Protein AF-0000000070921476 (afdb_homodimer)

Radius of gyration: 27.26 Å; Cα contacts (8 Å, |Δi|>4): 799; chains: 2; bounding box: 63×82×68 Å

Solvent-accessible surface area (backbone atoms only — not comparable to full-atom values): 29566 Å² total; per-residue (Å²): 146,65,79,81,62,72,68,55,71,78,59,48,39,60,50,37,23,52,48,15,24,54,50,15,48,52,35,49,46,47,36,59,41,48,61,52,44,49,49,51,49,49,50,55,49,24,28,55,74,69,69,43,78,75,71,78,86,70,74,78,64,54,92,74,33,63,68,57,48,42,90,83,74,59,48,72,58,51,72,78,60,63,38,61,54,52,22,44,58,76,44,69,36,28,39,88,82,75,55,46,74,52,66,67,62,52,44,47,42,14,50,49,34,11,50,52,35,24,51,46,36,71,74,58,33,80,45,72,57,18,53,52,47,45,52,51,50,54,50,35,51,31,43,18,49,26,9,69,72,71,63,43,50,57,61,85,54,30,52,55,46,22,51,50,17,43,57,45,15,70,71,48,60,66,30,53,47,68,39,10,55,48,2,24,53,47,28,25,48,50,46,48,48,50,44,52,52,45,24,72,73,70,71,45,89,84,70,64,74,36,52,21,43,42,40,10,15,46,9,9,40,51,9,44,81,43,42,63,59,25,52,49,47,15,50,51,51,45,46,51,52,50,51,48,42,36,70,72,64,62,44,63,92,75,63,85,72,58,58,44,41,33,43,35,51,22,42,50,48,41,72,76,40,35,70,62,52,46,43,67,74,56,55,129,147,64,75,83,64,70,67,53,72,77,60,48,38,59,50,36,23,52,48,15,22,54,51,15,49,52,36,48,45,48,35,60,39,49,60,52,43,49,51,52,50,49,49,54,50,23,28,55,73,67,69,43,78,78,72,78,87,69,73,78,64,53,92,75,32,63,67,56,47,41,90,82,73,59,47,71,58,52,72,79,60,62,38,59,52,53,22,44,59,74,44,67,35,28,40,89,83,74,56,45,75,52,66,68,62,52,45,48,43,13,51,48,34,11,52,52,35,25,51,45,35,71,75,60,33,82,46,70,54,19,53,51,47,44,52,51,51,52,52,37,52,31,41,19,48,27,9,69,73,70,61,43,50,57,61,86,53,30,50,56,46,23,51,51,18,44,58,45,13,71,72,47,60,67,29,54,47,66,39,11,55,48,3,24,55,48,28,26,48,51,47,47,48,51,43,52,51,46,25,73,72,70,71,44,89,82,70,64,76,35,53,22,43,42,39,11,15,46,8,10,39,50,9,43,82,43,43,64,58,25,50,49,47,16,49,51,51,47,46,51,53,51,51,48,43,34,72,70,65,62,45,62,91,77,66,85,72,59,58,44,41,34,42,35,51,22,42,52,46,41,71,76,39,34,69,61,53,46,44,66,74,57,55,130

Foldseek 3Di:
DPDVPPPPLVVVLVVLLQVLLVLLLLLVLLLPQVVVVVVLVVVQVVCVVVVHDGDPDDPDGDSPPDADADPPPRHHQDPVCSRAPVNCVVVVQADPPPRDGHDPSSNVSSNVSSVLLSLLCVQLNPDPLSVLLNVLLSLLSSQLSNCQVPVDRDCVRLVVLQVSLLVCQVVPSAHHNVQLQVQLVCLLVVVVVVQVVVCVVPVDGQHDSNSSSNSSSLSNNHGNVLSVQLVVQLVVVCVVVLVVCCVPVVDDNPDHGRSSNSSSVSSSCCRRQVVVVCCVVDPD/DPPVPPPPLVVVLVVLLQVLLVLLLLLVLLLPQVVVVVVLVVVQVVCVVVVHDGDPDDPDGDSPPDADADPPPRHHQDPVCSRAPVNCVVVVQADPPPRDGHDPSSNVSSNVSSVLLSLLCVQQNPDPLSVLLSVLLSLLSSQLSNCQVPVDRDCVRLVVLQVSLLVCQVVPSAHHNVQLQVQLVCLLVVVVVVQVVVCVVPVDGAHDSNSSSNSSSLSNNHGNVLSVQLVVQLVVVCVVVLVVCCVPVVPDNPDHGRSSNSSSVSSSCCRRQVVVVCCVVDPD

Sequence (568 aa):
MMLWTEVPAAWAIPAVAVLGLIVGSFLNVVIHRLPRMMQREWEHEARAILEQPEAPESPRYDLWWPRSQCPHCGRAIRARENIPVLSFLLLRARCPGCGGRISWQYPLVELLTAALFAVTVWQLGVGIAGLAALALTGVLIAAAGVDARTTLLPDQLTLPLLWLGLVANLFGLFTDLESAVIGAVAGYLALWAVYHGFRLLTGKEGMGFGDFKLLAALGAWLGWQALPLILLLASLAGAIVGIALILLRGRDRNVPIPFGPYLAAAGWLALIWGDTLIAAYLPPMMLWTEVPAAWAIPAVAVLGLIVGSFLNVVIHRLPRMMQREWEHEARAILEQPEAPESPRYDLWWPRSQCPHCGRAIRARENIPVLSFLLLRARCPGCGGRISWQYPLVELLTAALFAVTVWQLGVGIAGLAALALTGVLIAAAGVDARTTLLPDQLTLPLLWLGLVANLFGLFTDLESAVIGAVAGYLALWAVYHGFRLLTGKEGMGFGDFKLLAALGAWLGWQALPLILLLASLAGAIVGIALILLRGRDRNVPIPFGPYLAAAGWLALIWGDTLIAAYLPP

Secondary structure (DSSP, 8-state):
--TTS-S-HHHHHHHHHHHHHHHHHHHHHHHHHHHHHHHHHHHHHHHHHTTPPPP--PPP-SSSSS--B-TTT-PBPPGGGGSTTHHHHHTTTB-TTT-PBPPTHHHHHHHHHHHHHHHHHHHH-SSHHHHHHHHHHHHHHHHHHHHHHHS---HHHHHHHHHHHHHHTTTTSSS-HHHHHHHHHHHHHHHHHHHHHHHHHHS---S-HHHHHHHHHHHHHH-GGGHHHHHHHHHHHHHHHHHHHHHHH---TTSPPP-HHHHHHHHHHHHHHHHHHHHHHS--/--TTS-S-HHHHHHHHHHHHHHHHHHHHHHHHHHHHHHHHHHHHHHHHHTTPPPP--PPP-SSSSS--B-TTT-PBPPGGGGSTTHHHHHTTTB-TTT-PBPPTHHHHHHHHHHHHHHHHHHHH-SSHHHHHHHHHHHHHHHHHHHHHHHS---HHHHHHHHHHHHHHTTTTSSS-HHHHHHHHHHHHHHHHHHHHHHHHHHS---S-HHHHHHHHHHHHHH-GGGHHHHHHHHHHHHHHHHHHHHHHH---TTSPPP-HHHHHHHHHHHHHHHHHHHHHHS--

pLDDT: mean 87.97, std 12.71, range [26.84, 98.81]

Organism: NCBI:txid713585

Structure (mmCIF, N/CA/C/O backbone):
data_AF-0000000070921476-model_v1
#
loop_
_entity.id
_entity.type
_entity.pdbx_description
1 polymer 'Prepilin leader peptidase/N-methyltransferase'
#
loop_
_atom_site.group_PDB
_atom_site.id
_atom_site.type_symbol
_atom_site.label_atom_id
_atom_site.label_alt_id
_atom_site.label_comp_id
_atom_site.label_asym_id
_atom_site.label_entity_id
_atom_site.label_seq_id
_atom_site.pdbx_PDB_ins_code
_atom_site.Cartn_x
_atom_site.Cartn_y
_atom_site.Cartn_z
_atom_site.occupancy
_atom_site.B_iso_or_equiv
_atom_site.auth_seq_id
_atom_site.auth_comp_id
_atom_site.auth_asym_id
_atom_site.au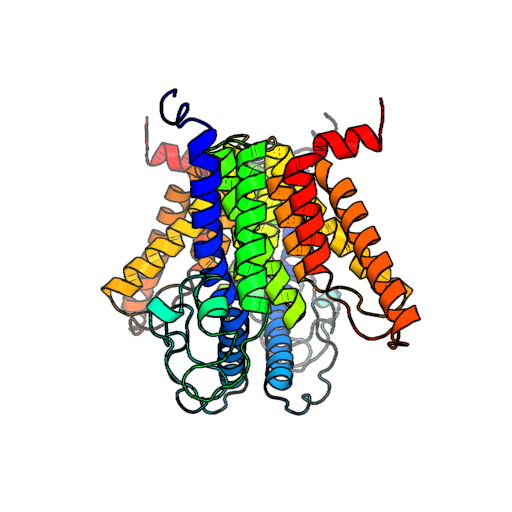th_atom_id
_atom_site.pdbx_PDB_model_num
ATOM 1 N N . MET A 1 1 ? 32.719 -15.219 3.818 1 27.14 1 MET A N 1
ATOM 2 C CA . MET A 1 1 ? 31.547 -14.945 2.982 1 27.14 1 MET A CA 1
ATOM 3 C C . MET A 1 1 ? 31.203 -16.156 2.113 1 27.14 1 MET A C 1
ATOM 5 O O . MET A 1 1 ? 30.359 -16.062 1.227 1 27.14 1 MET A O 1
ATOM 9 N N . MET A 1 2 ? 32.094 -17.266 2.166 1 30.34 2 MET A N 1
ATOM 10 C CA . MET A 1 2 ? 32.688 -18.406 1.478 1 30.34 2 MET A CA 1
ATOM 11 C C . MET A 1 2 ? 31.719 -19.594 1.436 1 30.34 2 MET A C 1
ATOM 13 O O . MET A 1 2 ? 31.719 -20.359 0.469 1 30.34 2 MET A O 1
ATOM 17 N N . LEU A 1 3 ? 31.219 -19.969 2.666 1 33.28 3 LEU A N 1
ATOM 18 C CA . LEU A 1 3 ? 31.016 -21.391 2.932 1 33.28 3 LEU A CA 1
ATOM 19 C C . LEU A 1 3 ? 29.734 -21.906 2.264 1 33.28 3 LEU A C 1
ATOM 21 O O . LEU A 1 3 ? 29.469 -23.109 2.248 1 33.28 3 LEU A O 1
ATOM 25 N N . TRP A 1 4 ? 28.703 -21.141 2.279 1 39.5 4 TRP A N 1
ATOM 26 C CA . TRP A 1 4 ? 27.5 -21.734 1.715 1 39.5 4 TRP A CA 1
ATOM 27 C C . TRP A 1 4 ? 27.656 -21.969 0.216 1 39.5 4 TRP A C 1
ATOM 29 O O . TRP A 1 4 ? 26.672 -21.984 -0.525 1 39.5 4 TRP A O 1
ATOM 39 N N . THR A 1 5 ? 28.844 -21.797 -0.398 1 42.81 5 THR A N 1
ATOM 40 C CA . THR A 1 5 ? 29.375 -21.922 -1.751 1 42.81 5 THR A CA 1
ATOM 41 C C . THR A 1 5 ? 29.078 -23.312 -2.314 1 42.81 5 THR A C 1
ATOM 43 O O . THR A 1 5 ? 28.594 -23.438 -3.445 1 42.81 5 THR A O 1
ATOM 46 N N . GLU A 1 6 ? 29.859 -24.531 -1.896 1 45.59 6 GLU A N 1
ATOM 47 C CA . GLU A 1 6 ? 30.141 -25.688 -2.734 1 45.59 6 GLU A CA 1
ATOM 48 C C . GLU A 1 6 ? 29.062 -26.75 -2.609 1 45.59 6 GLU A C 1
ATOM 50 O O . GLU A 1 6 ? 29.344 -27.922 -2.395 1 45.59 6 GLU A O 1
ATOM 55 N N . VAL A 1 7 ? 27.969 -26.547 -2.016 1 52.28 7 VAL A N 1
ATOM 56 C CA . VAL A 1 7 ? 27.141 -27.719 -2.277 1 52.28 7 VAL A CA 1
ATOM 57 C C . VAL A 1 7 ? 27.203 -28.078 -3.76 1 52.28 7 VAL A C 1
ATOM 59 O O . VAL A 1 7 ? 26.891 -27.25 -4.617 1 52.28 7 VAL A O 1
ATOM 62 N N . PRO A 1 8 ? 27.859 -29.094 -4.066 1 57.97 8 PRO A N 1
ATOM 63 C CA . PRO A 1 8 ? 27.969 -29.438 -5.488 1 57.97 8 PRO A CA 1
ATOM 64 C C . PRO A 1 8 ? 26.641 -29.281 -6.234 1 57.97 8 PRO A C 1
ATOM 66 O O . PRO A 1 8 ? 25.578 -29.5 -5.66 1 57.97 8 PRO A O 1
ATOM 69 N N . ALA A 1 9 ? 26.594 -28.359 -7.254 1 62.56 9 ALA A N 1
ATOM 70 C CA . ALA A 1 9 ? 25.5 -28.078 -8.172 1 62.56 9 ALA A CA 1
ATOM 71 C C . ALA A 1 9 ? 24.641 -29.312 -8.391 1 62.56 9 ALA A C 1
ATOM 73 O O . ALA A 1 9 ? 23.406 -29.219 -8.5 1 62.56 9 ALA A O 1
ATOM 74 N N . ALA A 1 10 ? 25.328 -30.578 -8.148 1 71.44 10 ALA A N 1
ATOM 75 C CA . ALA A 1 10 ? 24.625 -31.797 -8.547 1 71.44 10 ALA A CA 1
ATOM 76 C C . ALA A 1 10 ? 23.516 -32.125 -7.57 1 71.44 10 ALA A C 1
ATOM 78 O O . ALA A 1 10 ? 22.438 -32.594 -7.977 1 71.44 10 ALA A O 1
ATOM 79 N N . TRP A 1 11 ? 23.703 -31.781 -6.277 1 85.56 11 TRP A N 1
ATOM 80 C CA . TRP A 1 11 ? 22.656 -32.156 -5.316 1 85.56 11 TRP A CA 1
ATOM 81 C C . TRP A 1 11 ? 21.719 -30.984 -5.07 1 85.56 11 TRP A C 1
ATOM 83 O O . TRP A 1 11 ? 20.609 -31.172 -4.57 1 85.56 11 TRP A O 1
ATOM 93 N N . ALA A 1 12 ? 22.141 -29.844 -5.504 1 89.06 12 ALA A N 1
ATOM 94 C CA . ALA A 1 12 ? 21.344 -28.656 -5.223 1 89.06 12 ALA A CA 1
ATOM 95 C C . ALA A 1 12 ? 20.094 -28.609 -6.09 1 89.06 12 ALA A C 1
ATOM 97 O O . ALA A 1 12 ? 19 -28.281 -5.609 1 89.06 12 ALA A O 1
ATOM 98 N N . ILE A 1 13 ? 20.172 -29.031 -7.266 1 91.25 13 ILE A N 1
ATOM 99 C CA . ILE A 1 13 ? 19.078 -28.891 -8.211 1 91.25 13 ILE A CA 1
ATOM 100 C C . ILE A 1 13 ? 17.953 -29.859 -7.836 1 91.25 13 ILE A C 1
ATOM 102 O O . ILE A 1 13 ? 16.797 -29.453 -7.684 1 91.25 13 ILE A O 1
ATOM 106 N N . PRO A 1 14 ? 18.328 -31.172 -7.586 1 92.69 14 PRO A N 1
ATOM 107 C CA . PRO A 1 14 ? 17.234 -32.062 -7.168 1 92.69 14 PRO A CA 1
ATOM 108 C C . PRO A 1 14 ? 16.609 -31.641 -5.836 1 92.69 14 PRO A C 1
ATOM 110 O O . PRO A 1 14 ? 15.398 -31.781 -5.656 1 92.69 14 PRO A O 1
ATOM 113 N N . ALA A 1 15 ? 17.406 -31.219 -4.977 1 94.5 15 ALA A N 1
ATOM 114 C CA . ALA A 1 15 ? 16.906 -30.781 -3.68 1 94.5 15 ALA A CA 1
ATOM 115 C C . ALA A 1 15 ? 15.938 -29.609 -3.832 1 94.5 15 ALA A C 1
ATOM 117 O O . ALA A 1 15 ? 14.875 -29.578 -3.203 1 94.5 15 ALA A O 1
ATOM 118 N N . VAL A 1 16 ? 16.344 -28.703 -4.609 1 95.19 16 VAL A N 1
ATOM 119 C CA . VAL A 1 16 ? 15.508 -27.531 -4.801 1 95.19 16 VAL A CA 1
ATOM 120 C C . VAL A 1 16 ? 14.25 -27.891 -5.578 1 95.19 16 VAL A C 1
ATOM 122 O O . VAL A 1 16 ? 13.18 -27.328 -5.348 1 95.19 16 VAL A O 1
ATOM 125 N N . ALA A 1 17 ? 14.367 -28.828 -6.461 1 95.31 17 ALA A N 1
ATOM 126 C CA . ALA A 1 17 ? 13.188 -29.328 -7.16 1 95.31 17 ALA A CA 1
ATOM 127 C C . ALA A 1 17 ? 12.195 -29.953 -6.184 1 95.31 17 ALA A C 1
ATOM 129 O O . ALA A 1 17 ? 10.984 -29.719 -6.289 1 95.31 17 ALA A O 1
ATOM 130 N N . VAL A 1 18 ? 12.719 -30.703 -5.258 1 95.25 18 VAL A N 1
ATOM 131 C CA . VAL A 1 18 ? 11.867 -31.297 -4.234 1 95.25 18 VAL A CA 1
ATOM 132 C C . VAL A 1 18 ? 11.234 -30.203 -3.373 1 95.25 18 VAL A C 1
ATOM 134 O O . VAL A 1 18 ? 10.047 -30.266 -3.066 1 95.25 18 VAL A O 1
ATOM 137 N N . LEU A 1 19 ? 12.047 -29.25 -3.023 1 95.62 19 LEU A N 1
ATOM 138 C CA . LEU A 1 19 ? 11.508 -28.094 -2.303 1 95.62 19 LEU A CA 1
ATOM 139 C C . LEU A 1 19 ? 10.398 -27.422 -3.1 1 95.62 19 LEU A C 1
ATOM 141 O O . LEU A 1 19 ? 9.383 -27.016 -2.533 1 95.62 19 LEU A O 1
ATOM 145 N N . GLY A 1 20 ? 10.633 -27.266 -4.375 1 97.12 20 GLY A N 1
ATOM 146 C CA . GLY A 1 20 ? 9.625 -26.703 -5.25 1 97.12 20 GLY A CA 1
ATOM 147 C C . GLY A 1 20 ? 8.32 -27.469 -5.234 1 97.12 20 GLY A C 1
ATOM 148 O O . GLY A 1 20 ? 7.238 -26.891 -5.277 1 97.12 20 GLY A O 1
ATOM 149 N N . LEU A 1 21 ? 8.414 -28.781 -5.156 1 95.5 21 LEU A N 1
ATOM 150 C CA . LEU A 1 21 ? 7.211 -29.609 -5.055 1 95.5 21 LEU A CA 1
ATOM 151 C C . LEU A 1 21 ? 6.457 -29.312 -3.762 1 95.5 21 LEU A C 1
ATOM 153 O O . LEU A 1 21 ? 5.234 -29.172 -3.771 1 95.5 21 LEU A O 1
ATOM 157 N N . ILE A 1 22 ? 7.16 -29.219 -2.709 1 94.94 22 ILE A N 1
ATOM 158 C CA . ILE A 1 22 ? 6.566 -28.953 -1.402 1 94.94 22 ILE A CA 1
ATOM 159 C C . ILE A 1 22 ? 5.938 -27.562 -1.382 1 94.94 22 ILE A C 1
ATOM 161 O O . ILE A 1 22 ? 4.777 -27.406 -0.996 1 94.94 22 ILE A O 1
ATOM 165 N N . VAL A 1 23 ? 6.699 -26.609 -1.844 1 96.56 23 VAL A N 1
ATOM 166 C CA . VAL A 1 23 ? 6.207 -25.234 -1.879 1 96.56 23 VAL A CA 1
ATOM 167 C C . VAL A 1 23 ? 5.02 -25.141 -2.836 1 96.56 23 VAL A C 1
ATOM 169 O O . VAL A 1 23 ? 4.051 -24.422 -2.561 1 96.56 23 VAL A O 1
ATOM 172 N N . GLY A 1 24 ? 5.16 -25.828 -3.914 1 96.12 24 GLY A N 1
ATOM 173 C CA . GLY A 1 24 ? 4.059 -25.844 -4.863 1 96.12 24 GLY A CA 1
ATOM 174 C C . GLY A 1 24 ? 2.762 -26.359 -4.266 1 96.12 24 GLY A C 1
ATOM 175 O O . GLY A 1 24 ? 1.686 -25.828 -4.562 1 96.12 24 GLY A O 1
ATOM 176 N N . SER A 1 25 ? 2.844 -27.391 -3.488 1 93.19 25 SER A N 1
ATOM 177 C CA . SER A 1 25 ? 1.67 -27.891 -2.785 1 93.19 25 SER A CA 1
ATOM 178 C C . SER A 1 25 ? 1.066 -26.828 -1.876 1 93.19 25 SER A C 1
ATOM 180 O O . SER A 1 25 ? -0.154 -26.656 -1.834 1 93.19 25 SER A O 1
ATOM 182 N N . PHE A 1 26 ? 1.915 -26.203 -1.208 1 93.94 26 PHE A N 1
ATOM 183 C CA . PHE A 1 26 ? 1.458 -25.125 -0.345 1 93.94 26 PHE A CA 1
ATOM 184 C C . PHE A 1 26 ? 0.849 -23.984 -1.169 1 93.94 26 PHE A C 1
ATOM 186 O O . PHE A 1 26 ? -0.138 -23.375 -0.757 1 93.94 26 PHE A O 1
ATOM 193 N N . LEU A 1 27 ? 1.428 -23.641 -2.316 1 96.25 27 LEU A N 1
ATOM 194 C CA . LEU A 1 27 ? 0.907 -22.578 -3.17 1 96.25 27 LEU A CA 1
ATOM 195 C C . LEU A 1 27 ? -0.498 -22.922 -3.658 1 96.25 27 LEU A C 1
ATOM 197 O O . LEU A 1 27 ? -1.323 -22.016 -3.85 1 96.25 27 LEU A O 1
ATOM 201 N N . ASN A 1 28 ? -0.775 -24.172 -3.822 1 93.31 28 ASN A N 1
ATOM 202 C CA . ASN A 1 28 ? -2.137 -24.562 -4.164 1 93.31 28 ASN A CA 1
ATOM 203 C C . ASN A 1 28 ? -3.133 -24.125 -3.092 1 93.31 28 ASN A C 1
ATOM 205 O O . ASN A 1 28 ? -4.238 -23.688 -3.408 1 93.31 28 ASN A O 1
ATOM 209 N N . VAL A 1 29 ? -2.697 -24.25 -1.892 1 92.19 29 VAL A N 1
ATOM 210 C CA . VAL A 1 29 ? -3.537 -23.828 -0.779 1 92.19 29 VAL A CA 1
ATOM 211 C C . VAL A 1 29 ? -3.727 -22.312 -0.833 1 92.19 29 VAL A C 1
ATOM 213 O O . VAL A 1 29 ? -4.848 -21.812 -0.688 1 92.19 29 VAL A O 1
ATOM 216 N N . VAL A 1 30 ? -2.709 -21.594 -1.069 1 94.94 30 VAL A N 1
ATOM 217 C CA . VAL A 1 30 ? -2.764 -20.141 -1.133 1 94.94 30 VAL A CA 1
ATOM 218 C C . VAL A 1 30 ? -3.701 -19.703 -2.258 1 94.94 30 VAL A C 1
ATOM 220 O O . VAL A 1 30 ? -4.578 -18.859 -2.053 1 94.94 30 VAL A O 1
ATOM 223 N N . ILE A 1 31 ? -3.52 -20.297 -3.375 1 95.31 31 ILE A N 1
ATOM 224 C CA . ILE A 1 31 ? -4.285 -19.953 -4.562 1 95.31 31 ILE A CA 1
ATOM 225 C C . ILE A 1 31 ? -5.773 -20.188 -4.309 1 95.31 31 ILE A C 1
ATOM 227 O O . ILE A 1 31 ? -6.617 -19.406 -4.75 1 95.31 31 ILE A O 1
ATOM 231 N N . HIS A 1 32 ? -6.023 -21.172 -3.609 1 91.44 32 HIS A N 1
ATOM 232 C CA . HIS A 1 32 ? -7.414 -21.547 -3.389 1 91.44 32 HIS A CA 1
ATOM 233 C C . HIS A 1 32 ? -8.008 -20.812 -2.197 1 91.44 32 HIS A C 1
ATOM 235 O O . HIS A 1 32 ? -9.141 -20.328 -2.264 1 91.44 32 HIS A O 1
ATOM 241 N N . ARG A 1 33 ? -7.277 -20.656 -1.112 1 92.56 33 ARG A N 1
ATOM 242 C CA . ARG A 1 33 ? -7.855 -20.219 0.155 1 92.56 33 ARG A CA 1
ATOM 243 C C . ARG A 1 33 ? -7.734 -18.703 0.323 1 92.56 33 ARG A C 1
ATOM 245 O O . ARG A 1 33 ? -8.586 -18.078 0.95 1 92.56 33 ARG A O 1
ATOM 252 N N . LEU A 1 34 ? -6.777 -18.125 -0.231 1 94.25 34 LEU A N 1
ATOM 253 C CA . LEU A 1 34 ? -6.547 -16.703 0.003 1 94.25 34 LEU A CA 1
ATOM 254 C C . LEU A 1 34 ? -7.719 -15.867 -0.508 1 94.25 34 LEU A C 1
ATOM 256 O O . LEU A 1 34 ? -8.266 -15.039 0.226 1 94.25 34 LEU A O 1
ATOM 260 N N . PRO A 1 35 ? -8.125 -16.078 -1.75 1 94.25 35 PRO A N 1
ATOM 261 C CA . PRO A 1 35 ? -9.273 -15.297 -2.221 1 94.25 35 PRO A CA 1
ATOM 262 C C . PRO A 1 35 ? -10.523 -15.516 -1.367 1 94.25 35 PRO A C 1
ATOM 264 O O . PRO A 1 35 ? -11.297 -14.578 -1.146 1 94.25 35 PRO A O 1
ATOM 267 N N . ARG A 1 36 ? -10.695 -16.719 -0.947 1 91.75 36 ARG A N 1
ATOM 268 C CA . ARG A 1 36 ? -11.844 -17.016 -0.103 1 91.75 36 ARG A CA 1
ATOM 269 C C . ARG A 1 36 ? -11.742 -16.312 1.24 1 91.75 36 ARG A C 1
ATOM 271 O O . ARG A 1 36 ? -12.742 -15.82 1.77 1 91.75 36 ARG A O 1
ATOM 278 N N . MET A 1 37 ? -10.602 -16.359 1.749 1 92.94 37 MET A N 1
ATOM 279 C CA . MET A 1 37 ? -10.367 -15.633 2.994 1 92.94 37 MET A CA 1
ATOM 280 C C . MET A 1 37 ? -10.672 -14.148 2.83 1 92.94 37 MET A C 1
ATOM 282 O O . MET A 1 37 ? -11.305 -13.547 3.695 1 92.94 37 MET A O 1
ATOM 286 N N . MET A 1 38 ? -10.281 -13.57 1.791 1 93.12 38 MET A N 1
ATOM 287 C CA . MET A 1 38 ? -10.516 -12.156 1.511 1 93.12 38 MET A CA 1
ATOM 288 C C . MET A 1 38 ? -12.008 -11.883 1.34 1 93.12 38 MET A C 1
ATOM 290 O O . MET A 1 38 ? -12.516 -10.875 1.84 1 93.12 38 MET A O 1
ATOM 294 N N . GLN A 1 39 ? -12.609 -12.711 0.627 1 91.94 39 GLN A N 1
ATOM 295 C CA . GLN A 1 39 ? -14.047 -12.555 0.421 1 91.94 39 GLN A CA 1
ATOM 296 C C . GLN A 1 39 ? -14.797 -12.562 1.749 1 91.94 39 GLN A C 1
ATOM 298 O O . GLN A 1 39 ? -15.695 -11.75 1.965 1 91.94 39 GLN A O 1
ATOM 303 N N . ARG A 1 40 ? -14.438 -13.523 2.555 1 90.38 40 ARG A N 1
ATOM 304 C CA . ARG A 1 40 ? -15.062 -13.586 3.873 1 90.38 40 ARG A CA 1
ATOM 305 C C . ARG A 1 40 ? -14.82 -12.297 4.652 1 90.38 40 ARG A C 1
ATOM 307 O O . ARG A 1 40 ? -15.727 -11.781 5.309 1 90.38 40 ARG A O 1
ATOM 314 N N . GLU A 1 41 ? -13.656 -11.875 4.602 1 91 41 GLU A N 1
ATOM 315 C CA . GLU A 1 41 ? -13.312 -10.633 5.285 1 91 41 GLU A CA 1
ATOM 316 C C . GLU A 1 41 ? -14.094 -9.453 4.719 1 91 41 GLU A C 1
ATOM 318 O O . GLU A 1 41 ? -14.578 -8.602 5.473 1 91 41 GLU A O 1
ATOM 323 N N . TRP A 1 42 ? -14.195 -9.367 3.426 1 91.06 42 TRP A N 1
ATOM 324 C CA . TRP A 1 42 ? -14.938 -8.297 2.768 1 91.06 42 TRP A CA 1
ATOM 325 C C . TRP A 1 42 ? -16.406 -8.328 3.162 1 91.06 42 TRP A C 1
ATOM 327 O O . TRP A 1 42 ? -17.016 -7.277 3.385 1 91.06 42 TRP A O 1
ATOM 337 N N . GLU A 1 43 ? -16.891 -9.461 3.197 1 91.88 43 GLU A N 1
ATOM 338 C CA . GLU A 1 43 ? -18.297 -9.602 3.592 1 91.88 43 GLU A CA 1
ATOM 339 C C . GLU A 1 43 ? -18.5 -9.164 5.035 1 91.88 43 GLU A C 1
ATOM 341 O O . GLU A 1 43 ? -19.484 -8.477 5.34 1 91.88 43 GLU A O 1
ATOM 346 N N . HIS A 1 44 ? -17.625 -9.641 5.848 1 90.94 44 HIS A N 1
ATOM 347 C CA . HIS A 1 44 ? -17.703 -9.234 7.242 1 90.94 44 HIS A CA 1
ATOM 348 C C . HIS A 1 44 ? -17.641 -7.711 7.375 1 90.94 44 HIS A C 1
ATOM 350 O O . HIS A 1 44 ? -18.438 -7.113 8.094 1 90.94 44 HIS A O 1
ATOM 356 N N . GLU A 1 45 ? -16.75 -7.141 6.684 1 90.88 45 GLU A N 1
ATOM 357 C CA . GLU A 1 45 ? -16.594 -5.688 6.723 1 90.88 45 GLU A CA 1
ATOM 358 C C . GLU A 1 45 ? -17.797 -4.984 6.117 1 90.88 45 GLU A C 1
ATOM 360 O O . GLU A 1 45 ? -18.234 -3.947 6.617 1 90.88 45 GLU A O 1
ATOM 365 N N . ALA A 1 46 ? -18.219 -5.512 5.059 1 92.81 46 ALA A N 1
ATOM 366 C CA . ALA A 1 46 ? -19.391 -4.938 4.395 1 92.81 46 ALA A CA 1
ATOM 367 C C . ALA A 1 46 ? -20.609 -4.934 5.32 1 92.81 46 ALA A C 1
ATOM 369 O O . ALA A 1 46 ? -21.328 -3.941 5.395 1 92.81 46 ALA A O 1
ATOM 370 N N . ARG A 1 47 ? -20.828 -5.973 6.012 1 92.38 47 ARG A N 1
ATOM 371 C CA . ARG A 1 47 ? -21.953 -6.055 6.949 1 92.38 47 ARG A CA 1
ATOM 372 C C . ARG A 1 47 ? -21.797 -5.047 8.078 1 92.38 47 ARG A C 1
ATOM 374 O O . ARG A 1 47 ? -22.766 -4.438 8.516 1 92.38 47 ARG A O 1
ATOM 381 N N . ALA A 1 48 ? -20.578 -4.93 8.5 1 90.75 48 ALA A N 1
ATOM 382 C CA . ALA A 1 48 ? -20.312 -3.953 9.555 1 90.75 48 ALA A CA 1
ATOM 383 C C . ALA A 1 48 ? -20.609 -2.533 9.07 1 90.75 48 ALA A C 1
ATOM 385 O O . ALA A 1 48 ? -21.219 -1.74 9.789 1 90.75 48 ALA A O 1
ATOM 386 N N . ILE A 1 49 ? -20.188 -2.252 7.883 1 90.81 49 ILE A N 1
ATOM 387 C CA . ILE A 1 49 ? -20.359 -0.923 7.305 1 90.81 49 ILE A CA 1
ATOM 388 C C . ILE A 1 49 ? -21.844 -0.613 7.137 1 90.81 49 ILE A C 1
ATOM 390 O O . ILE A 1 49 ? -22.281 0.507 7.402 1 90.81 49 ILE A O 1
ATOM 394 N N . LEU A 1 50 ? -22.578 -1.576 6.77 1 91.69 50 LEU A N 1
ATOM 395 C CA . LEU A 1 50 ? -24 -1.384 6.523 1 91.69 50 LEU A CA 1
ATOM 396 C C . LEU A 1 50 ? -24.812 -1.684 7.781 1 91.69 50 LEU A C 1
ATOM 398 O O . LEU A 1 50 ? -26.047 -1.775 7.723 1 91.69 50 LEU A O 1
ATOM 402 N N . GLU A 1 51 ? -24.078 -1.904 8.852 1 91.88 51 GLU A N 1
ATOM 403 C CA . GLU A 1 51 ? -24.703 -2.158 10.148 1 91.88 51 GLU A CA 1
ATOM 404 C C . GLU A 1 51 ? -25.688 -3.324 10.062 1 91.88 51 GLU A C 1
ATOM 406 O O . GLU A 1 51 ? -26.828 -3.223 10.539 1 91.88 51 GLU A O 1
ATOM 411 N N . GLN A 1 52 ? -25.359 -4.355 9.453 1 89.25 52 GLN A N 1
ATOM 412 C CA . GLN A 1 52 ? -26.109 -5.598 9.352 1 89.25 52 GLN A CA 1
ATOM 413 C C . GLN A 1 52 ? -25.594 -6.641 10.336 1 89.25 52 GLN A C 1
ATOM 415 O O . GLN A 1 52 ? -24.438 -6.574 10.766 1 89.25 52 GLN A O 1
ATOM 420 N N . PRO A 1 53 ? -26.5 -7.52 10.75 1 86.69 53 PRO A N 1
ATOM 421 C CA . PRO A 1 53 ? -26.047 -8.578 11.664 1 86.69 53 PRO A CA 1
ATOM 422 C C . PRO A 1 53 ? -24.938 -9.43 11.062 1 86.69 53 PRO A C 1
ATOM 424 O O . PRO A 1 53 ? -24.891 -9.633 9.852 1 86.69 53 PRO A O 1
ATOM 427 N N . GLU A 1 54 ? -24.078 -9.758 11.961 1 80.62 54 GLU A N 1
ATOM 428 C CA . GLU A 1 54 ? -22.969 -10.594 11.523 1 80.62 54 GLU A CA 1
ATOM 429 C C . GLU A 1 54 ? -23.469 -11.922 10.961 1 80.62 54 GLU A C 1
ATOM 431 O O . GLU A 1 54 ? -24.469 -12.469 11.43 1 80.62 54 GLU A O 1
ATOM 436 N N . ALA A 1 55 ? -22.844 -12.297 9.852 1 73.81 55 ALA A N 1
ATOM 437 C CA . ALA A 1 55 ? -23.172 -13.609 9.305 1 73.81 55 ALA A CA 1
ATOM 438 C C . ALA A 1 55 ? -22.906 -14.711 10.32 1 73.81 55 ALA A C 1
ATOM 440 O O . ALA A 1 55 ? -22.047 -14.562 11.195 1 73.81 55 ALA A O 1
ATOM 441 N N . PRO A 1 56 ? -23.781 -15.742 10.352 1 70.88 56 PRO A N 1
ATOM 442 C CA . PRO A 1 56 ? -23.5 -16.844 11.281 1 70.88 56 PRO A CA 1
ATOM 443 C C . PRO A 1 56 ? -22.031 -17.25 11.281 1 70.88 56 PRO A C 1
ATOM 445 O O . PRO A 1 56 ? -21.344 -17.094 10.273 1 70.88 56 PRO A O 1
ATOM 448 N N . GLU A 1 57 ? -21.453 -17.484 12.438 1 66 57 GLU A N 1
ATOM 449 C CA . GLU A 1 57 ? -20.031 -17.797 12.648 1 66 57 GLU A CA 1
ATOM 450 C C . GLU A 1 57 ? -19.547 -18.844 11.648 1 66 57 GLU A C 1
ATOM 452 O O . GLU A 1 57 ? -20.125 -19.938 11.555 1 66 57 GLU A O 1
ATOM 457 N N . SER A 1 58 ? -18.875 -18.375 10.633 1 72.5 58 SER A N 1
ATOM 458 C CA . SER A 1 58 ? -18.25 -19.359 9.75 1 72.5 58 SER A CA 1
ATOM 459 C C . SER A 1 58 ? -17.031 -20.016 10.406 1 72.5 58 SER A C 1
ATOM 461 O O . SER A 1 58 ? -16.359 -19.375 11.219 1 72.5 58 SER A O 1
ATOM 463 N N . PRO A 1 59 ? -16.922 -21.312 10.344 1 79.44 59 PRO A N 1
ATOM 464 C CA . PRO A 1 59 ? -15.75 -21.984 10.914 1 79.44 59 PRO A CA 1
ATOM 465 C C . PRO A 1 59 ? -14.43 -21.328 10.523 1 79.44 59 PRO A C 1
ATOM 467 O O . PRO A 1 59 ? -14.375 -20.578 9.539 1 79.44 59 PRO A O 1
ATOM 470 N N . ARG A 1 60 ? -13.492 -21.547 11.406 1 82 60 ARG A N 1
ATOM 471 C CA . ARG A 1 60 ? -12.156 -21.016 11.148 1 82 60 ARG A CA 1
ATOM 472 C C . ARG A 1 60 ? -11.68 -21.375 9.75 1 82 60 ARG A C 1
ATOM 474 O O . ARG A 1 60 ? -11.836 -22.516 9.305 1 82 60 ARG A O 1
ATOM 481 N N . TYR A 1 61 ? -11.227 -20.5 9.055 1 84.69 61 TYR A N 1
ATOM 482 C CA . TYR A 1 61 ? -10.781 -20.688 7.68 1 84.69 61 TYR A CA 1
ATOM 483 C C . TYR A 1 61 ? -9.57 -19.828 7.371 1 84.69 61 TYR A C 1
ATOM 485 O O . TYR A 1 61 ? -9.703 -18.609 7.168 1 84.69 61 TYR A O 1
ATOM 493 N N . ASP A 1 62 ? -8.438 -20.391 7.484 1 88.12 62 ASP A N 1
ATOM 494 C CA . ASP A 1 62 ? -7.191 -19.703 7.137 1 88.12 62 ASP A CA 1
ATOM 495 C C . ASP A 1 62 ? -6.293 -20.609 6.281 1 88.12 62 ASP A C 1
ATOM 497 O O . ASP A 1 62 ? -6.766 -21.562 5.676 1 88.12 62 ASP A O 1
ATOM 501 N N . LEU A 1 63 ? -5.043 -20.234 6.129 1 85.81 63 LEU A N 1
ATOM 502 C CA . LEU A 1 63 ? -4.168 -20.984 5.234 1 85.81 63 LEU A CA 1
ATOM 503 C C . LEU A 1 63 ? -3.787 -22.328 5.84 1 85.81 63 LEU A C 1
ATOM 505 O O . LEU A 1 63 ? -3.355 -23.234 5.129 1 85.81 63 LEU A O 1
ATOM 509 N N . TRP A 1 64 ? -4.023 -22.375 7.16 1 83.12 64 TRP A N 1
ATOM 510 C CA . TRP A 1 64 ? -3.584 -23.594 7.848 1 83.12 64 TRP A CA 1
ATOM 511 C C . TRP A 1 64 ? -4.777 -24.422 8.305 1 83.12 64 TRP A C 1
ATOM 513 O O . TRP A 1 64 ? -4.641 -25.609 8.586 1 83.12 64 TRP A O 1
ATOM 523 N N . TRP A 1 65 ? -5.992 -23.719 8.453 1 83 65 TRP A N 1
ATOM 524 C CA . TRP A 1 65 ? -7.195 -24.391 8.922 1 83 65 TRP A CA 1
ATOM 525 C C . TRP A 1 65 ? -8.391 -24.062 8.031 1 83 65 TRP A C 1
ATOM 527 O O . TRP A 1 65 ? -8.562 -22.922 7.617 1 83 65 TRP A O 1
ATOM 537 N N . PRO A 1 66 ? -9.141 -25.125 7.793 1 79.12 66 PRO A N 1
ATOM 538 C CA . PRO A 1 66 ? -9.039 -26.531 8.148 1 79.12 66 PRO A CA 1
ATOM 539 C C . PRO A 1 66 ? -8.031 -27.297 7.281 1 79.12 66 PRO A C 1
ATOM 541 O O . PRO A 1 66 ? -7.426 -26.703 6.379 1 79.12 66 PRO A O 1
ATOM 544 N N . ARG A 1 67 ? -7.863 -28.453 7.648 1 79.69 67 ARG A N 1
ATOM 545 C CA . ARG A 1 67 ? -6.957 -29.281 6.855 1 79.69 67 ARG A CA 1
ATOM 546 C C . ARG A 1 67 ? -7.492 -29.484 5.441 1 79.69 67 ARG A C 1
ATOM 548 O O . ARG A 1 67 ? -8.688 -29.328 5.199 1 79.69 67 ARG A O 1
ATOM 555 N N . SER A 1 68 ? -6.648 -29.797 4.566 1 78.19 68 SER A N 1
ATOM 556 C CA . SER A 1 68 ? -7.055 -30.016 3.182 1 78.19 68 SER A CA 1
ATOM 557 C C . SER A 1 68 ? -8.156 -31.062 3.088 1 78.19 68 SER A C 1
ATOM 559 O O . SER A 1 68 ? -8.141 -32.062 3.812 1 78.19 68 SER A O 1
ATOM 561 N N . GLN A 1 69 ? -9.164 -30.609 2.383 1 77.94 69 GLN A N 1
ATOM 562 C CA . GLN A 1 69 ? -10.305 -31.5 2.24 1 77.94 69 GLN A CA 1
ATOM 563 C C . GLN A 1 69 ? -10.711 -31.656 0.775 1 77.94 69 GLN A C 1
ATOM 565 O O . GLN A 1 69 ? -10.438 -30.766 -0.041 1 77.94 69 GLN A O 1
ATOM 570 N N . CYS A 1 70 ? -11.211 -32.781 0.492 1 74.44 70 CYS A N 1
ATOM 571 C CA . CYS A 1 70 ? -11.797 -32.969 -0.828 1 74.44 70 CYS A CA 1
ATOM 572 C C . CYS A 1 70 ? -12.953 -32 -1.062 1 74.44 70 CYS A C 1
ATOM 574 O O . CYS A 1 70 ? -13.852 -31.891 -0.227 1 74.44 70 CYS A O 1
ATOM 576 N N . PRO A 1 71 ? -12.898 -31.297 -2.119 1 74.56 71 PRO A N 1
ATOM 577 C CA . PRO A 1 71 ? -13.961 -30.328 -2.367 1 74.56 71 PRO A CA 1
ATOM 578 C C . PRO A 1 71 ? -15.32 -30.984 -2.619 1 74.56 71 PRO A C 1
ATOM 580 O O . PRO A 1 71 ? -16.359 -30.328 -2.504 1 74.56 71 PRO A O 1
ATOM 583 N N . HIS A 1 72 ? -15.344 -32.25 -2.893 1 74.06 72 HIS A N 1
ATOM 584 C CA . HIS A 1 72 ? -16.578 -32.938 -3.23 1 74.06 72 HIS A CA 1
ATOM 585 C C . HIS A 1 72 ? -17.234 -33.531 -1.987 1 74.06 72 HIS A C 1
ATOM 587 O O . HIS A 1 72 ? -18.438 -33.312 -1.751 1 74.06 72 HIS A O 1
ATOM 593 N N . CYS A 1 73 ? -16.547 -34.219 -1.29 1 78.19 73 CYS A N 1
ATOM 594 C CA . CYS A 1 73 ? -17.141 -34.938 -0.179 1 78.19 73 CYS A CA 1
ATOM 595 C C . CYS A 1 73 ? -16.734 -34.344 1.157 1 78.19 73 CYS A C 1
ATOM 597 O O . CYS A 1 73 ? -17.219 -34.75 2.209 1 78.19 73 CYS A O 1
ATOM 599 N N . GLY A 1 74 ? -15.727 -33.406 1.179 1 78.75 74 GLY A N 1
ATOM 600 C CA . GLY A 1 74 ? -15.32 -32.719 2.4 1 78.75 74 GLY A CA 1
ATOM 601 C C . GLY A 1 74 ? -14.367 -33.531 3.248 1 78.75 74 GLY A C 1
ATOM 602 O O . GLY A 1 74 ? -13.969 -33.125 4.336 1 78.75 74 GLY A O 1
ATOM 603 N N . ARG A 1 75 ? -14.039 -34.719 2.773 1 76.38 75 ARG A N 1
ATOM 604 C CA . ARG A 1 75 ? -13.125 -35.594 3.492 1 76.38 75 ARG A CA 1
ATOM 605 C C . ARG A 1 75 ? -11.742 -34.969 3.623 1 76.38 75 ARG A C 1
ATOM 607 O O . ARG A 1 75 ? -11.242 -34.344 2.684 1 76.38 75 ARG A O 1
ATOM 614 N N . ALA A 1 76 ? -11.25 -35.094 4.887 1 80.88 76 ALA A N 1
ATOM 615 C CA . ALA A 1 76 ? -9.914 -34.562 5.137 1 80.88 76 ALA A CA 1
ATOM 616 C C . ALA A 1 76 ? -8.852 -35.375 4.391 1 80.88 76 ALA A C 1
ATOM 618 O O . ALA A 1 76 ? -8.883 -36.594 4.391 1 80.88 76 ALA A O 1
ATOM 619 N N . ILE A 1 77 ? -7.98 -34.75 3.721 1 73.94 77 ILE A N 1
ATOM 620 C CA . ILE A 1 77 ? -6.891 -35.406 2.998 1 73.94 77 ILE A CA 1
ATOM 621 C C . ILE A 1 77 ? -5.75 -35.719 3.961 1 73.94 77 ILE A C 1
ATOM 623 O O . ILE A 1 77 ? -5.242 -34.812 4.645 1 73.94 77 ILE A O 1
ATOM 627 N N . ARG A 1 78 ? -5.406 -37.094 4.105 1 72.75 78 ARG A N 1
ATOM 628 C CA . ARG A 1 78 ? -4.34 -37.531 4.996 1 72.75 78 ARG A CA 1
ATOM 629 C C . ARG A 1 78 ? -2.975 -37.094 4.477 1 72.75 78 ARG A C 1
ATOM 631 O O . ARG A 1 78 ? -2.822 -36.781 3.291 1 72.75 78 ARG A O 1
ATOM 638 N N . ALA A 1 79 ? -2.041 -37 5.223 1 74.25 79 ALA A N 1
ATOM 639 C CA . ALA A 1 79 ? -0.697 -36.531 4.898 1 74.25 79 ALA A CA 1
ATOM 640 C C . ALA A 1 79 ? -0.104 -37.312 3.734 1 74.25 79 ALA A C 1
ATOM 642 O O . ALA A 1 79 ? 0.541 -36.75 2.854 1 74.25 79 ALA A O 1
ATOM 643 N N . ARG A 1 80 ? -0.301 -38.625 3.764 1 72.94 80 ARG A N 1
ATOM 644 C CA . ARG A 1 80 ? 0.234 -39.469 2.719 1 72.94 80 ARG A CA 1
ATOM 645 C C . ARG A 1 80 ? -0.46 -39.219 1.386 1 72.94 80 ARG A C 1
ATOM 647 O O . ARG A 1 80 ? 0.097 -39.5 0.323 1 72.94 80 ARG A O 1
ATOM 654 N N . GLU A 1 81 ? -1.584 -38.719 1.531 1 74.62 81 GLU A N 1
ATOM 655 C CA . GLU A 1 81 ? -2.367 -38.406 0.335 1 74.62 81 GLU A CA 1
ATOM 656 C C . GLU A 1 81 ? -2.096 -37 -0.161 1 74.62 81 GLU A C 1
ATOM 658 O O . GLU A 1 81 ? -2.639 -36.562 -1.185 1 74.62 81 GLU A O 1
ATOM 663 N N . ASN A 1 82 ? -1.153 -36.344 0.549 1 72.5 82 ASN A N 1
ATOM 664 C CA . ASN A 1 82 ? -0.869 -34.969 0.209 1 72.5 82 ASN A CA 1
ATOM 665 C C . ASN A 1 82 ? 0.564 -34.781 -0.285 1 72.5 82 ASN A C 1
ATOM 667 O O . ASN A 1 82 ? 1.11 -33.688 -0.244 1 72.5 82 ASN A O 1
ATOM 671 N N . ILE A 1 83 ? 1.155 -35.969 -0.603 1 75.56 83 ILE A N 1
ATOM 672 C CA . ILE A 1 83 ? 2.492 -35.938 -1.183 1 75.56 83 ILE A CA 1
ATOM 673 C C . ILE A 1 83 ? 2.42 -35.344 -2.598 1 75.56 83 ILE A C 1
ATOM 675 O O . ILE A 1 83 ? 1.742 -35.906 -3.465 1 75.56 83 ILE A O 1
ATOM 679 N N . PRO A 1 84 ? 3.104 -34.375 -2.809 1 79.81 84 PRO A N 1
ATOM 680 C CA . PRO A 1 84 ? 2.965 -33.688 -4.082 1 79.81 84 PRO A CA 1
ATOM 681 C C . PRO A 1 84 ? 3.141 -34.594 -5.289 1 79.81 84 PRO A C 1
ATOM 683 O O . PRO A 1 84 ? 4.031 -35.438 -5.297 1 79.81 84 PRO A O 1
ATOM 686 N N . VAL A 1 85 ? 2.391 -34.438 -6.254 1 81.75 85 VAL A N 1
ATOM 687 C CA . VAL A 1 85 ? 2.365 -35.125 -7.527 1 81.75 85 VAL A CA 1
ATOM 688 C C . VAL A 1 85 ? 2.143 -36.625 -7.289 1 81.75 85 VAL A C 1
ATOM 690 O O . VAL A 1 85 ? 1.287 -37.25 -7.93 1 81.75 85 VAL A O 1
ATOM 693 N N . LEU A 1 86 ? 2.791 -37.188 -6.277 1 80.25 86 LEU A N 1
ATOM 694 C CA . LEU A 1 86 ? 2.762 -38.625 -6.047 1 80.25 86 LEU A CA 1
ATOM 695 C C . LEU A 1 86 ? 1.371 -39.062 -5.609 1 80.25 86 LEU A C 1
ATOM 697 O O . LEU A 1 86 ? 0.878 -40.094 -6.062 1 80.25 86 LEU A O 1
ATOM 701 N N . SER A 1 87 ? 0.805 -38.312 -4.773 1 78.88 87 SER A N 1
ATOM 702 C CA . SER A 1 87 ? -0.526 -38.688 -4.309 1 78.88 87 SER A CA 1
ATOM 703 C C . SER A 1 87 ? -1.543 -38.625 -5.441 1 78.88 87 SER A C 1
ATOM 705 O O . SER A 1 87 ? -2.428 -39.469 -5.523 1 78.88 87 SER A O 1
ATOM 707 N N . PHE A 1 88 ? -1.378 -37.656 -6.281 1 79.88 88 PHE A N 1
ATOM 708 C CA . PHE A 1 88 ? -2.275 -37.5 -7.422 1 79.88 88 PHE A CA 1
ATOM 709 C C . PHE A 1 88 ? -2.174 -38.688 -8.352 1 79.88 88 PHE A C 1
ATOM 711 O O . PHE A 1 88 ? -3.193 -39.25 -8.797 1 79.88 88 PHE A O 1
ATOM 718 N N . LEU A 1 89 ? -0.95 -39.125 -8.523 1 80.44 89 LEU A N 1
ATOM 719 C CA . LEU A 1 89 ? -0.714 -40.25 -9.414 1 80.44 89 LEU A CA 1
ATOM 720 C C . LEU A 1 89 ? -1.159 -41.562 -8.766 1 80.44 89 LEU A C 1
ATOM 722 O O . LEU A 1 89 ? -1.805 -42.375 -9.414 1 80.44 89 LEU A O 1
ATOM 726 N N . LEU A 1 90 ? -0.834 -41.688 -7.492 1 80.69 90 LEU A N 1
ATOM 727 C CA . LEU A 1 90 ? -1.148 -42.906 -6.793 1 80.69 90 LEU A CA 1
ATOM 728 C C . LEU A 1 90 ? -2.654 -43.062 -6.621 1 80.69 90 LEU A C 1
ATOM 730 O O . LEU A 1 90 ? -3.174 -44.188 -6.664 1 80.69 90 LEU A O 1
ATOM 734 N N . LEU A 1 91 ? -3.299 -41.969 -6.52 1 78.19 91 LEU A N 1
ATOM 735 C CA . LEU A 1 91 ? -4.746 -42 -6.324 1 78.19 91 LEU A CA 1
ATOM 736 C C . LEU A 1 91 ? -5.477 -42 -7.66 1 78.19 91 LEU A C 1
ATOM 738 O O . LEU A 1 91 ? -6.707 -42 -7.699 1 78.19 91 LEU A O 1
ATOM 742 N N . ARG A 1 92 ? -4.68 -41.938 -8.711 1 83.25 92 ARG A N 1
ATOM 743 C CA . ARG A 1 92 ? -5.227 -41.906 -10.062 1 83.25 92 ARG A CA 1
ATOM 744 C C . ARG A 1 92 ? -6.152 -40.719 -10.258 1 83.25 92 ARG A C 1
ATOM 746 O O . ARG A 1 92 ? -7.234 -40.844 -10.836 1 83.25 92 ARG A O 1
ATOM 753 N N . ALA A 1 93 ? -5.812 -39.656 -9.523 1 83.25 93 ALA A N 1
ATOM 754 C CA . ALA A 1 93 ? -6.484 -38.375 -9.672 1 83.25 93 ALA A CA 1
ATOM 755 C C . ALA A 1 93 ? -7.918 -38.438 -9.156 1 83.25 93 ALA A C 1
ATOM 757 O O . ALA A 1 93 ? -8.812 -37.812 -9.711 1 83.25 93 ALA A O 1
ATOM 758 N N . ARG A 1 94 ? -8.18 -39.344 -8.273 1 86.44 94 ARG A N 1
ATOM 759 C CA . ARG A 1 94 ? -9.516 -39.469 -7.699 1 86.44 94 ARG A CA 1
ATOM 760 C C . ARG A 1 94 ? -9.453 -39.5 -6.176 1 86.44 94 ARG A C 1
ATOM 762 O O . ARG A 1 94 ? -8.523 -40.062 -5.602 1 86.44 94 ARG A O 1
ATOM 769 N N . CYS A 1 95 ? -10.438 -38.875 -5.652 1 83.12 95 CYS A N 1
ATOM 770 C CA . CYS A 1 95 ? -10.555 -38.906 -4.195 1 83.12 95 CYS A CA 1
ATOM 771 C C . CYS A 1 95 ? -10.828 -40.344 -3.721 1 83.12 95 CYS A C 1
ATOM 773 O O . CYS A 1 95 ? -11.727 -41 -4.238 1 83.12 95 CYS A O 1
ATOM 775 N N . PRO A 1 96 ? -10.164 -40.75 -2.822 1 81.38 96 PRO A N 1
ATOM 776 C CA . PRO A 1 96 ? -10.422 -42.094 -2.328 1 81.38 96 PRO A CA 1
ATOM 777 C C . PRO A 1 96 ? -11.781 -42.219 -1.635 1 81.38 96 PRO A C 1
ATOM 779 O O . PRO A 1 96 ? -12.328 -43.344 -1.53 1 81.38 96 PRO A O 1
ATOM 782 N N . GLY A 1 97 ? -12.273 -41.125 -1.214 1 79.19 97 GLY A N 1
ATOM 783 C CA . GLY A 1 97 ? -13.547 -41.125 -0.51 1 79.19 97 GLY A CA 1
ATOM 784 C C . GLY A 1 97 ? -14.742 -41.156 -1.441 1 79.19 97 GLY A C 1
ATOM 785 O O . GLY A 1 97 ? -15.578 -42.062 -1.378 1 79.19 97 GLY A O 1
ATOM 786 N N . CYS A 1 98 ? -14.805 -40.25 -2.268 1 84.94 98 CYS A N 1
ATOM 787 C CA . CYS A 1 98 ? -16.016 -40.094 -3.076 1 84.94 98 CYS A CA 1
ATOM 788 C C . CYS A 1 98 ? -15.742 -40.438 -4.535 1 84.94 98 CYS A C 1
ATOM 790 O O . CYS A 1 98 ? -16.672 -40.531 -5.34 1 84.94 98 CYS A O 1
ATOM 792 N N . GLY A 1 99 ? -14.469 -40.562 -4.859 1 83.38 99 GLY A N 1
ATOM 793 C CA . GLY A 1 99 ? -14.117 -40.875 -6.23 1 83.38 99 GLY A CA 1
ATOM 794 C C . GLY A 1 99 ? -14.125 -39.688 -7.156 1 83.38 99 GLY A C 1
ATOM 795 O O . GLY A 1 99 ? -13.977 -39.844 -8.367 1 83.38 99 GLY A O 1
ATOM 796 N N . GLY A 1 100 ? -14.336 -38.594 -6.621 1 82.94 100 GLY A N 1
ATOM 797 C CA . GLY A 1 100 ? -14.352 -37.375 -7.422 1 82.94 100 GLY A CA 1
ATOM 798 C C . GLY A 1 100 ? -13 -37.062 -8.031 1 82.94 100 GLY A C 1
ATOM 799 O O . GLY A 1 100 ? -11.961 -37.375 -7.445 1 82.94 100 GLY A O 1
ATOM 800 N N . ARG A 1 101 ? -13.062 -36.531 -9.141 1 86.62 101 ARG A N 1
ATOM 801 C CA . ARG A 1 101 ? -11.828 -36.219 -9.852 1 86.62 101 ARG A CA 1
ATOM 802 C C . ARG A 1 101 ? -11.109 -35.031 -9.188 1 86.62 101 ARG A C 1
ATOM 804 O O . ARG A 1 101 ? -11.75 -34.094 -8.742 1 86.62 101 ARG A O 1
ATOM 811 N N . ILE A 1 102 ? -9.852 -35.219 -9.039 1 82.12 102 ILE A N 1
ATOM 812 C CA . ILE A 1 102 ? -9.008 -34.156 -8.5 1 82.12 102 ILE A CA 1
ATOM 813 C C . ILE A 1 102 ? -8.516 -33.281 -9.641 1 82.12 102 ILE A C 1
ATOM 815 O O . ILE A 1 102 ? -8.117 -33.75 -10.695 1 82.12 102 ILE A O 1
ATOM 819 N N . SER A 1 103 ? -8.586 -32.031 -9.461 1 84.31 103 SER A N 1
ATOM 820 C CA . SER A 1 103 ? -8.219 -31.078 -10.492 1 84.31 103 SER A CA 1
ATOM 821 C C . SER A 1 103 ? -6.742 -31.188 -10.859 1 84.31 103 SER A C 1
ATOM 823 O O . SER A 1 103 ? -5.895 -31.359 -9.977 1 84.31 103 SER A O 1
ATOM 825 N N . TRP A 1 104 ? -6.457 -31.094 -12.133 1 87 104 TRP A N 1
ATOM 826 C CA . TRP A 1 104 ? -5.094 -31.141 -12.641 1 87 104 TRP A CA 1
ATOM 827 C C . TRP A 1 104 ? -4.301 -29.922 -12.219 1 87 104 TRP A C 1
ATOM 829 O O . TRP A 1 104 ? -3.074 -29.891 -12.328 1 87 104 TRP A O 1
ATOM 839 N N . GLN A 1 105 ? -4.965 -28.953 -11.719 1 87.19 105 GLN A N 1
ATOM 840 C CA . GLN A 1 105 ? -4.285 -27.75 -11.25 1 87.19 105 GLN A CA 1
ATOM 841 C C . GLN A 1 105 ? -3.27 -28.078 -10.164 1 87.19 105 GLN A C 1
ATOM 843 O O . GLN A 1 105 ? -2.186 -27.484 -10.117 1 87.19 105 GLN A O 1
ATOM 848 N N . TYR A 1 106 ? -3.586 -29 -9.375 1 88.25 106 TYR A N 1
ATOM 849 C CA . TYR A 1 106 ? -2.768 -29.297 -8.203 1 88.25 106 TYR A CA 1
ATOM 850 C C . TYR A 1 106 ? -1.401 -29.828 -8.609 1 88.25 106 TYR A C 1
ATOM 852 O O . TYR A 1 106 ? -0.375 -29.203 -8.344 1 88.25 106 TYR A O 1
ATOM 860 N N . PRO A 1 107 ? -1.407 -30.938 -9.398 1 90.44 107 PRO A N 1
ATOM 861 C CA . PRO A 1 107 ? -0.083 -31.422 -9.805 1 90.44 107 PRO A CA 1
ATOM 862 C C . PRO A 1 107 ? 0.628 -30.453 -10.75 1 90.44 107 PRO A C 1
ATOM 864 O O . PRO A 1 107 ? 1.859 -30.375 -10.75 1 90.44 107 PRO A O 1
ATOM 867 N N . LEU A 1 108 ? -0.037 -29.688 -11.477 1 93.19 108 LEU A N 1
ATOM 868 C CA . LEU A 1 108 ? 0.571 -28.75 -12.414 1 93.19 108 LEU A CA 1
ATOM 869 C C . LEU A 1 108 ? 1.308 -27.641 -11.672 1 93.19 108 LEU A C 1
ATOM 871 O O . LEU A 1 108 ? 2.418 -27.266 -12.055 1 93.19 108 LEU A O 1
ATOM 875 N N . VAL A 1 109 ? 0.699 -27.125 -10.664 1 95.69 109 VAL A N 1
ATOM 876 C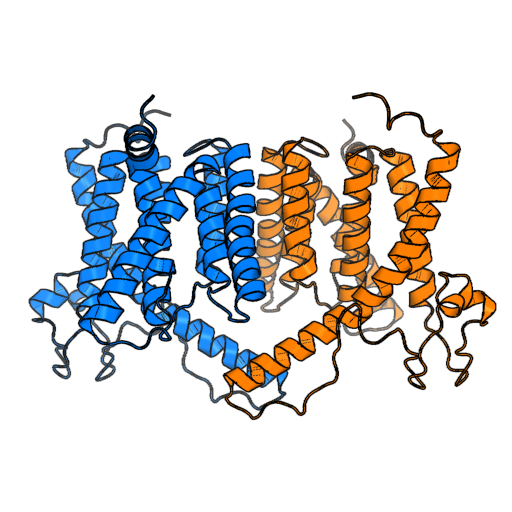 CA . VAL A 1 109 ? 1.334 -26.078 -9.875 1 95.69 109 VAL A CA 1
ATOM 877 C C . VAL A 1 109 ? 2.566 -26.641 -9.164 1 95.69 109 VAL A C 1
ATOM 879 O O . VAL A 1 109 ? 3.607 -25.969 -9.102 1 95.69 109 VAL A O 1
ATOM 882 N N . GLU A 1 110 ? 2.418 -27.844 -8.688 1 95.88 110 GLU A N 1
ATOM 883 C CA . GLU A 1 110 ? 3.543 -28.484 -8.016 1 95.88 110 GLU A CA 1
ATOM 884 C C . GLU A 1 110 ? 4.715 -28.688 -8.969 1 95.88 110 GLU A C 1
ATOM 886 O O . GLU A 1 110 ? 5.848 -28.312 -8.664 1 95.88 110 GLU A O 1
ATOM 891 N N . LEU A 1 111 ? 4.398 -29.219 -10.102 1 96.06 111 LEU A N 1
ATOM 892 C CA . LEU A 1 111 ? 5.438 -29.5 -11.086 1 96.06 111 LEU A CA 1
ATOM 893 C C . LEU A 1 111 ? 6.035 -28.203 -11.633 1 96.06 111 LEU A C 1
ATOM 895 O O . LEU A 1 111 ? 7.246 -28.109 -11.844 1 96.06 111 LEU A O 1
ATOM 899 N N . LEU A 1 112 ? 5.215 -27.234 -11.875 1 97.19 112 LEU A N 1
ATOM 900 C CA . LEU A 1 112 ? 5.684 -25.938 -12.359 1 97.19 112 LEU A CA 1
ATOM 901 C C . LEU A 1 112 ? 6.633 -25.297 -11.352 1 97.19 112 LEU A C 1
ATOM 903 O O . LEU A 1 112 ? 7.691 -24.797 -11.727 1 97.19 112 LEU A O 1
ATOM 907 N N . THR A 1 113 ? 6.234 -25.312 -10.094 1 98.06 113 THR A N 1
ATOM 908 C CA . THR A 1 113 ? 7.062 -24.719 -9.047 1 98.06 113 THR A CA 1
ATOM 909 C C . THR A 1 113 ? 8.406 -25.438 -8.953 1 98.06 113 THR A C 1
ATOM 911 O O . THR A 1 113 ? 9.453 -24.797 -8.852 1 98.06 113 THR A O 1
ATOM 914 N N . ALA A 1 114 ? 8.312 -26.75 -9.039 1 97.38 114 ALA A N 1
ATOM 915 C CA . ALA A 1 114 ? 9.539 -27.547 -9 1 97.38 114 ALA A CA 1
ATOM 916 C C . ALA A 1 114 ? 10.461 -27.188 -10.164 1 97.38 114 ALA A C 1
ATOM 918 O O . ALA A 1 114 ? 11.664 -26.969 -9.969 1 97.38 114 ALA A O 1
ATOM 919 N N . ALA A 1 115 ? 9.914 -27.156 -11.297 1 97.75 115 ALA A N 1
ATOM 920 C CA . ALA A 1 115 ? 10.688 -26.859 -12.5 1 97.75 115 ALA A CA 1
ATOM 921 C C . ALA A 1 115 ? 11.289 -25.469 -12.43 1 97.75 115 ALA A C 1
ATOM 923 O O . ALA A 1 115 ? 12.477 -25.281 -12.695 1 97.75 115 ALA A O 1
ATOM 924 N N . LEU A 1 116 ? 10.539 -24.422 -12.078 1 98.38 116 LEU A N 1
ATOM 925 C CA . LEU A 1 116 ? 11.008 -23.031 -12.039 1 98.38 116 LEU A CA 1
ATOM 926 C C . LEU A 1 116 ? 12.039 -22.844 -10.93 1 98.38 116 LEU A C 1
ATOM 928 O O . LEU A 1 116 ? 12.977 -22.062 -11.078 1 98.38 116 LEU A O 1
ATOM 932 N N . PHE A 1 117 ? 11.773 -23.531 -9.805 1 97.81 117 PHE A N 1
ATOM 933 C CA . PHE A 1 117 ? 12.766 -23.484 -8.742 1 97.81 117 PHE A CA 1
ATOM 934 C C . PHE A 1 117 ? 14.102 -24.047 -9.219 1 97.81 117 PHE A C 1
ATOM 936 O O . PHE A 1 117 ? 15.148 -23.438 -8.992 1 97.81 117 PHE A O 1
ATOM 943 N N . ALA A 1 118 ? 14.023 -25.219 -9.922 1 96.69 118 ALA A N 1
ATOM 944 C CA . ALA A 1 118 ? 15.242 -25.844 -10.43 1 96.69 118 ALA A CA 1
ATOM 945 C C . ALA A 1 118 ? 15.969 -24.938 -11.414 1 96.69 118 ALA A C 1
ATOM 947 O O . ALA A 1 118 ? 17.188 -24.75 -11.32 1 96.69 118 ALA A O 1
ATOM 948 N N . VAL A 1 119 ? 15.242 -24.328 -12.312 1 96.44 119 VAL A N 1
ATOM 949 C CA . VAL A 1 119 ? 15.836 -23.438 -13.297 1 96.44 119 VAL A CA 1
ATOM 950 C C . VAL A 1 119 ? 16.438 -22.219 -12.594 1 96.44 119 VAL A C 1
ATOM 952 O O . VAL A 1 119 ? 17.516 -21.75 -12.961 1 96.44 119 VAL A O 1
ATOM 955 N N . THR A 1 120 ? 15.727 -21.672 -11.617 1 96.75 120 THR A N 1
ATOM 956 C CA . THR A 1 120 ? 16.172 -20.484 -10.891 1 96.75 120 THR A CA 1
ATOM 957 C C . THR A 1 120 ? 17.531 -20.734 -10.227 1 96.75 120 THR A C 1
ATOM 959 O O . THR A 1 120 ? 18.469 -19.953 -10.383 1 96.75 120 THR A O 1
ATOM 962 N N . VAL A 1 121 ? 17.688 -21.891 -9.625 1 95.12 121 VAL A N 1
ATOM 963 C CA . VAL A 1 121 ? 18.922 -22.203 -8.922 1 95.12 121 VAL A CA 1
ATOM 964 C C . VAL A 1 121 ? 20 -22.578 -9.938 1 95.12 121 VAL A C 1
ATOM 966 O O . VAL A 1 121 ? 21.188 -22.266 -9.734 1 95.12 121 VAL A O 1
ATOM 969 N N . TRP A 1 122 ? 19.531 -23.203 -10.992 1 93.38 122 TRP A N 1
ATOM 970 C CA . TRP A 1 122 ? 20.469 -23.531 -12.055 1 93.38 122 TRP A CA 1
ATOM 971 C C . TRP A 1 122 ? 21.094 -22.266 -12.633 1 93.38 122 TRP A C 1
ATOM 973 O O . TRP A 1 122 ? 22.297 -22.25 -12.945 1 93.38 122 TRP A O 1
ATOM 983 N N . GLN A 1 123 ? 20.391 -21.219 -12.734 1 93.62 123 GLN A N 1
ATOM 984 C CA . GLN A 1 123 ? 20.844 -19.984 -13.383 1 93.62 123 GLN A CA 1
ATOM 985 C C . GLN A 1 123 ? 21.484 -19.047 -12.375 1 93.62 123 GLN A C 1
ATOM 987 O O . GLN A 1 123 ? 22.484 -18.391 -12.688 1 93.62 123 GLN A O 1
ATOM 992 N N . LEU A 1 124 ? 20.953 -18.969 -11.125 1 93.69 124 LEU A N 1
ATOM 993 C CA . LEU A 1 124 ? 21.375 -17.922 -10.195 1 93.69 124 LEU A CA 1
ATOM 994 C C . LEU A 1 124 ? 22.219 -18.516 -9.078 1 93.69 124 LEU A C 1
ATOM 996 O O . LEU A 1 124 ? 22.875 -17.766 -8.336 1 93.69 124 LEU A O 1
ATOM 1000 N N . GLY A 1 125 ? 22.203 -19.844 -8.914 1 91.94 125 GLY A N 1
ATOM 1001 C CA . GLY A 1 125 ? 23 -20.5 -7.879 1 91.94 125 GLY A CA 1
ATOM 1002 C C . GLY A 1 125 ? 22.281 -20.547 -6.539 1 91.94 125 GLY A C 1
ATOM 1003 O O . GLY A 1 125 ? 21.125 -20.156 -6.434 1 91.94 125 GLY A O 1
ATOM 1004 N N . VAL A 1 126 ? 22.844 -21.125 -5.469 1 90.62 126 VAL A N 1
ATOM 1005 C CA . VAL A 1 126 ? 22.25 -21.359 -4.156 1 90.62 126 VAL A CA 1
ATOM 1006 C C . VAL A 1 126 ? 22.625 -20.219 -3.207 1 90.62 126 VAL A C 1
ATOM 1008 O O . VAL A 1 126 ? 22.5 -20.359 -1.988 1 90.62 126 VAL A O 1
ATOM 1011 N N . GLY A 1 127 ? 23.047 -19.109 -3.584 1 92.81 127 GLY A N 1
ATOM 1012 C CA . GLY A 1 127 ? 23.359 -17.953 -2.76 1 92.81 127 GLY A CA 1
ATOM 1013 C C . GLY A 1 127 ? 22.141 -17.156 -2.365 1 92.81 127 GLY A C 1
ATOM 1014 O O . GLY A 1 127 ? 21 -17.594 -2.57 1 92.81 127 GLY A O 1
ATOM 1015 N N . ILE A 1 128 ? 22.344 -16.062 -1.724 1 95.56 128 ILE A N 1
ATOM 1016 C CA . ILE A 1 128 ? 21.266 -15.211 -1.236 1 95.56 128 ILE A CA 1
ATOM 1017 C C . ILE A 1 128 ? 20.391 -14.758 -2.408 1 95.56 128 ILE A C 1
ATOM 1019 O O . ILE A 1 128 ? 19.172 -14.664 -2.275 1 95.56 128 ILE A O 1
ATOM 1023 N N . ALA A 1 129 ? 21.016 -14.461 -3.463 1 95.69 129 ALA A N 1
ATOM 1024 C CA . ALA A 1 129 ? 20.266 -14.078 -4.656 1 95.69 129 ALA A CA 1
ATOM 1025 C C . ALA A 1 129 ? 19.359 -15.211 -5.117 1 95.69 129 ALA A C 1
ATOM 1027 O O . ALA A 1 129 ? 18.203 -14.977 -5.496 1 95.69 129 ALA A O 1
ATOM 1028 N N . GLY A 1 130 ? 19.906 -16.422 -5.113 1 95.69 130 GLY A N 1
ATOM 1029 C CA . GLY A 1 130 ? 19.094 -17.578 -5.469 1 95.69 130 GLY A CA 1
ATOM 1030 C C . GLY A 1 130 ? 17.906 -17.781 -4.555 1 95.69 130 GLY A C 1
ATOM 1031 O O . GLY A 1 130 ? 16.797 -18.031 -5.02 1 95.69 130 GLY A O 1
ATOM 1032 N N . LEU A 1 131 ? 18.125 -17.641 -3.285 1 96.12 131 LEU A N 1
ATOM 1033 C CA . LEU A 1 131 ? 17.047 -17.812 -2.309 1 96.12 131 LEU A CA 1
ATOM 1034 C C . LEU A 1 131 ? 15.984 -16.734 -2.488 1 96.12 131 LEU A C 1
ATOM 1036 O O . LEU A 1 131 ? 14.789 -17.016 -2.418 1 96.12 131 LEU A O 1
ATOM 1040 N N . ALA A 1 132 ? 16.453 -15.5 -2.648 1 97.88 132 ALA A N 1
ATOM 1041 C CA . ALA A 1 132 ? 15.508 -14.414 -2.896 1 97.88 132 ALA A CA 1
ATOM 1042 C C . ALA A 1 132 ? 14.711 -14.656 -4.172 1 97.88 132 ALA A C 1
ATOM 1044 O O . ALA A 1 132 ? 13.5 -14.414 -4.207 1 97.88 132 ALA A O 1
ATOM 1045 N N . ALA A 1 133 ? 15.344 -15.148 -5.148 1 98.06 133 ALA A N 1
ATOM 1046 C CA . ALA A 1 133 ? 14.688 -15.422 -6.422 1 98.06 133 ALA A CA 1
ATOM 1047 C C . ALA A 1 133 ? 13.672 -16.547 -6.281 1 98.06 133 ALA A C 1
ATOM 1049 O O . ALA A 1 133 ? 12.641 -16.547 -6.961 1 98.06 133 ALA A O 1
ATOM 1050 N N . LEU A 1 134 ? 13.984 -17.5 -5.438 1 98.19 134 LEU A N 1
ATOM 1051 C CA . LEU A 1 134 ? 13.023 -18.562 -5.176 1 98.19 134 LEU A CA 1
ATOM 1052 C C . LEU A 1 134 ? 11.758 -18 -4.535 1 98.19 134 LEU A C 1
ATOM 1054 O O . LEU A 1 134 ? 10.648 -18.391 -4.891 1 98.19 134 LEU A O 1
ATOM 1058 N N . ALA A 1 135 ? 11.906 -17.062 -3.617 1 98.31 135 ALA A N 1
ATOM 1059 C CA . ALA A 1 135 ? 10.758 -16.406 -2.986 1 98.31 135 ALA A CA 1
ATOM 1060 C C . ALA A 1 135 ? 9.93 -15.648 -4.012 1 98.31 135 ALA A C 1
ATOM 1062 O O . ALA A 1 135 ? 8.703 -15.75 -4.035 1 98.31 135 ALA A O 1
ATOM 1063 N N . LEU A 1 136 ? 10.625 -14.922 -4.84 1 98.62 136 LEU A N 1
ATOM 1064 C CA . LEU A 1 136 ? 9.953 -14.203 -5.906 1 98.62 136 LEU A CA 1
ATOM 1065 C C . LEU A 1 136 ? 9.164 -15.156 -6.797 1 98.62 136 LEU A C 1
ATOM 1067 O O . LEU A 1 136 ? 7.996 -14.898 -7.109 1 98.62 136 LEU A O 1
ATOM 1071 N N . THR A 1 137 ? 9.797 -16.234 -7.145 1 98.69 137 THR A N 1
ATOM 1072 C CA . THR A 1 137 ? 9.188 -17.219 -8.023 1 98.69 137 THR A CA 1
ATOM 1073 C C . THR A 1 137 ? 7.91 -17.781 -7.402 1 98.69 137 THR A C 1
ATOM 1075 O O . THR A 1 137 ? 6.871 -17.859 -8.062 1 98.69 137 THR A O 1
ATOM 1078 N N . GLY A 1 138 ? 8.016 -18.141 -6.16 1 98.56 138 GLY A N 1
ATOM 1079 C CA . GLY A 1 138 ? 6.852 -18.672 -5.465 1 98.56 138 GLY A CA 1
ATOM 1080 C C . GLY A 1 138 ? 5.691 -17.688 -5.414 1 98.56 138 GLY A C 1
ATOM 1081 O O . GLY A 1 138 ? 4.547 -18.062 -5.676 1 98.56 138 GLY A O 1
ATOM 1082 N N . VAL A 1 139 ? 5.984 -16.438 -5.098 1 98.62 139 VAL A N 1
ATOM 1083 C CA . VAL A 1 139 ? 4.941 -15.43 -4.977 1 98.62 139 VAL A CA 1
ATOM 1084 C C . VAL A 1 139 ? 4.328 -15.148 -6.344 1 98.62 139 VAL A C 1
ATOM 1086 O O . VAL A 1 139 ? 3.117 -14.945 -6.461 1 98.62 139 VAL A O 1
ATOM 1089 N N . LEU A 1 140 ? 5.168 -15.156 -7.363 1 98.69 140 LEU A N 1
ATOM 1090 C CA . LEU A 1 140 ? 4.66 -14.93 -8.711 1 98.69 140 LEU A CA 1
ATOM 1091 C C . LEU A 1 140 ? 3.709 -16.047 -9.125 1 98.69 140 LEU A C 1
ATOM 1093 O O . LEU A 1 140 ? 2.68 -15.789 -9.758 1 98.69 140 LEU A O 1
ATOM 1097 N N . ILE A 1 141 ? 4.023 -17.281 -8.773 1 98.44 141 ILE A N 1
ATOM 1098 C CA . ILE A 1 141 ? 3.16 -18.406 -9.102 1 98.44 141 ILE A CA 1
ATOM 1099 C C . ILE A 1 141 ? 1.828 -18.266 -8.367 1 98.44 141 ILE A C 1
ATOM 1101 O O . ILE A 1 141 ? 0.763 -18.438 -8.961 1 98.44 141 ILE A O 1
ATOM 1105 N N . ALA A 1 142 ? 1.91 -17.906 -7.125 1 98.12 142 ALA A N 1
ATOM 1106 C CA . ALA A 1 142 ? 0.695 -17.703 -6.336 1 98.12 142 ALA A CA 1
ATOM 1107 C C . ALA A 1 142 ? -0.154 -16.578 -6.91 1 98.12 142 ALA A C 1
ATOM 1109 O O . ALA A 1 142 ? -1.368 -16.719 -7.07 1 98.12 142 ALA A O 1
ATOM 1110 N N . ALA A 1 143 ? 0.522 -15.484 -7.207 1 97.94 143 ALA A N 1
ATOM 1111 C CA . ALA A 1 143 ? -0.185 -14.32 -7.742 1 97.94 143 ALA A CA 1
ATOM 1112 C C . ALA A 1 143 ? -0.839 -14.648 -9.086 1 97.94 143 ALA A C 1
ATOM 1114 O O . ALA A 1 143 ? -1.99 -14.281 -9.328 1 97.94 143 ALA A O 1
ATOM 1115 N N . ALA A 1 144 ? -0.134 -15.344 -9.914 1 97.19 144 ALA A N 1
ATOM 1116 C CA . ALA A 1 144 ? -0.661 -15.742 -11.219 1 97.19 144 ALA A CA 1
ATOM 1117 C C . ALA A 1 144 ? -1.854 -16.688 -11.062 1 97.19 144 ALA A C 1
ATOM 1119 O O . ALA A 1 144 ? -2.859 -16.547 -11.766 1 97.19 144 ALA A O 1
ATOM 1120 N N . GLY A 1 145 ? -1.704 -17.625 -10.188 1 96.44 145 GLY A N 1
ATOM 1121 C CA . GLY A 1 145 ? -2.789 -18.578 -9.953 1 96.44 145 GLY A CA 1
ATOM 1122 C C . GLY A 1 145 ? -4.047 -17.906 -9.43 1 96.44 145 GLY A C 1
ATOM 1123 O O . GLY A 1 145 ? -5.152 -18.203 -9.891 1 96.44 145 GLY A O 1
ATOM 1124 N N . VAL A 1 146 ? -3.887 -17.047 -8.477 1 95.81 146 VAL A N 1
ATOM 1125 C CA . VAL A 1 146 ? -5.023 -16.328 -7.902 1 95.81 146 VAL A CA 1
ATOM 1126 C C . VAL A 1 146 ? -5.684 -15.461 -8.977 1 95.81 146 VAL A C 1
ATOM 1128 O O . VAL A 1 146 ? -6.91 -15.469 -9.117 1 95.81 146 VAL A O 1
ATOM 1131 N N . ASP A 1 147 ? -4.891 -14.773 -9.703 1 95.62 147 ASP A N 1
ATOM 1132 C CA . ASP A 1 147 ? -5.402 -13.891 -10.742 1 95.62 147 ASP A CA 1
ATOM 1133 C C . ASP A 1 147 ? -6.141 -14.68 -11.82 1 95.62 147 ASP A C 1
ATOM 1135 O O . ASP A 1 147 ? -7.211 -14.273 -12.281 1 95.62 147 ASP A O 1
ATOM 1139 N N . ALA A 1 148 ? -5.629 -15.758 -12.219 1 92.12 148 ALA A N 1
ATOM 1140 C CA . ALA A 1 148 ? -6.234 -16.594 -13.25 1 92.12 148 ALA A CA 1
ATOM 1141 C C . ALA A 1 148 ? -7.602 -17.109 -12.805 1 92.12 148 ALA A C 1
ATOM 1143 O O . ALA A 1 148 ? -8.508 -17.266 -13.625 1 92.12 148 ALA A O 1
ATOM 1144 N N . ARG A 1 149 ? -7.715 -17.281 -11.523 1 90.31 149 ARG A N 1
ATOM 1145 C CA . ARG A 1 149 ? -8.953 -17.844 -11 1 90.31 149 ARG A CA 1
ATOM 1146 C C . ARG A 1 149 ? -9.969 -16.75 -10.68 1 90.31 149 ARG A C 1
ATOM 1148 O O . ARG A 1 149 ? -11.172 -16.969 -10.82 1 90.31 149 ARG A O 1
ATOM 1155 N N . THR A 1 150 ? -9.508 -15.617 -10.219 1 91.38 150 THR A N 1
ATOM 1156 C CA . THR A 1 150 ? -10.453 -14.664 -9.648 1 91.38 150 THR A CA 1
ATOM 1157 C C . THR A 1 150 ? -10.312 -13.297 -10.328 1 91.38 150 THR A C 1
ATOM 1159 O O . THR A 1 150 ? -11.141 -12.414 -10.125 1 91.38 150 THR A O 1
ATOM 1162 N N . THR A 1 151 ? -9.18 -13.07 -11.117 1 89.38 151 THR A N 1
ATOM 1163 C CA . THR A 1 151 ? -8.828 -11.812 -11.758 1 89.38 151 THR A CA 1
ATOM 1164 C C . THR A 1 151 ? -8.383 -10.781 -10.727 1 89.38 151 THR A C 1
ATOM 1166 O O . THR A 1 151 ? -8.336 -9.586 -11.023 1 89.38 151 THR A O 1
ATOM 1169 N N . LEU A 1 152 ? -8.117 -11.312 -9.516 1 90.69 152 LEU A N 1
ATOM 1170 C CA . LEU A 1 152 ? -7.641 -10.438 -8.445 1 90.69 152 LEU A CA 1
ATOM 1171 C C . LEU A 1 152 ? -6.148 -10.641 -8.211 1 90.69 152 LEU A C 1
ATOM 1173 O O . LEU A 1 152 ? -5.645 -11.758 -8.297 1 90.69 152 LEU A O 1
ATOM 1177 N N . LEU A 1 153 ? -5.461 -9.586 -7.938 1 95.62 153 LEU A N 1
ATOM 1178 C CA . LEU A 1 153 ? -4.094 -9.602 -7.426 1 95.62 153 LEU A CA 1
ATOM 1179 C C . LEU A 1 153 ? -4.027 -9.016 -6.023 1 95.62 153 LEU A C 1
ATOM 1181 O O . LEU A 1 153 ? -3.969 -7.793 -5.859 1 95.62 153 LEU A O 1
ATOM 1185 N N . PRO A 1 154 ? -4.051 -9.875 -5.047 1 95.75 154 PRO A N 1
ATOM 1186 C CA . PRO A 1 154 ? -4.152 -9.422 -3.66 1 95.75 154 PRO A CA 1
ATOM 1187 C C . PRO A 1 154 ? -2.959 -8.57 -3.232 1 95.75 154 PRO A C 1
ATOM 1189 O O . PRO A 1 154 ? -1.812 -8.906 -3.537 1 95.75 154 PRO A O 1
ATOM 1192 N N . ASP A 1 155 ? -3.215 -7.57 -2.447 1 95.19 155 ASP A N 1
ATOM 1193 C CA . ASP A 1 155 ? -2.18 -6.719 -1.869 1 95.19 155 ASP A CA 1
ATOM 1194 C C . ASP A 1 155 ? -1.272 -7.52 -0.936 1 95.19 155 ASP A C 1
ATOM 1196 O O . ASP A 1 155 ? -0.095 -7.191 -0.776 1 95.19 155 ASP A O 1
ATOM 1200 N N . GLN A 1 156 ? -1.8 -8.539 -0.364 1 95.88 156 GLN A N 1
ATOM 1201 C CA . GLN A 1 156 ? -1.066 -9.383 0.57 1 95.88 156 GLN A CA 1
ATOM 1202 C C . GLN A 1 156 ? 0.098 -10.086 -0.123 1 95.88 156 GLN A C 1
ATOM 1204 O O . GLN A 1 156 ? 1.025 -10.562 0.537 1 95.88 156 GLN A O 1
ATOM 1209 N N . LEU A 1 157 ? -0.017 -10.148 -1.392 1 97.44 157 LEU A N 1
ATOM 1210 C CA . LEU A 1 157 ? 1.06 -10.758 -2.164 1 97.44 157 LEU A CA 1
ATOM 1211 C C . LEU A 1 157 ? 1.929 -9.695 -2.822 1 97.44 157 LEU A C 1
ATOM 1213 O O . LEU A 1 157 ? 3.156 -9.727 -2.709 1 97.44 157 LEU A O 1
ATOM 1217 N N . THR A 1 158 ? 1.343 -8.672 -3.385 1 97.56 158 THR A N 1
ATOM 1218 C CA . THR A 1 158 ? 2.057 -7.723 -4.227 1 97.56 158 THR A CA 1
ATOM 1219 C C . THR A 1 158 ? 2.869 -6.75 -3.377 1 97.56 158 THR A C 1
ATOM 1221 O O . THR A 1 158 ? 4.016 -6.441 -3.707 1 97.56 158 THR A O 1
ATOM 1224 N N . LEU A 1 159 ? 2.307 -6.309 -2.283 1 97.06 159 LEU A N 1
ATOM 1225 C CA . LEU A 1 159 ? 2.98 -5.281 -1.495 1 97.06 159 LEU A CA 1
ATOM 1226 C C . LEU A 1 159 ? 4.211 -5.852 -0.797 1 97.06 159 LEU A C 1
ATOM 1228 O O . LEU A 1 159 ? 5.297 -5.281 -0.882 1 97.06 159 LEU A O 1
ATOM 1232 N N . PRO A 1 160 ? 4.078 -7.012 -0.122 1 97.62 160 PRO A N 1
ATOM 1233 C CA . PRO A 1 160 ? 5.293 -7.598 0.444 1 97.62 160 PRO A CA 1
ATOM 1234 C C . PRO A 1 160 ? 6.344 -7.922 -0.618 1 97.62 160 PRO A C 1
ATOM 1236 O O . PRO A 1 160 ? 7.543 -7.785 -0.367 1 97.62 160 PRO A O 1
ATOM 1239 N N . LEU A 1 161 ? 5.828 -8.367 -1.732 1 98.5 161 LEU A N 1
ATOM 1240 C CA . LEU A 1 161 ? 6.758 -8.656 -2.82 1 98.5 161 LEU A CA 1
ATOM 1241 C C . LEU A 1 161 ? 7.535 -7.41 -3.219 1 98.5 161 LEU A C 1
ATOM 1243 O O . LEU A 1 161 ? 8.75 -7.473 -3.445 1 98.5 161 LEU A O 1
ATOM 1247 N N . LEU A 1 162 ? 6.848 -6.312 -3.334 1 98.62 162 LEU A N 1
ATOM 1248 C CA . LEU A 1 162 ? 7.461 -5.035 -3.682 1 98.62 162 LEU A CA 1
ATOM 1249 C C . LEU A 1 162 ? 8.547 -4.664 -2.682 1 98.62 162 LEU A C 1
ATOM 1251 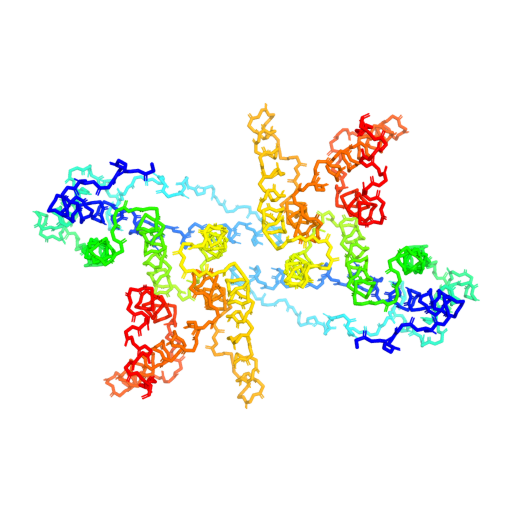O O . LEU A 1 162 ? 9.68 -4.367 -3.07 1 98.62 162 LEU A O 1
ATOM 1255 N N . TRP A 1 163 ? 8.266 -4.766 -1.453 1 98.56 163 TRP A N 1
ATOM 1256 C CA . TRP A 1 163 ? 9.211 -4.336 -0.425 1 98.56 163 TRP A CA 1
ATOM 1257 C C . TRP A 1 163 ? 10.367 -5.32 -0.297 1 98.56 163 TRP A C 1
ATOM 1259 O O . TRP A 1 163 ? 11.492 -4.93 -0.003 1 98.56 163 TRP A O 1
ATOM 1269 N N . LEU A 1 164 ? 10.086 -6.625 -0.504 1 98.44 164 LEU A N 1
ATOM 1270 C CA . LEU A 1 164 ? 11.172 -7.602 -0.521 1 98.44 164 LEU A CA 1
ATOM 1271 C C . LEU A 1 164 ? 12.18 -7.277 -1.622 1 98.44 164 LEU A C 1
ATOM 1273 O O . LEU A 1 164 ? 13.383 -7.484 -1.451 1 98.44 164 LEU A O 1
ATOM 1277 N N . GLY A 1 165 ? 11.602 -6.824 -2.736 1 98.69 165 GLY A N 1
ATOM 1278 C CA . GLY A 1 165 ? 12.484 -6.426 -3.82 1 98.69 165 GLY A CA 1
ATOM 1279 C C . GLY A 1 165 ? 13.375 -5.254 -3.463 1 98.69 165 GLY A C 1
ATOM 1280 O O . GLY A 1 165 ? 14.578 -5.266 -3.754 1 98.69 165 GLY A O 1
ATOM 1281 N N . LEU A 1 166 ? 12.812 -4.27 -2.799 1 98.75 166 LEU A N 1
ATOM 1282 C CA . LEU A 1 166 ? 13.594 -3.115 -2.373 1 98.75 166 LEU A CA 1
ATOM 1283 C C . LEU A 1 166 ? 14.641 -3.521 -1.341 1 98.75 166 LEU A C 1
ATOM 1285 O O . LEU A 1 166 ? 15.789 -3.076 -1.406 1 98.75 166 LEU A O 1
ATOM 1289 N N . VAL A 1 167 ? 14.305 -4.371 -0.417 1 98.44 167 VAL A N 1
ATOM 1290 C CA . VAL A 1 167 ? 15.219 -4.82 0.624 1 98.44 167 VAL A CA 1
ATOM 1291 C C . VAL A 1 167 ? 16.344 -5.645 -0.001 1 98.44 167 VAL A C 1
ATOM 1293 O O . VAL A 1 167 ? 17.516 -5.512 0.384 1 98.44 167 VAL A O 1
ATOM 1296 N N . ALA A 1 168 ? 15.969 -6.508 -0.97 1 98.19 168 ALA A N 1
ATOM 1297 C CA . ALA A 1 168 ? 16.984 -7.301 -1.668 1 98.19 168 ALA A CA 1
ATOM 1298 C C . ALA A 1 168 ? 18.016 -6.402 -2.338 1 98.19 168 ALA A C 1
ATOM 1300 O O . ALA A 1 168 ? 19.203 -6.703 -2.314 1 98.19 168 ALA A O 1
ATOM 1301 N N . ASN A 1 169 ? 17.562 -5.309 -2.848 1 98.44 169 ASN A N 1
ATOM 1302 C CA . ASN A 1 169 ? 18.469 -4.473 -3.633 1 98.44 169 ASN A CA 1
ATOM 1303 C C . ASN A 1 169 ? 19.156 -3.422 -2.766 1 98.44 169 ASN A C 1
ATOM 1305 O O . ASN A 1 169 ? 19.953 -2.621 -3.266 1 98.44 169 ASN A O 1
ATOM 1309 N N . LEU A 1 170 ? 18.781 -3.389 -1.46 1 97.19 170 LEU A N 1
ATOM 1310 C CA . LEU A 1 170 ? 19.656 -2.703 -0.512 1 97.19 170 LEU A CA 1
ATOM 1311 C C . LEU A 1 170 ? 21.062 -3.281 -0.556 1 97.19 170 LEU A C 1
ATOM 1313 O O . LEU A 1 170 ? 22.031 -2.562 -0.328 1 97.19 170 LEU A O 1
ATOM 1317 N N . PHE A 1 171 ? 21.062 -4.559 -0.917 1 95.88 171 PHE A N 1
ATOM 1318 C CA . PHE A 1 171 ? 22.328 -5.273 -0.951 1 95.88 171 PHE A CA 1
ATOM 1319 C C . PHE A 1 171 ? 22.812 -5.473 -2.385 1 95.88 171 PHE A C 1
ATOM 1321 O O . PHE A 1 171 ? 23.75 -6.23 -2.637 1 95.88 171 PHE A O 1
ATOM 1328 N N . GLY A 1 172 ? 22.078 -4.906 -3.287 1 96.44 172 GLY A N 1
ATOM 1329 C CA . GLY A 1 172 ? 22.484 -4.965 -4.68 1 96.44 172 GLY A CA 1
ATOM 1330 C C . GLY A 1 172 ? 22.391 -6.359 -5.273 1 96.44 172 GLY A C 1
ATOM 1331 O O . GLY A 1 172 ? 23.234 -6.758 -6.07 1 96.44 172 GLY A O 1
ATOM 1332 N N . LEU A 1 173 ? 21.406 -7.098 -4.902 1 96.44 173 LEU A N 1
ATOM 1333 C CA . LEU A 1 173 ? 21.328 -8.492 -5.32 1 96.44 173 LEU A CA 1
ATOM 1334 C C . LEU A 1 173 ? 21.016 -8.594 -6.812 1 96.44 173 LEU A C 1
ATOM 1336 O O . LEU A 1 173 ? 21.562 -9.461 -7.504 1 96.44 173 LEU A O 1
ATOM 1340 N N . PHE A 1 174 ? 20.109 -7.738 -7.312 1 97.12 174 PHE A N 1
ATOM 1341 C CA . PHE A 1 174 ? 19.688 -7.887 -8.695 1 97.12 174 PHE A CA 1
ATOM 1342 C C . PHE A 1 174 ? 19.906 -6.598 -9.477 1 97.12 174 PHE A C 1
ATOM 1344 O O . PHE A 1 174 ? 20.047 -6.621 -10.695 1 97.12 174 PHE A O 1
ATOM 1351 N N . THR A 1 175 ? 19.844 -5.457 -8.82 1 97.44 175 THR A N 1
ATOM 1352 C CA . THR A 1 175 ? 20.094 -4.137 -9.391 1 97.44 175 THR A CA 1
ATOM 1353 C C . THR A 1 175 ? 20.469 -3.139 -8.297 1 97.44 175 THR A C 1
ATOM 1355 O O . THR A 1 175 ? 20.484 -3.48 -7.113 1 97.44 175 THR A O 1
ATOM 1358 N N . ASP A 1 176 ? 20.922 -1.905 -8.672 1 98.12 176 ASP A N 1
ATOM 1359 C CA . ASP A 1 176 ? 21.203 -0.896 -7.66 1 98.12 176 ASP A CA 1
ATOM 1360 C C . ASP A 1 176 ? 19.922 -0.344 -7.051 1 98.12 176 ASP A C 1
ATOM 1362 O O . ASP A 1 176 ? 18.875 -0.349 -7.699 1 98.12 176 ASP A O 1
ATOM 1366 N N . LEU A 1 177 ? 20 0.105 -5.848 1 98.56 177 LEU A N 1
ATOM 1367 C CA . LEU A 1 177 ? 18.844 0.529 -5.086 1 98.56 177 LEU A CA 1
ATOM 1368 C C . LEU A 1 177 ? 18.109 1.672 -5.789 1 98.56 177 LEU A C 1
ATOM 1370 O O . LEU A 1 177 ? 16.875 1.735 -5.777 1 98.56 177 LEU A O 1
ATOM 1374 N N . GLU A 1 178 ? 18.797 2.627 -6.363 1 98.62 178 GLU A N 1
ATOM 1375 C CA . GLU A 1 178 ? 18.188 3.727 -7.102 1 98.62 178 GLU A CA 1
ATOM 1376 C C . GLU A 1 178 ? 17.297 3.207 -8.227 1 98.62 178 GLU A C 1
ATOM 1378 O O . GLU A 1 178 ? 16.141 3.617 -8.359 1 98.62 178 GLU A O 1
ATOM 1383 N N . SER A 1 179 ? 17.859 2.227 -8.977 1 98.56 179 SER A N 1
ATOM 1384 C CA . SER A 1 179 ? 17.109 1.641 -10.086 1 98.56 179 SER A CA 1
ATOM 1385 C C . SER A 1 179 ? 15.883 0.887 -9.586 1 98.56 179 SER A C 1
ATOM 1387 O O . SER A 1 179 ? 14.852 0.863 -10.258 1 98.56 179 SER A O 1
ATOM 1389 N N . ALA A 1 180 ? 16.047 0.266 -8.438 1 98.81 180 ALA A N 1
ATOM 1390 C CA . ALA A 1 180 ? 14.93 -0.481 -7.848 1 98.81 180 ALA A CA 1
ATOM 1391 C C . ALA A 1 180 ? 13.789 0.451 -7.449 1 98.81 180 ALA A C 1
ATOM 1393 O O . ALA A 1 180 ? 12.625 0.176 -7.742 1 98.81 180 ALA A O 1
ATOM 1394 N N . VAL A 1 181 ? 14.125 1.562 -6.789 1 98.81 181 VAL A N 1
ATOM 1395 C CA . VAL A 1 181 ? 13.109 2.514 -6.348 1 98.81 181 VAL A CA 1
ATOM 1396 C C . VAL A 1 181 ? 12.453 3.17 -7.559 1 98.81 181 VAL A C 1
ATOM 1398 O O . VAL A 1 181 ? 11.227 3.271 -7.625 1 98.81 181 VAL A O 1
ATOM 1401 N N . ILE A 1 182 ? 13.242 3.537 -8.523 1 98.69 182 ILE A N 1
ATOM 1402 C CA . ILE A 1 182 ? 12.711 4.121 -9.75 1 98.69 182 ILE A CA 1
ATOM 1403 C C . ILE A 1 182 ? 11.828 3.098 -10.469 1 98.69 182 ILE A C 1
ATOM 1405 O O . ILE A 1 182 ? 10.773 3.443 -11 1 98.69 182 ILE A O 1
ATOM 1409 N N . GLY A 1 183 ? 12.312 1.872 -10.461 1 98.69 183 GLY A N 1
ATOM 1410 C CA . GLY A 1 183 ? 11.539 0.806 -11.086 1 98.69 183 GLY A CA 1
ATOM 1411 C C . GLY A 1 183 ? 10.18 0.602 -10.453 1 98.69 183 GLY A C 1
ATOM 1412 O O . GLY A 1 183 ? 9.188 0.375 -11.148 1 98.69 183 GLY A O 1
ATOM 1413 N N . ALA A 1 184 ? 10.117 0.63 -9.133 1 98.75 184 ALA A N 1
ATOM 1414 C CA . ALA A 1 184 ? 8.844 0.5 -8.43 1 98.75 184 ALA A CA 1
ATOM 1415 C C . ALA A 1 184 ? 7.891 1.633 -8.797 1 98.75 184 ALA A C 1
ATOM 1417 O O . ALA A 1 184 ? 6.734 1.389 -9.148 1 98.75 184 ALA A O 1
ATOM 1418 N N . VAL A 1 185 ? 8.383 2.836 -8.805 1 98.56 185 VAL A N 1
ATOM 1419 C CA . VAL A 1 185 ? 7.57 4.016 -9.094 1 98.56 185 VAL A CA 1
ATOM 1420 C C . VAL A 1 185 ? 7.156 4.012 -10.562 1 98.56 185 VAL A C 1
ATOM 1422 O O . VAL A 1 185 ? 5.973 4.164 -10.875 1 98.56 185 VAL A O 1
ATOM 1425 N N . ALA A 1 186 ? 8.094 3.779 -11.406 1 98.44 186 ALA A N 1
ATOM 1426 C CA . ALA A 1 186 ? 7.836 3.783 -12.844 1 98.44 186 ALA A CA 1
ATOM 1427 C C . ALA A 1 186 ? 6.922 2.627 -13.242 1 98.44 186 ALA A C 1
AT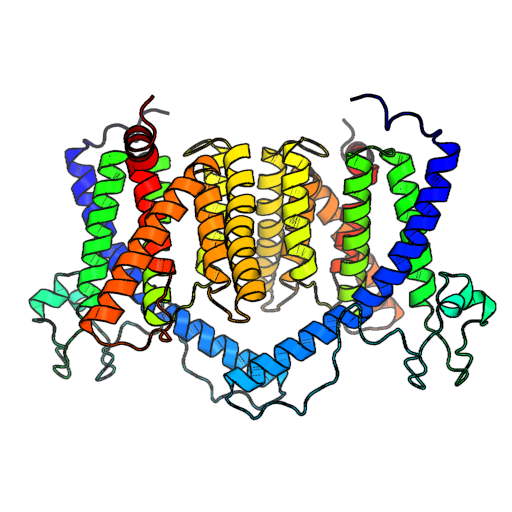OM 1429 O O . ALA A 1 186 ? 6.082 2.77 -14.133 1 98.44 186 ALA A O 1
ATOM 1430 N N . GLY A 1 187 ? 7.191 1.514 -12.641 1 98.19 187 GLY A N 1
ATOM 1431 C CA . GLY A 1 187 ? 6.32 0.384 -12.922 1 98.19 187 GLY A CA 1
ATOM 1432 C C . GLY A 1 187 ? 4.859 0.665 -12.617 1 98.19 187 GLY A C 1
ATOM 1433 O O . GLY A 1 187 ? 3.99 0.436 -13.461 1 98.19 187 GLY A O 1
ATOM 1434 N N . TYR A 1 188 ? 4.602 1.2 -11.453 1 98 188 TYR A N 1
ATOM 1435 C CA . TYR A 1 188 ? 3.236 1.554 -11.086 1 98 188 TYR A CA 1
ATOM 1436 C C . TYR A 1 188 ? 2.662 2.598 -12.031 1 98 188 TYR A C 1
ATOM 1438 O O . TYR A 1 188 ? 1.555 2.434 -12.547 1 98 188 TYR A O 1
ATOM 1446 N N . LEU A 1 189 ? 3.412 3.607 -12.258 1 97.12 189 LEU A N 1
ATOM 1447 C CA . LEU A 1 189 ? 2.924 4.754 -13.016 1 97.12 189 LEU A CA 1
ATOM 1448 C C . LEU A 1 189 ? 2.754 4.398 -14.484 1 97.12 189 LEU A C 1
ATOM 1450 O O . LEU A 1 189 ? 1.874 4.941 -15.164 1 97.12 189 LEU A O 1
ATOM 1454 N N . ALA A 1 190 ? 3.576 3.506 -14.969 1 96.25 190 ALA A N 1
ATOM 1455 C CA . ALA A 1 190 ? 3.477 3.107 -16.375 1 96.25 190 ALA A CA 1
ATOM 1456 C C . ALA A 1 190 ? 2.117 2.482 -16.672 1 96.25 190 ALA A C 1
ATOM 1458 O O . ALA A 1 190 ? 1.417 2.908 -17.594 1 96.25 190 ALA A O 1
ATOM 1459 N N . LEU A 1 191 ? 1.773 1.552 -15.891 1 94.81 191 LEU A N 1
ATOM 1460 C CA . LEU A 1 191 ? 0.494 0.9 -16.141 1 94.81 191 LEU A CA 1
ATOM 1461 C C . LEU A 1 191 ? -0.667 1.805 -15.742 1 94.81 191 LEU A C 1
ATOM 1463 O O . LEU A 1 191 ? -1.727 1.778 -16.375 1 94.81 191 LEU A O 1
ATOM 1467 N N . TRP A 1 192 ? -0.426 2.574 -14.695 1 93.56 192 TRP A N 1
ATOM 1468 C CA . TRP A 1 192 ? -1.424 3.57 -14.312 1 93.56 192 TRP A CA 1
ATOM 1469 C C . TRP A 1 192 ? -1.722 4.512 -15.477 1 93.56 192 TRP A C 1
ATOM 1471 O O . TRP A 1 192 ? -2.885 4.801 -15.766 1 93.56 192 TRP A O 1
ATOM 1481 N N . ALA A 1 193 ? -0.715 4.934 -16.125 1 93.88 193 ALA A N 1
ATOM 1482 C CA . ALA A 1 193 ? -0.86 5.844 -17.25 1 93.88 193 ALA A CA 1
ATOM 1483 C C . ALA A 1 193 ? -1.562 5.156 -18.422 1 93.88 193 ALA A C 1
ATOM 1485 O O . ALA A 1 193 ? -2.42 5.754 -19.078 1 93.88 193 ALA A O 1
ATOM 1486 N N . VAL A 1 194 ? -1.195 4.004 -18.672 1 87.81 194 VAL A N 1
ATOM 1487 C CA . VAL A 1 194 ? -1.821 3.24 -19.75 1 87.81 194 VAL A CA 1
ATOM 1488 C C . VAL A 1 194 ? -3.309 3.061 -19.453 1 87.81 194 VAL A C 1
ATOM 1490 O O . VAL A 1 194 ? -4.148 3.244 -20.344 1 87.81 194 VAL A O 1
ATOM 1493 N N . TYR A 1 195 ? -3.592 2.713 -18.297 1 87.31 195 TYR A N 1
ATOM 1494 C CA . TYR A 1 195 ? -4.969 2.498 -17.859 1 87.31 195 TYR A CA 1
ATOM 1495 C C . TYR A 1 195 ? -5.805 3.758 -18.062 1 87.31 195 TYR A C 1
ATOM 1497 O O . TYR A 1 195 ? -6.867 3.717 -18.672 1 87.31 195 TYR A O 1
ATOM 1505 N N . HIS A 1 196 ? -5.375 4.812 -17.516 1 89.06 196 HIS A N 1
ATOM 1506 C CA . HIS A 1 196 ? -6.137 6.055 -17.578 1 89.06 196 HIS A CA 1
ATOM 1507 C C . HIS A 1 196 ? -6.176 6.594 -19.016 1 89.06 196 HIS A C 1
ATOM 1509 O O . HIS A 1 196 ? -7.172 7.195 -19.422 1 89.06 196 HIS A O 1
ATOM 1515 N N . GLY A 1 197 ? -5.086 6.461 -19.703 1 88.56 197 GLY A N 1
ATOM 1516 C CA . GLY A 1 197 ? -5.105 6.824 -21.109 1 88.56 197 GLY A CA 1
ATOM 1517 C C . GLY A 1 197 ? -6.141 6.062 -21.906 1 88.56 197 GLY A C 1
ATOM 1518 O O . GLY A 1 197 ? -6.891 6.652 -22.688 1 88.56 197 GLY A O 1
ATOM 1519 N N . PHE A 1 198 ? -6.168 4.82 -21.719 1 84.19 198 PHE A N 1
ATOM 1520 C CA . PHE A 1 198 ? -7.145 3.971 -22.391 1 84.19 198 PHE A CA 1
ATOM 1521 C C . PHE A 1 198 ? -8.562 4.348 -21.984 1 84.19 198 PHE A C 1
ATOM 1523 O O . PHE A 1 198 ? -9.461 4.418 -22.828 1 84.19 198 PHE A O 1
ATOM 1530 N N . ARG A 1 199 ? -8.734 4.586 -20.688 1 86.5 199 ARG A N 1
ATOM 1531 C CA . ARG A 1 199 ? -10.039 4.973 -20.172 1 86.5 199 ARG A CA 1
ATOM 1532 C C . ARG A 1 199 ? -10.508 6.289 -20.781 1 86.5 199 ARG A C 1
ATOM 1534 O O . ARG A 1 199 ? -11.68 6.441 -21.125 1 86.5 199 ARG A O 1
ATOM 1541 N N . LEU A 1 200 ? -9.656 7.191 -20.859 1 86.81 200 LEU A N 1
ATOM 1542 C CA . LEU A 1 200 ? -9.992 8.492 -21.438 1 86.81 200 LEU A CA 1
ATOM 1543 C C . LEU A 1 200 ? -10.352 8.359 -22.906 1 86.81 200 LEU A C 1
ATOM 1545 O O . LEU A 1 200 ? -11.25 9.055 -23.391 1 86.81 200 LEU A O 1
ATOM 1549 N N . LEU A 1 201 ? -9.789 7.434 -23.594 1 86.44 201 LEU A N 1
ATOM 1550 C CA . LEU A 1 201 ? -9.961 7.281 -25.047 1 86.44 201 LEU A CA 1
ATOM 1551 C C . LEU A 1 201 ? -11.188 6.422 -25.344 1 86.44 201 LEU A C 1
ATOM 1553 O O . LEU A 1 201 ? -11.898 6.676 -26.328 1 86.44 201 LEU A O 1
ATOM 1557 N N . THR A 1 202 ? -11.453 5.441 -24.594 1 83.12 202 THR A N 1
ATOM 1558 C CA . THR A 1 202 ? -12.477 4.465 -24.953 1 83.12 202 THR A CA 1
ATOM 1559 C C . THR A 1 202 ? -13.656 4.539 -23.984 1 83.12 202 THR A C 1
ATOM 1561 O O . THR A 1 202 ? -14.742 4.027 -24.266 1 83.12 202 THR A O 1
ATOM 1564 N N . GLY A 1 203 ? -13.359 5.082 -22.75 1 78.12 203 GLY A N 1
ATOM 1565 C CA . GLY A 1 203 ? -14.391 5.125 -21.719 1 78.12 203 GLY A CA 1
ATOM 1566 C C . GLY A 1 203 ? -14.523 3.824 -20.953 1 78.12 203 GLY A C 1
ATOM 1567 O O . GLY A 1 203 ? -15.359 3.711 -20.047 1 78.12 203 GLY A O 1
ATOM 1568 N N . LYS A 1 204 ? -13.75 2.885 -21.328 1 78.31 204 LYS A N 1
ATOM 1569 C CA . LYS A 1 204 ? -13.828 1.572 -20.703 1 78.31 204 LYS A CA 1
ATOM 1570 C C . LYS A 1 204 ? -12.648 1.339 -19.75 1 78.31 204 LYS A C 1
ATOM 1572 O O . LYS A 1 204 ? -11.594 1.956 -19.906 1 78.31 204 LYS A O 1
ATOM 1577 N N . GLU A 1 205 ? -13.102 0.536 -18.672 1 70.94 205 GLU A N 1
ATOM 1578 C CA . GLU A 1 205 ? -12.008 0.167 -17.766 1 70.94 205 GLU A CA 1
ATOM 1579 C C . GLU A 1 205 ? -11.305 -1.099 -18.25 1 70.94 205 GLU A C 1
ATOM 1581 O O . GLU A 1 205 ? -11.953 -2.09 -18.578 1 70.94 205 GLU A O 1
ATOM 1586 N N . GLY A 1 206 ? -10.102 -1.064 -18.594 1 61.78 206 GLY A N 1
ATOM 1587 C CA . GLY A 1 206 ? -9.414 -2.166 -19.25 1 61.78 206 GLY A CA 1
ATOM 1588 C C . GLY A 1 206 ? -8.609 -3.023 -18.281 1 61.78 206 GLY A C 1
ATOM 1589 O O . GLY A 1 206 ? -8.398 -4.211 -18.531 1 61.78 206 GLY A O 1
ATOM 1590 N N . MET A 1 207 ? -7.988 -2.441 -17.266 1 72.62 207 MET A N 1
ATOM 1591 C CA . MET A 1 207 ? -7.047 -3.236 -16.484 1 72.62 207 MET A CA 1
ATOM 1592 C C . MET A 1 207 ? -7.238 -2.992 -14.992 1 72.62 207 MET A C 1
ATOM 1594 O O . MET A 1 207 ? -7.789 -1.964 -14.594 1 72.62 207 MET A O 1
ATOM 1598 N N . GLY A 1 208 ? -6.957 -4.059 -14.227 1 76.25 208 GLY A N 1
ATOM 1599 C CA . GLY A 1 208 ? -7.137 -3.975 -12.781 1 76.25 208 GLY A CA 1
ATOM 1600 C C . GLY A 1 208 ? -6 -3.25 -12.086 1 76.25 208 GLY A C 1
ATOM 1601 O O . GLY A 1 208 ? -4.871 -3.227 -12.578 1 76.25 208 GLY A O 1
ATOM 1602 N N . PHE A 1 209 ? -6.145 -2.674 -10.93 1 83.81 209 PHE A N 1
ATOM 1603 C CA . PHE A 1 209 ? -5.188 -1.938 -10.109 1 83.81 209 PHE A CA 1
ATOM 1604 C C . PHE A 1 209 ? -4.125 -2.875 -9.547 1 83.81 209 PHE A C 1
ATOM 1606 O O . PHE A 1 209 ? -3.031 -2.434 -9.188 1 83.81 209 PHE A O 1
ATOM 1613 N N . GLY A 1 210 ? -4.445 -4.137 -9.594 1 91.62 210 GLY A N 1
ATOM 1614 C CA . GLY A 1 210 ? -3.494 -5.125 -9.102 1 91.62 210 GLY A CA 1
ATOM 1615 C C . GLY A 1 210 ? -2.273 -5.27 -9.992 1 91.62 210 GLY A C 1
ATOM 1616 O O . GLY A 1 210 ? -1.169 -5.512 -9.5 1 91.62 210 GLY A O 1
ATOM 1617 N N . ASP A 1 211 ? -2.508 -5.055 -11.242 1 95.69 211 ASP A N 1
ATOM 1618 C CA . ASP A 1 211 ? -1.415 -5.184 -12.203 1 95.69 211 ASP A CA 1
ATOM 1619 C C . ASP A 1 211 ? -0.386 -4.07 -12.016 1 95.69 211 ASP A C 1
ATOM 1621 O O . ASP A 1 211 ? 0.812 -4.289 -12.203 1 95.69 211 ASP A O 1
ATOM 1625 N N . PHE A 1 212 ? -0.846 -2.869 -11.57 1 96.38 212 PHE A N 1
ATOM 1626 C CA . PHE A 1 212 ? 0.061 -1.765 -11.281 1 96.38 212 PHE A CA 1
ATOM 1627 C C . PHE A 1 212 ? 1.05 -2.148 -10.188 1 96.38 212 PHE A C 1
ATOM 1629 O O . PHE A 1 212 ? 2.252 -1.908 -10.312 1 96.38 212 PHE A O 1
ATOM 1636 N N . LYS A 1 213 ? 0.525 -2.779 -9.227 1 97.75 213 LYS A N 1
ATOM 1637 C CA . LYS A 1 213 ? 1.321 -3.115 -8.047 1 97.75 213 LYS A CA 1
ATOM 1638 C C . LYS A 1 213 ? 2.287 -4.258 -8.344 1 97.75 213 LYS A C 1
ATOM 1640 O O . LYS A 1 213 ? 3.412 -4.273 -7.844 1 97.75 213 LYS A O 1
ATOM 1645 N N . LEU A 1 214 ? 1.813 -5.129 -9.125 1 98.31 214 LEU A N 1
ATOM 1646 C CA . LEU A 1 214 ? 2.697 -6.234 -9.484 1 98.31 214 LEU A CA 1
ATOM 1647 C C . LEU A 1 214 ? 3.867 -5.742 -10.328 1 98.31 214 LEU A C 1
ATOM 1649 O O . LEU A 1 214 ? 5.012 -6.141 -10.109 1 98.31 214 LEU A O 1
ATOM 1653 N N . LEU A 1 215 ? 3.551 -4.902 -11.305 1 98.38 215 LEU A N 1
ATOM 1654 C CA . LEU A 1 215 ? 4.633 -4.367 -12.117 1 98.38 215 LEU A CA 1
ATOM 1655 C C . LEU A 1 215 ? 5.586 -3.525 -11.273 1 98.38 215 LEU A C 1
ATOM 1657 O O . LEU A 1 215 ? 6.797 -3.549 -11.492 1 98.38 215 LEU A O 1
ATOM 1661 N N . ALA A 1 216 ? 5.039 -2.775 -10.383 1 98.69 216 ALA A N 1
ATOM 1662 C CA . ALA A 1 216 ? 5.867 -2.029 -9.438 1 98.69 216 ALA A CA 1
ATOM 1663 C C . ALA A 1 216 ? 6.793 -2.963 -8.664 1 98.69 216 ALA A C 1
ATOM 1665 O O . ALA A 1 216 ? 7.977 -2.662 -8.477 1 98.69 216 ALA A O 1
ATOM 1666 N N . ALA A 1 217 ? 6.254 -4.074 -8.219 1 98.81 217 ALA A N 1
ATOM 1667 C CA . ALA A 1 217 ? 7.055 -5.051 -7.488 1 98.81 217 ALA A CA 1
ATOM 1668 C C . ALA A 1 217 ? 8.18 -5.602 -8.359 1 98.81 217 ALA A C 1
ATOM 1670 O O . ALA A 1 217 ? 9.32 -5.715 -7.91 1 98.81 217 ALA A O 1
ATOM 1671 N N . LEU A 1 218 ? 7.828 -5.902 -9.57 1 98.75 218 LEU A N 1
ATOM 1672 C CA . LEU A 1 218 ? 8.844 -6.418 -10.484 1 98.75 218 LEU A CA 1
ATOM 1673 C C . LEU A 1 218 ? 9.914 -5.367 -10.758 1 98.75 218 LEU A C 1
ATOM 1675 O O . LEU A 1 218 ? 11.102 -5.695 -10.875 1 98.75 218 LEU A O 1
ATOM 1679 N N . GLY A 1 219 ? 9.477 -4.137 -10.867 1 98.62 219 GLY A N 1
ATOM 1680 C CA . GLY A 1 219 ? 10.43 -3.045 -10.984 1 98.62 219 GLY A CA 1
ATOM 1681 C C . GLY A 1 219 ? 11.328 -2.908 -9.766 1 98.62 219 GLY A C 1
ATOM 1682 O O . GLY A 1 219 ? 12.516 -2.6 -9.898 1 98.62 219 GLY A O 1
ATOM 1683 N N . ALA A 1 220 ? 10.797 -3.113 -8.609 1 98.81 220 ALA A N 1
ATOM 1684 C CA . ALA A 1 220 ? 11.562 -3.064 -7.367 1 98.81 220 ALA A CA 1
ATOM 1685 C C . ALA A 1 220 ? 12.633 -4.156 -7.34 1 98.81 220 ALA A C 1
ATOM 1687 O O . ALA A 1 220 ? 13.695 -3.971 -6.754 1 98.81 220 ALA A O 1
ATOM 1688 N N . TRP A 1 221 ? 12.336 -5.273 -7.992 1 98.69 221 TRP A N 1
ATOM 1689 C CA . TRP A 1 221 ? 13.258 -6.406 -7.977 1 98.69 221 TRP A CA 1
ATOM 1690 C C . TRP A 1 221 ? 14.32 -6.262 -9.055 1 98.69 221 TRP A C 1
ATOM 1692 O O . TRP A 1 221 ? 15.5 -6.551 -8.82 1 98.69 221 TRP A O 1
ATOM 1702 N N . LEU A 1 222 ? 13.914 -5.746 -10.258 1 98.31 222 LEU A N 1
ATOM 1703 C CA . LEU A 1 222 ? 14.805 -5.891 -11.406 1 98.31 222 LEU A CA 1
ATOM 1704 C C . LEU A 1 222 ? 15.25 -4.523 -11.914 1 98.31 222 LEU A C 1
ATOM 1706 O O . LEU A 1 222 ? 16.094 -4.441 -12.82 1 98.31 222 LEU A O 1
ATOM 1710 N N . GLY A 1 223 ? 14.68 -3.459 -11.344 1 98 223 GLY A N 1
ATOM 1711 C CA . GLY A 1 223 ? 15.039 -2.119 -11.773 1 98 223 GLY A CA 1
ATOM 1712 C C . GLY A 1 223 ? 14.188 -1.608 -12.914 1 98 223 GLY A C 1
ATOM 1713 O O . GLY A 1 223 ? 13.461 -2.381 -13.555 1 98 223 GLY A O 1
ATOM 1714 N N . TRP A 1 224 ? 14.281 -0.313 -13.117 1 97.44 224 TRP A N 1
ATOM 1715 C CA . TRP A 1 224 ? 13.43 0.311 -14.133 1 97.44 224 TRP A CA 1
ATOM 1716 C C . TRP A 1 224 ? 13.844 -0.134 -15.531 1 97.44 224 TRP A C 1
ATOM 1718 O O . TRP A 1 224 ? 13.023 -0.141 -16.453 1 97.44 224 TRP A O 1
ATOM 1728 N N . GLN A 1 225 ? 15.039 -0.562 -15.719 1 95.88 225 GLN A N 1
ATOM 1729 C CA . GLN A 1 225 ? 15.555 -0.964 -17.031 1 95.88 225 GLN A CA 1
ATOM 1730 C C . GLN A 1 225 ? 14.852 -2.225 -17.531 1 95.88 225 GLN A C 1
ATOM 1732 O O . GLN A 1 225 ? 14.789 -2.465 -18.734 1 95.88 225 GLN A O 1
ATOM 1737 N N . ALA A 1 226 ? 14.359 -2.971 -16.625 1 96.81 226 ALA A N 1
ATOM 1738 C CA . ALA A 1 226 ? 13.734 -4.238 -16.984 1 96.81 226 ALA A CA 1
ATOM 1739 C C . ALA A 1 226 ? 12.281 -4.031 -17.406 1 96.81 226 ALA A C 1
ATOM 1741 O O . ALA A 1 226 ? 11.664 -4.918 -18 1 96.81 226 ALA A O 1
ATOM 1742 N N . LEU A 1 227 ? 11.695 -2.914 -17.094 1 97.44 227 LEU A N 1
ATOM 1743 C CA . LEU A 1 227 ? 10.258 -2.686 -17.234 1 97.44 227 LEU A CA 1
ATOM 1744 C C . LEU A 1 227 ? 9.836 -2.754 -18.688 1 97.44 227 LEU A C 1
ATOM 1746 O O . LEU A 1 227 ? 8.82 -3.379 -19.016 1 97.44 227 LEU A O 1
ATOM 1750 N N . PRO A 1 228 ? 10.586 -2.111 -19.609 1 96.19 228 PRO A N 1
ATOM 1751 C CA . PRO A 1 228 ? 10.164 -2.195 -21.016 1 96.19 228 PRO A CA 1
ATOM 1752 C C . PRO A 1 228 ? 10.102 -3.633 -21.531 1 96.19 228 PRO A C 1
ATOM 1754 O O . PRO A 1 228 ? 9.148 -4.004 -22.219 1 96.19 228 PRO A O 1
ATOM 1757 N N . LEU A 1 229 ? 11.125 -4.387 -21.188 1 95.88 229 LEU A N 1
ATOM 1758 C CA . LEU A 1 229 ? 11.148 -5.785 -21.594 1 95.88 229 LEU A CA 1
ATOM 1759 C C . LEU A 1 229 ? 9.953 -6.539 -21.016 1 95.88 229 LEU A C 1
ATOM 1761 O O . LEU A 1 229 ? 9.281 -7.289 -21.719 1 95.88 229 LEU A O 1
ATOM 1765 N N . ILE A 1 230 ? 9.664 -6.363 -19.75 1 97.62 230 ILE A N 1
ATOM 1766 C CA . ILE A 1 230 ? 8.57 -7.055 -19.062 1 97.62 230 ILE A CA 1
ATOM 1767 C C . ILE A 1 230 ? 7.242 -6.68 -19.703 1 97.62 230 ILE A C 1
ATOM 1769 O O . ILE A 1 230 ? 6.418 -7.555 -20 1 97.62 230 ILE A O 1
ATOM 1773 N N . LEU A 1 231 ? 7.07 -5.41 -19.922 1 96 231 LEU A N 1
ATOM 1774 C CA . LEU A 1 231 ? 5.828 -4.934 -20.531 1 96 231 LEU A CA 1
ATOM 1775 C C . LEU A 1 231 ? 5.66 -5.48 -21.938 1 96 231 LEU A C 1
ATOM 1777 O O . LEU A 1 231 ? 4.559 -5.867 -22.328 1 96 231 LEU A O 1
ATOM 1781 N N . LEU A 1 232 ? 6.707 -5.5 -22.656 1 94.56 232 LEU A N 1
ATOM 1782 C CA . LEU A 1 232 ? 6.668 -6.016 -24.016 1 94.56 232 LEU A CA 1
ATOM 1783 C C . LEU A 1 232 ? 6.289 -7.492 -24.031 1 94.56 232 LEU A C 1
ATOM 1785 O O . LEU A 1 232 ? 5.367 -7.898 -24.734 1 94.56 232 LEU A O 1
ATOM 1789 N N . LEU A 1 233 ? 6.988 -8.266 -23.219 1 95.81 233 LEU A N 1
ATOM 1790 C CA . LEU A 1 233 ? 6.734 -9.695 -23.156 1 95.81 233 LEU A CA 1
ATOM 1791 C C . LEU A 1 233 ? 5.312 -9.984 -22.703 1 95.81 233 LEU A C 1
ATOM 1793 O O . LEU A 1 233 ? 4.625 -10.836 -23.266 1 95.81 233 LEU A O 1
ATOM 1797 N N . ALA A 1 234 ? 4.898 -9.305 -21.656 1 96.06 234 ALA A N 1
ATOM 1798 C CA . ALA A 1 234 ? 3.568 -9.523 -21.094 1 96.06 234 ALA A CA 1
ATOM 1799 C C . ALA A 1 234 ? 2.482 -9.141 -22.094 1 96.06 234 ALA A C 1
ATOM 1801 O O . ALA A 1 234 ? 1.496 -9.867 -22.266 1 96.06 234 ALA A O 1
ATOM 1802 N N . SER A 1 235 ? 2.656 -8.008 -22.75 1 92.81 235 SER A N 1
ATOM 1803 C CA . SER A 1 235 ? 1.654 -7.539 -23.703 1 92.81 235 SER A CA 1
ATOM 1804 C C . SER A 1 235 ? 1.582 -8.453 -24.922 1 92.81 235 SER A C 1
ATOM 1806 O O . SER A 1 235 ? 0.496 -8.719 -25.438 1 92.81 235 SER A O 1
ATOM 1808 N N . LEU A 1 236 ? 2.705 -8.883 -25.391 1 93.88 236 LEU A N 1
ATOM 1809 C CA . LEU A 1 236 ? 2.746 -9.789 -26.531 1 93.88 236 LEU A CA 1
ATOM 1810 C C . LEU A 1 236 ? 2.061 -11.109 -26.203 1 93.88 236 LEU A C 1
ATOM 1812 O O . LEU A 1 236 ? 1.227 -11.594 -26.969 1 93.88 236 LEU A O 1
ATOM 1816 N N . ALA A 1 237 ? 2.455 -11.648 -25.094 1 93.06 237 ALA A N 1
ATOM 1817 C CA . ALA A 1 237 ? 1.848 -12.906 -24.672 1 93.06 237 ALA A CA 1
ATOM 1818 C C . ALA A 1 237 ? 0.34 -12.758 -24.5 1 93.06 237 ALA A C 1
ATOM 1820 O O . ALA A 1 237 ? -0.434 -13.594 -24.969 1 93.06 237 ALA A O 1
ATOM 1821 N N . GLY A 1 238 ? -0.032 -11.727 -23.844 1 88.38 238 GLY A N 1
ATOM 1822 C CA . GLY A 1 238 ? -1.447 -11.461 -23.625 1 88.38 238 GLY A CA 1
ATOM 1823 C C . GLY A 1 238 ? -2.209 -11.258 -24.922 1 88.38 238 GLY A C 1
ATOM 1824 O O . GLY A 1 238 ? -3.334 -11.734 -25.078 1 88.38 238 GLY A O 1
ATOM 1825 N N . ALA A 1 239 ? -1.631 -10.586 -25.812 1 87.75 239 ALA A N 1
ATOM 1826 C CA . ALA A 1 239 ? -2.262 -10.32 -27.109 1 87.75 239 ALA A CA 1
ATOM 1827 C C . ALA A 1 239 ? -2.426 -11.609 -27.906 1 87.75 239 ALA A C 1
ATOM 1829 O O . ALA A 1 239 ? -3.492 -11.867 -28.469 1 87.75 239 ALA A O 1
ATOM 1830 N N . ILE A 1 240 ? -1.441 -12.312 -27.891 1 91.38 240 ILE A N 1
ATOM 1831 C CA . ILE A 1 240 ? -1.468 -13.57 -28.641 1 91.38 240 ILE A CA 1
ATOM 1832 C C . ILE A 1 240 ? -2.555 -14.484 -28.078 1 91.38 240 ILE A C 1
ATOM 1834 O O . ILE A 1 240 ? -3.383 -15.008 -28.812 1 91.38 240 ILE A O 1
ATOM 1838 N N . VAL A 1 241 ? -2.506 -14.656 -26.828 1 88.19 241 VAL A N 1
ATOM 1839 C CA . VAL A 1 241 ? -3.484 -15.523 -26.188 1 88.19 241 VAL A CA 1
ATOM 1840 C C . VAL A 1 241 ? -4.887 -14.945 -26.375 1 88.19 241 VAL A C 1
ATOM 1842 O O . VAL A 1 241 ? -5.832 -15.68 -26.672 1 88.19 241 VAL A O 1
ATOM 1845 N N . GLY A 1 242 ? -4.996 -13.633 -26.203 1 83.25 242 GLY A N 1
ATOM 1846 C CA . GLY A 1 242 ? -6.285 -12.977 -26.375 1 83.25 242 GLY A CA 1
ATOM 1847 C C . GLY A 1 242 ? -6.855 -13.141 -27.766 1 83.25 242 GLY A C 1
ATOM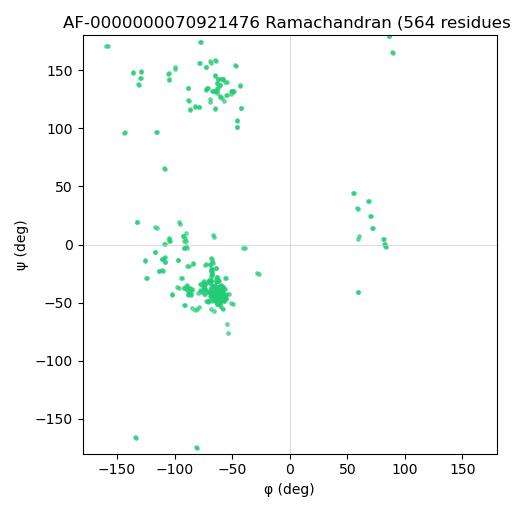 1848 O O . GLY A 1 242 ? -8.016 -13.516 -27.922 1 83.25 242 GLY A O 1
ATOM 1849 N N . ILE A 1 243 ? -6.094 -12.961 -28.719 1 85.19 243 ILE A N 1
ATOM 1850 C CA . ILE A 1 243 ? -6.508 -13.07 -30.109 1 85.19 243 ILE A CA 1
ATOM 1851 C C . ILE A 1 243 ? -6.832 -14.523 -30.438 1 85.19 243 ILE A C 1
ATOM 1853 O O . ILE A 1 243 ? -7.824 -14.805 -31.125 1 85.19 243 ILE A O 1
ATOM 1857 N N . ALA A 1 244 ? -5.98 -15.328 -29.969 1 88.06 244 ALA A N 1
ATOM 1858 C CA . ALA A 1 244 ? -6.199 -16.75 -30.203 1 88.06 244 ALA A CA 1
ATOM 1859 C C . ALA A 1 244 ? -7.535 -17.203 -29.625 1 88.06 244 ALA A C 1
ATOM 1861 O O . ALA A 1 244 ? -8.266 -17.969 -30.25 1 88.06 244 ALA A O 1
ATOM 1862 N N . LEU A 1 245 ? -7.812 -16.734 -28.406 1 83.81 245 LEU A N 1
A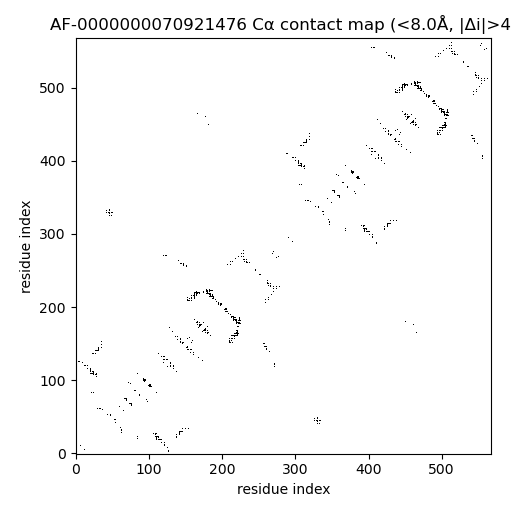TOM 1863 C CA . LEU A 1 245 ? -9.062 -17.109 -27.766 1 83.81 245 LEU A CA 1
ATOM 1864 C C . LEU A 1 245 ? -10.258 -16.562 -28.531 1 83.81 245 LEU A C 1
ATOM 1866 O O . LEU A 1 245 ? -11.289 -17.219 -28.641 1 83.81 245 LEU A O 1
ATOM 1870 N N . ILE A 1 246 ? -10.117 -15.398 -29.062 1 81.81 246 ILE A N 1
ATOM 1871 C CA . ILE A 1 246 ? -11.188 -14.781 -29.844 1 81.81 246 ILE A CA 1
ATOM 1872 C C . ILE A 1 246 ? -11.414 -15.57 -31.125 1 81.81 246 ILE A C 1
ATOM 1874 O O . ILE A 1 246 ? -12.555 -15.852 -31.5 1 81.81 246 ILE A O 1
ATOM 1878 N N . LEU A 1 247 ? -10.398 -15.961 -31.734 1 85.44 247 LEU A N 1
ATOM 1879 C CA . LEU A 1 247 ? -10.477 -16.656 -33.031 1 85.44 247 LEU A CA 1
ATOM 1880 C C . LEU A 1 247 ? -10.984 -18.078 -32.844 1 85.44 247 LEU A C 1
ATOM 1882 O O . LEU A 1 247 ? -11.742 -18.578 -33.656 1 85.44 247 LEU A O 1
ATOM 1886 N N . LEU A 1 248 ? -10.594 -18.688 -31.844 1 85.75 248 LEU A N 1
ATOM 1887 C CA . LEU A 1 248 ? -10.883 -20.109 -31.656 1 85.75 248 LEU A CA 1
ATOM 1888 C C . LEU A 1 248 ? -12.219 -20.297 -30.953 1 85.75 248 LEU A C 1
ATOM 1890 O O . LEU A 1 248 ? -12.93 -21.281 -31.219 1 85.75 248 LEU A O 1
ATOM 1894 N N . ARG A 1 249 ? -12.445 -19.547 -29.984 1 77.31 249 ARG A N 1
ATOM 1895 C CA . ARG A 1 249 ? -13.617 -19.828 -29.156 1 77.31 249 ARG A CA 1
ATOM 1896 C C . ARG A 1 249 ? -14.742 -18.844 -29.453 1 77.31 249 ARG A C 1
ATOM 1898 O O . ARG A 1 249 ? -15.844 -18.984 -28.922 1 77.31 249 ARG A O 1
ATOM 1905 N N . GLY A 1 250 ? -14.531 -18 -30.375 1 69.88 250 GLY A N 1
ATOM 1906 C CA . GLY A 1 250 ? -15.555 -17 -30.641 1 69.88 250 GLY A CA 1
ATOM 1907 C C . GLY A 1 250 ? -15.844 -16.109 -29.438 1 69.88 250 GLY A C 1
ATOM 1908 O O . GLY A 1 250 ? -16.953 -15.586 -29.297 1 69.88 250 GLY A O 1
ATOM 1909 N N . ARG A 1 251 ? -15.023 -16.312 -28.469 1 62.53 251 ARG A N 1
ATOM 1910 C CA . ARG A 1 251 ? -15.266 -15.539 -27.266 1 62.53 251 ARG A CA 1
ATOM 1911 C C . ARG A 1 251 ? -15.43 -14.055 -27.578 1 62.53 251 ARG A C 1
ATOM 1913 O O . ARG A 1 251 ? -14.758 -13.523 -28.469 1 62.53 251 ARG A O 1
ATOM 1920 N N . ASP A 1 252 ? -16.5 -13.508 -26.984 1 63.5 252 ASP A N 1
ATOM 1921 C CA . ASP A 1 252 ? -16.75 -12.078 -27.141 1 63.5 252 ASP A CA 1
ATOM 1922 C C . ASP A 1 252 ? -15.578 -11.242 -26.625 1 63.5 252 ASP A C 1
ATOM 1924 O O . ASP A 1 252 ? -14.906 -11.633 -25.672 1 63.5 252 ASP A O 1
ATOM 1928 N N . ARG A 1 253 ? -15.125 -10.469 -27.344 1 61.69 253 ARG A N 1
ATOM 1929 C CA . ARG A 1 253 ? -14.062 -9.492 -27.094 1 61.69 253 ARG A CA 1
ATOM 1930 C C . ARG A 1 253 ? -14.211 -8.859 -25.719 1 61.69 253 ARG A C 1
ATOM 1932 O O . ARG A 1 253 ? -13.258 -8.258 -25.203 1 61.69 253 ARG A O 1
ATOM 1939 N N . ASN A 1 254 ? -15.312 -9.281 -25.062 1 63.88 254 ASN A N 1
ATOM 1940 C CA . ASN A 1 254 ? -15.555 -8.508 -23.844 1 63.88 254 ASN A CA 1
ATOM 1941 C C . ASN A 1 254 ? -15.258 -9.328 -22.594 1 63.88 254 ASN A C 1
ATOM 1943 O O . ASN A 1 254 ? -15.492 -8.859 -21.469 1 63.88 254 ASN A O 1
ATOM 1947 N N . VAL A 1 255 ? -14.828 -10.586 -22.812 1 62.94 255 VAL A N 1
ATOM 1948 C CA . VAL A 1 255 ? -14.516 -11.344 -21.609 1 62.94 255 VAL A CA 1
ATOM 1949 C C . VAL A 1 255 ? -13.148 -10.938 -21.078 1 62.94 255 VAL A C 1
ATOM 1951 O O . VAL A 1 255 ? -12.148 -10.992 -21.797 1 62.94 255 VAL A O 1
ATOM 1954 N N . PRO A 1 256 ? -13.031 -10.406 -19.875 1 70.44 256 PRO A N 1
ATOM 1955 C CA . PRO A 1 256 ? -11.758 -9.93 -19.328 1 70.44 256 PRO A CA 1
ATOM 1956 C C . PRO A 1 256 ? -10.75 -11.055 -19.125 1 70.44 256 PRO A C 1
ATOM 1958 O O . PRO A 1 256 ? -11.102 -12.117 -18.609 1 70.44 256 PRO A O 1
ATOM 1961 N N . ILE A 1 257 ? -9.641 -11.039 -19.797 1 79 257 ILE A N 1
ATOM 1962 C CA . ILE A 1 257 ? -8.523 -11.953 -19.594 1 79 257 ILE A CA 1
ATOM 1963 C C . ILE A 1 257 ? -7.574 -11.391 -18.531 1 79 257 ILE A C 1
ATOM 1965 O O . ILE A 1 257 ? -7.129 -10.25 -18.641 1 79 257 ILE A O 1
ATOM 1969 N N . PRO A 1 258 ? -7.352 -12.234 -17.5 1 88.62 258 PRO A N 1
ATOM 1970 C CA . PRO A 1 258 ? -6.441 -11.711 -16.484 1 88.62 258 PRO A CA 1
ATOM 1971 C C . PRO A 1 258 ? -5.031 -11.469 -17.016 1 88.62 258 PRO A C 1
ATOM 1973 O O . PRO A 1 258 ? -4.477 -12.32 -17.703 1 88.62 258 PRO A O 1
ATOM 1976 N N . PHE A 1 259 ? -4.488 -10.414 -16.781 1 91.38 259 PHE A N 1
ATOM 1977 C CA . PHE A 1 259 ? -3.184 -9.992 -17.281 1 91.38 259 PHE A CA 1
ATOM 1978 C C . PHE A 1 259 ? -2.08 -10.43 -16.312 1 91.38 259 PHE A C 1
ATOM 1980 O O . PHE A 1 259 ? -0.91 -10.5 -16.703 1 91.38 259 PHE A O 1
ATOM 1987 N N . GLY A 1 260 ? -2.371 -10.75 -15.078 1 93.94 260 GLY A N 1
ATOM 1988 C CA . GLY A 1 260 ? -1.447 -11.078 -14 1 93.94 260 GLY A CA 1
ATOM 1989 C C . GLY A 1 260 ? -0.497 -12.211 -14.359 1 93.94 260 GLY A C 1
ATOM 1990 O O . GLY A 1 260 ? 0.719 -12.078 -14.195 1 93.94 260 GLY A O 1
ATOM 1991 N N . PRO A 1 261 ? -1.047 -13.242 -14.906 1 96.56 261 PRO A N 1
ATOM 1992 C CA . PRO A 1 261 ? -0.185 -14.367 -15.273 1 96.56 261 PRO A CA 1
ATOM 1993 C C . PRO A 1 261 ? 0.873 -13.984 -16.312 1 96.56 261 PRO A C 1
ATOM 1995 O O . PRO A 1 261 ? 2.018 -14.445 -16.219 1 96.56 261 PRO A O 1
ATOM 1998 N N . TYR A 1 262 ? 0.532 -13.211 -17.219 1 96.19 262 TYR A N 1
ATOM 1999 C CA . TYR A 1 262 ? 1.466 -12.797 -18.266 1 96.19 262 TYR A CA 1
ATOM 2000 C C . TYR A 1 262 ? 2.535 -11.867 -17.703 1 96.19 262 TYR A C 1
ATOM 2002 O O . TYR A 1 262 ? 3.709 -11.969 -18.062 1 96.19 262 TYR A O 1
ATOM 2010 N N . LEU A 1 263 ? 2.137 -11.016 -16.859 1 96.81 263 LEU A N 1
ATOM 2011 C CA . LEU A 1 263 ? 3.082 -10.141 -16.188 1 96.81 263 LEU A CA 1
ATOM 2012 C C . LEU A 1 263 ? 4.047 -10.938 -15.32 1 96.81 263 LEU A C 1
ATOM 2014 O O . LEU A 1 263 ? 5.25 -10.672 -15.312 1 96.81 263 LEU A O 1
ATOM 2018 N N . ALA A 1 264 ? 3.498 -11.883 -14.578 1 98.25 264 ALA A N 1
ATOM 2019 C CA . ALA A 1 264 ? 4.305 -12.742 -13.711 1 98.25 264 ALA A CA 1
ATOM 2020 C C . ALA A 1 264 ? 5.324 -13.539 -14.523 1 98.25 264 ALA A C 1
ATOM 2022 O O . ALA A 1 264 ? 6.5 -13.609 -14.164 1 98.25 264 ALA A O 1
ATOM 2023 N N . ALA A 1 265 ? 4.848 -14.109 -15.594 1 97.75 265 ALA A N 1
ATOM 2024 C CA . ALA A 1 265 ? 5.738 -14.891 -16.453 1 97.75 265 ALA A CA 1
ATOM 2025 C C . ALA A 1 265 ? 6.824 -14.008 -17.062 1 97.75 265 ALA A C 1
ATOM 2027 O O . ALA A 1 265 ? 7.996 -14.391 -17.094 1 97.75 265 ALA A O 1
ATOM 2028 N N . ALA A 1 266 ? 6.414 -12.859 -17.562 1 97.88 266 ALA A N 1
ATOM 2029 C CA . ALA A 1 266 ? 7.363 -11.922 -18.156 1 97.88 266 ALA A CA 1
ATOM 2030 C C . ALA A 1 266 ? 8.406 -11.477 -17.125 1 97.88 266 ALA A C 1
ATOM 2032 O O . ALA A 1 266 ? 9.594 -11.383 -17.438 1 97.88 266 ALA A O 1
ATOM 2033 N N . GLY A 1 267 ? 7.93 -11.148 -15.953 1 98.25 267 GLY A N 1
ATOM 2034 C CA . GLY A 1 267 ? 8.844 -10.758 -14.883 1 98.25 267 GLY A CA 1
ATOM 2035 C C . GLY A 1 267 ? 9.836 -11.852 -14.531 1 98.25 267 GLY A C 1
ATOM 2036 O O . GLY A 1 267 ? 11.023 -11.57 -14.32 1 98.25 267 GLY A O 1
ATOM 2037 N N . TRP A 1 268 ? 9.328 -13.078 -14.453 1 98.31 268 TRP A N 1
ATOM 2038 C CA . TRP A 1 268 ? 10.203 -14.195 -14.133 1 98.31 268 TRP A CA 1
ATOM 2039 C C . TRP A 1 268 ? 11.227 -14.43 -15.234 1 98.31 268 TRP A C 1
ATOM 2041 O O . TRP A 1 268 ? 12.406 -14.672 -14.961 1 98.31 268 TRP A O 1
ATOM 2051 N N . LEU A 1 269 ? 10.812 -14.328 -16.469 1 97.5 269 LEU A N 1
ATOM 2052 C CA . LEU A 1 269 ? 11.719 -14.484 -17.594 1 97.5 269 LEU A CA 1
ATOM 2053 C C . LEU A 1 269 ? 12.789 -13.398 -17.578 1 97.5 269 LEU A C 1
ATOM 2055 O O . LEU A 1 269 ? 13.961 -13.664 -17.875 1 97.5 269 LEU A O 1
ATOM 2059 N N . ALA A 1 270 ? 12.352 -12.219 -17.25 1 97.19 270 ALA A N 1
ATOM 2060 C CA . ALA A 1 270 ? 13.297 -11.117 -17.141 1 97.19 270 ALA A CA 1
ATOM 2061 C C . ALA A 1 270 ? 14.312 -11.359 -16.031 1 97.19 270 ALA A C 1
ATOM 2063 O O . ALA A 1 270 ? 15.484 -10.992 -16.156 1 97.19 270 ALA A O 1
ATOM 2064 N N . LEU A 1 271 ? 13.852 -11.961 -14.953 1 97 271 LEU A N 1
ATOM 2065 C CA . LEU A 1 271 ? 14.727 -12.289 -13.836 1 97 271 LEU A CA 1
ATOM 2066 C C . LEU A 1 271 ? 15.82 -13.258 -14.266 1 97 271 LEU A C 1
ATOM 2068 O O . LEU A 1 271 ? 16.984 -13.078 -13.914 1 97 271 LEU A O 1
ATOM 2072 N N . ILE A 1 272 ? 15.469 -14.242 -15.055 1 95.81 272 ILE A N 1
ATOM 2073 C CA . ILE A 1 272 ? 16.359 -15.352 -15.367 1 95.81 272 ILE A CA 1
ATOM 2074 C C . ILE A 1 272 ? 17.203 -15.008 -16.594 1 95.81 272 ILE A C 1
ATOM 2076 O O . ILE A 1 272 ? 18.406 -15.266 -16.625 1 95.81 272 ILE A O 1
ATOM 2080 N N . TRP A 1 273 ? 16.578 -14.336 -17.562 1 93.94 273 TRP A N 1
ATOM 2081 C CA . TRP A 1 273 ? 17.25 -14.188 -18.844 1 93.94 273 TRP A CA 1
ATOM 2082 C C . TRP A 1 273 ? 17.188 -12.75 -19.344 1 93.94 273 TRP A C 1
ATOM 2084 O O . TRP A 1 273 ? 17.312 -12.492 -20.547 1 93.94 273 TRP A O 1
ATOM 2094 N N . GLY A 1 274 ? 16.938 -11.797 -18.516 1 89.62 274 GLY A N 1
ATOM 2095 C CA . GLY A 1 274 ? 16.75 -10.406 -18.922 1 89.62 274 GLY A CA 1
ATOM 2096 C C . GLY A 1 274 ? 17.875 -9.898 -19.812 1 89.62 274 GLY A C 1
ATOM 2097 O O . GLY A 1 274 ? 17.609 -9.352 -20.891 1 89.62 274 GLY A O 1
ATOM 2098 N N . ASP A 1 275 ? 19.109 -10.086 -19.391 1 85.38 275 ASP A N 1
ATOM 2099 C CA . ASP A 1 275 ? 20.266 -9.586 -20.141 1 85.38 275 ASP A CA 1
ATOM 2100 C C . ASP A 1 275 ? 20.359 -10.242 -21.516 1 85.38 275 ASP A C 1
ATOM 2102 O O . ASP A 1 275 ? 20.641 -9.57 -22.5 1 85.38 275 ASP A O 1
ATOM 2106 N N . THR A 1 276 ? 20.078 -11.516 -21.531 1 85.81 276 THR A N 1
ATOM 2107 C CA . THR A 1 276 ? 20.125 -12.258 -22.797 1 85.81 276 THR A CA 1
ATOM 2108 C C . THR A 1 276 ? 19.016 -11.812 -23.734 1 85.81 276 THR A C 1
ATOM 2110 O O . THR A 1 276 ? 19.25 -11.641 -24.938 1 85.81 276 THR A O 1
ATOM 2113 N N . LEU A 1 277 ? 17.906 -11.531 -23.172 1 86.62 277 LEU A N 1
ATOM 2114 C CA . LEU A 1 277 ? 16.766 -11.133 -23.969 1 86.62 277 LEU A CA 1
ATOM 2115 C C . LEU A 1 277 ? 16.938 -9.719 -24.5 1 86.62 277 LEU A C 1
ATOM 2117 O O . LEU A 1 277 ? 16.594 -9.43 -25.656 1 86.62 277 LEU A O 1
ATOM 2121 N N . ILE A 1 278 ? 17.469 -8.859 -23.703 1 81.44 278 ILE A N 1
ATOM 2122 C CA . ILE A 1 278 ? 17.688 -7.48 -24.109 1 81.44 278 ILE A CA 1
ATOM 2123 C C . ILE A 1 278 ? 18.766 -7.426 -25.188 1 81.44 278 ILE A C 1
ATOM 2125 O O . ILE A 1 278 ? 18.641 -6.691 -26.172 1 81.44 278 ILE A O 1
ATOM 2129 N N . ALA A 1 279 ? 19.812 -8.219 -25 1 78.81 279 ALA A N 1
ATOM 2130 C CA . ALA A 1 279 ? 20.891 -8.273 -25.984 1 78.81 279 ALA A CA 1
ATOM 2131 C C . ALA A 1 279 ? 20.391 -8.812 -27.328 1 78.81 279 ALA A C 1
ATOM 2133 O O . ALA A 1 279 ? 20.891 -8.414 -28.375 1 78.81 279 ALA A O 1
ATOM 2134 N N . ALA A 1 280 ? 19.406 -9.641 -27.172 1 76.31 280 ALA A N 1
ATOM 2135 C CA . ALA A 1 280 ? 18.859 -10.227 -28.406 1 76.31 280 ALA A CA 1
ATOM 2136 C C . ALA A 1 280 ? 18 -9.219 -29.141 1 76.31 280 ALA A C 1
ATOM 2138 O O . ALA A 1 280 ? 17.984 -9.203 -30.375 1 76.31 280 ALA A O 1
ATOM 2139 N N . TYR A 1 281 ? 17.312 -8.414 -28.453 1 67.75 281 TYR A N 1
ATOM 2140 C CA . TYR A 1 281 ? 16.391 -7.453 -29.062 1 67.75 281 TYR A CA 1
ATOM 2141 C C . TYR A 1 281 ? 17.125 -6.172 -29.453 1 67.75 281 TYR A C 1
ATOM 2143 O O . TYR A 1 281 ? 16.781 -5.535 -30.453 1 67.75 281 TYR A O 1
ATOM 2151 N N . LEU A 1 282 ? 18.078 -5.695 -28.406 1 59.72 282 LEU A N 1
ATOM 2152 C CA . LEU A 1 282 ? 18.859 -4.516 -28.75 1 59.72 282 LEU A CA 1
ATOM 2153 C C . LEU A 1 282 ? 20.328 -4.887 -28.984 1 59.72 282 LEU A C 1
ATOM 2155 O O . LEU A 1 282 ? 21.172 -4.637 -28.125 1 59.72 282 LEU A O 1
ATOM 2159 N N . PRO A 1 283 ? 20.625 -5.676 -30.031 1 52.06 283 PRO A N 1
ATOM 2160 C CA . PRO A 1 283 ? 22.047 -5.969 -30.266 1 52.06 283 PRO A CA 1
ATOM 2161 C C . PRO A 1 283 ? 22.922 -4.711 -30.281 1 52.06 283 PRO A C 1
ATOM 2163 O O . PRO A 1 283 ? 22.438 -3.633 -30.641 1 52.06 283 PRO A O 1
ATOM 2166 N N . PRO A 1 284 ? 24.016 -4.797 -29.531 1 49.69 284 PRO A N 1
ATOM 2167 C CA . PRO A 1 284 ? 24.844 -3.605 -29.75 1 49.69 284 PRO A CA 1
ATOM 2168 C C . PRO A 1 284 ? 24.969 -3.25 -31.234 1 49.69 284 PRO A C 1
ATOM 2170 O O . PRO A 1 284 ? 24.844 -4.125 -32.094 1 49.69 284 PRO A O 1
ATOM 2173 N N . MET B 1 1 ? 23.031 26.219 -11.477 1 26.84 1 MET B N 1
ATOM 2174 C CA . MET B 1 1 ? 22.266 25.484 -10.469 1 26.84 1 MET B CA 1
ATOM 2175 C C . MET B 1 1 ? 21.688 26.453 -9.438 1 26.84 1 MET B C 1
ATOM 2177 O O . MET B 1 1 ? 21.203 26.016 -8.391 1 26.84 1 MET B O 1
ATOM 2181 N N . MET B 1 2 ? 22 27.844 -9.562 1 30.16 2 MET B N 1
ATOM 2182 C CA . MET B 1 2 ? 22.266 29.141 -8.945 1 30.16 2 MET B CA 1
ATOM 2183 C C . MET B 1 2 ? 20.969 29.828 -8.547 1 30.16 2 MET B C 1
ATOM 2185 O O . MET B 1 2 ? 20.906 30.531 -7.531 1 30.16 2 MET B O 1
ATOM 2189 N N . LEU B 1 3 ? 20.047 29.984 -9.586 1 32.34 3 LEU B N 1
ATOM 2190 C CA . LEU B 1 3 ? 19.266 31.219 -9.703 1 32.34 3 LEU B CA 1
ATOM 2191 C C . LEU B 1 3 ? 18.094 31.203 -8.742 1 32.34 3 LEU B C 1
ATOM 2193 O O . LEU B 1 3 ? 17.406 32.219 -8.586 1 32.34 3 LEU B O 1
ATOM 2197 N N . TRP B 1 4 ? 17.438 30.125 -8.617 1 39.03 4 TRP B N 1
ATOM 2198 C CA . TRP B 1 4 ? 16.266 30.266 -7.766 1 39.03 4 TRP B CA 1
ATOM 2199 C C . TRP B 1 4 ? 16.656 30.562 -6.324 1 39.03 4 TRP B C 1
ATOM 2201 O O . TRP B 1 4 ? 15.914 30.25 -5.391 1 39.03 4 TRP B O 1
ATOM 2211 N N . THR B 1 5 ? 17.938 30.797 -5.98 1 42.38 5 THR B N 1
ATOM 2212 C CA . THR B 1 5 ? 18.688 31.141 -4.777 1 42.38 5 THR B CA 1
ATOM 2213 C C . THR B 1 5 ? 18.109 32.406 -4.125 1 42.38 5 THR B C 1
ATOM 2215 O O . THR B 1 5 ? 17.938 32.438 -2.906 1 42.38 5 THR B O 1
ATOM 2218 N N . GLU B 1 6 ? 18.203 33.75 -4.762 1 45 6 GLU B N 1
ATOM 2219 C CA . GLU B 1 6 ? 18.266 35 -4.023 1 45 6 GLU B CA 1
ATOM 2220 C C . GLU B 1 6 ? 16.859 35.562 -3.787 1 45 6 GLU B C 1
ATOM 2222 O O . GLU B 1 6 ? 16.641 36.781 -3.883 1 45 6 GLU B O 1
ATOM 2227 N N . VAL B 1 7 ? 15.805 34.938 -4.109 1 51.81 7 VAL B N 1
ATOM 2228 C CA . VAL B 1 7 ? 14.688 35.719 -3.57 1 51.81 7 VAL B CA 1
ATOM 2229 C C . VAL B 1 7 ? 14.984 36.125 -2.127 1 51.81 7 VAL B C 1
ATOM 2231 O O . VAL B 1 7 ? 15.234 35.25 -1.277 1 51.81 7 VAL B O 1
ATOM 2234 N N . PRO B 1 8 ? 15.273 37.312 -1.922 1 57.62 8 PRO B N 1
ATOM 2235 C CA . PRO B 1 8 ? 15.609 37.719 -0.555 1 57.62 8 PRO B CA 1
ATOM 2236 C C . PRO B 1 8 ? 14.672 37.094 0.487 1 57.62 8 PRO B C 1
ATOM 2238 O O . PRO B 1 8 ? 13.484 36.906 0.219 1 57.62 8 PRO B O 1
ATOM 2241 N N . ALA B 1 9 ? 15.25 36.25 1.399 1 62.03 9 ALA B N 1
ATOM 2242 C CA . ALA B 1 9 ? 14.609 35.625 2.555 1 62.03 9 ALA B CA 1
ATOM 2243 C C . ALA B 1 9 ? 13.438 36.469 3.055 1 62.03 9 ALA B C 1
ATOM 2245 O O . ALA B 1 9 ? 12.414 35.938 3.475 1 62.03 9 ALA B O 1
ATOM 2246 N N . ALA B 1 10 ? 13.523 37.875 2.738 1 70.62 10 ALA B N 1
ATOM 2247 C CA . ALA B 1 10 ? 12.555 38.75 3.367 1 70.62 10 ALA B CA 1
ATOM 2248 C C . ALA B 1 10 ? 11.18 38.594 2.723 1 70.62 10 ALA B C 1
ATOM 2250 O O . ALA B 1 10 ? 10.156 38.656 3.41 1 70.62 10 ALA B O 1
ATOM 2251 N N . TRP B 1 11 ? 11.141 38.281 1.388 1 85.38 11 TRP B N 1
ATOM 2252 C CA . TRP B 1 11 ? 9.836 38.219 0.745 1 85.38 11 TRP B CA 1
ATOM 2253 C C . TRP B 1 11 ? 9.359 36.75 0.684 1 85.38 11 TRP B C 1
ATOM 2255 O O . TRP B 1 11 ? 8.164 36.5 0.497 1 85.38 11 TRP B O 1
ATOM 2265 N N . ALA B 1 12 ? 10.266 35.875 0.945 1 88.88 12 ALA B N 1
ATOM 2266 C CA . ALA B 1 12 ? 9.922 34.469 0.812 1 88.88 12 ALA B CA 1
ATOM 2267 C C . ALA B 1 12 ? 9.031 34 1.965 1 88.88 12 ALA B C 1
ATOM 2269 O O . ALA B 1 12 ? 8.062 33.281 1.757 1 88.88 12 ALA B O 1
ATOM 2270 N N . ILE B 1 13 ? 9.258 34.469 3.102 1 91.19 13 ILE B N 1
ATOM 2271 C CA . ILE B 1 13 ? 8.562 34 4.285 1 91.19 13 ILE B CA 1
ATOM 2272 C C . ILE B 1 13 ? 7.105 34.469 4.254 1 91.19 13 ILE B C 1
ATOM 2274 O O . ILE B 1 13 ? 6.184 33.656 4.383 1 91.19 13 ILE B O 1
ATOM 2278 N N . PRO B 1 14 ? 6.887 35.812 3.988 1 92.56 14 PRO B N 1
ATOM 2279 C CA . PRO B 1 14 ? 5.484 36.219 3.9 1 92.56 14 PRO B CA 1
ATOM 2280 C C . PRO B 1 14 ? 4.742 35.531 2.752 1 92.56 14 PRO B C 1
ATOM 2282 O O . PRO B 1 14 ? 3.562 35.188 2.889 1 92.56 14 PRO B O 1
ATOM 2285 N N . ALA B 1 15 ? 5.395 35.375 1.702 1 94.5 15 ALA B N 1
ATOM 2286 C CA . ALA B 1 15 ? 4.773 34.719 0.555 1 94.5 15 ALA B CA 1
ATOM 2287 C C . ALA B 1 15 ? 4.383 33.281 0.89 1 94.5 15 ALA B C 1
ATOM 2289 O O . ALA B 1 15 ? 3.283 32.844 0.549 1 94.5 15 ALA B O 1
ATOM 2290 N N . VAL B 1 16 ? 5.277 32.625 1.496 1 95.19 16 VAL B N 1
ATOM 2291 C CA . VAL B 1 16 ? 5.02 31.234 1.832 1 95.19 16 VAL B CA 1
ATOM 2292 C C . VAL B 1 16 ? 3.951 31.156 2.92 1 95.19 16 VAL B C 1
ATOM 2294 O O . VAL B 1 16 ? 3.141 30.234 2.934 1 95.19 16 VAL B O 1
ATOM 2297 N N . ALA B 1 17 ? 3.941 32.125 3.787 1 95.25 17 ALA B N 1
ATOM 2298 C CA . ALA B 1 17 ? 2.879 32.188 4.789 1 95.25 17 ALA B CA 1
ATOM 2299 C C . ALA B 1 17 ? 1.514 32.344 4.125 1 95.25 17 ALA B C 1
ATOM 2301 O O . ALA B 1 17 ? 0.542 31.703 4.523 1 95.25 17 ALA B O 1
ATOM 2302 N N . VAL B 1 18 ? 1.464 33.188 3.131 1 95.19 18 VAL B N 1
ATOM 2303 C CA . VAL B 1 18 ? 0.223 33.375 2.389 1 95.19 18 VAL B CA 1
ATOM 2304 C C . VAL B 1 18 ? -0.155 32.094 1.661 1 95.19 18 VAL B C 1
ATOM 2306 O O . VAL B 1 18 ? -1.321 31.688 1.666 1 95.19 18 VAL B O 1
ATOM 2309 N N . LEU B 1 19 ? 0.835 31.484 1.076 1 95.56 19 LEU B N 1
ATOM 2310 C CA . LEU B 1 19 ? 0.596 30.172 0.459 1 95.56 19 LEU B CA 1
ATOM 2311 C C . LEU B 1 19 ? 0.048 29.188 1.479 1 95.56 19 LEU B C 1
ATOM 2313 O O . LEU B 1 19 ? -0.853 28.406 1.168 1 95.56 19 LEU B O 1
ATOM 2317 N N . GLY B 1 20 ? 0.64 29.188 2.635 1 97.12 20 GLY B N 1
ATOM 2318 C CA . GLY B 1 20 ? 0.164 28.344 3.711 1 97.12 20 GLY B CA 1
ATOM 2319 C C . GLY B 1 20 ? -1.293 28.578 4.062 1 97.12 20 GLY B C 1
ATOM 2320 O O . GLY B 1 20 ? -2.031 27.625 4.348 1 97.12 20 GLY B O 1
ATOM 2321 N N . LEU B 1 21 ? -1.708 29.828 4.031 1 95.56 21 LEU B N 1
ATOM 2322 C CA . LEU B 1 21 ? -3.109 30.141 4.281 1 95.56 21 LEU B CA 1
ATOM 2323 C C . LEU B 1 21 ? -4.004 29.531 3.209 1 95.56 21 LEU B C 1
ATOM 2325 O O . LEU B 1 21 ? -5.047 28.953 3.52 1 95.56 21 LEU B O 1
ATOM 2329 N N . ILE B 1 22 ? -3.607 29.641 2 1 94.94 22 ILE B N 1
ATOM 2330 C CA . ILE B 1 22 ? -4.379 29.125 0.875 1 94.94 22 ILE B CA 1
ATOM 2331 C C . ILE B 1 22 ? -4.438 27.609 0.944 1 94.94 22 ILE B C 1
ATOM 2333 O O . ILE B 1 22 ? -5.516 27.016 0.857 1 94.94 22 ILE B O 1
ATOM 2337 N N . VAL B 1 23 ? -3.289 27.016 1.149 1 96.56 23 VAL B N 1
ATOM 2338 C CA . VAL B 1 23 ? -3.219 25.562 1.239 1 96.56 23 VAL B CA 1
ATOM 2339 C C . VAL B 1 23 ? -4 25.078 2.461 1 96.56 23 VAL B C 1
ATOM 2341 O O . VAL B 1 23 ? -4.676 24.047 2.406 1 96.56 23 VAL B O 1
ATOM 2344 N N . GLY B 1 24 ? -3.854 25.828 3.504 1 96.12 24 GLY B N 1
ATOM 2345 C CA . GLY B 1 24 ? -4.605 25.5 4.703 1 96.12 24 GLY B CA 1
ATOM 2346 C C . GLY B 1 24 ? -6.105 25.469 4.48 1 96.12 24 GLY B C 1
ATOM 2347 O O . GLY B 1 24 ? -6.801 24.594 5.016 1 96.12 24 GLY B O 1
ATOM 2348 N N . SER B 1 25 ? -6.609 26.406 3.75 1 93.19 25 SER B N 1
ATOM 2349 C CA . SER B 1 25 ? -8.023 26.422 3.393 1 93.19 25 SER B CA 1
ATOM 2350 C C . SER B 1 25 ? -8.398 25.156 2.617 1 93.19 25 SER B C 1
ATOM 2352 O O . SER B 1 25 ? -9.445 24.547 2.877 1 93.19 25 SER B O 1
ATOM 2354 N N . PHE B 1 26 ? -7.574 24.844 1.729 1 93.81 26 PHE B N 1
ATOM 2355 C CA . PHE B 1 26 ? -7.805 23.625 0.958 1 93.81 26 PHE B CA 1
ATOM 2356 C C . PHE B 1 26 ? -7.727 22.406 1.852 1 93.81 26 PHE B C 1
ATOM 2358 O O . PHE B 1 26 ? -8.484 21.438 1.672 1 93.81 26 PHE B O 1
ATOM 2365 N N . LEU B 1 27 ? -6.797 22.359 2.797 1 96.31 27 LEU B N 1
ATOM 2366 C CA . LEU B 1 27 ? -6.656 21.219 3.699 1 96.31 27 LEU B CA 1
ATOM 2367 C C . LEU B 1 27 ? -7.914 21.031 4.543 1 96.31 27 LEU B C 1
ATOM 2369 O O . LEU B 1 27 ? -8.273 19.906 4.891 1 96.31 27 LEU B O 1
ATOM 2373 N N . ASN B 1 28 ? -8.57 22.109 4.844 1 93.38 28 ASN B N 1
ATOM 2374 C CA . ASN B 1 28 ? -9.852 22 5.535 1 93.38 28 ASN B CA 1
ATOM 2375 C C . ASN B 1 28 ? -10.852 21.172 4.73 1 93.38 28 ASN B C 1
ATOM 2377 O O . ASN B 1 28 ? -11.609 20.375 5.293 1 93.38 28 ASN B O 1
ATOM 2381 N N . VAL B 1 29 ? -10.812 21.391 3.469 1 92.19 29 VAL B N 1
ATOM 2382 C CA . VAL B 1 29 ? -11.688 20.625 2.582 1 92.19 29 VAL B CA 1
ATOM 2383 C C . VAL B 1 29 ? -11.289 19.156 2.607 1 92.19 29 VAL B C 1
ATOM 2385 O O . VAL B 1 29 ? -12.148 18.266 2.725 1 92.19 29 VAL B O 1
ATOM 2388 N N . VAL B 1 30 ? -10.047 18.859 2.539 1 95 30 VAL B N 1
ATOM 2389 C CA . VAL B 1 30 ? -9.547 17.5 2.543 1 95 30 VAL B CA 1
ATOM 2390 C C . VAL B 1 30 ? -9.945 16.797 3.844 1 95 30 VAL B C 1
ATOM 2392 O O . VAL B 1 30 ? -10.477 15.688 3.826 1 95 30 VAL B O 1
ATOM 2395 N N . ILE B 1 31 ? -9.719 17.484 4.906 1 95.31 31 ILE B N 1
ATOM 2396 C CA . ILE B 1 31 ? -9.977 16.922 6.23 1 95.31 31 ILE B CA 1
ATOM 2397 C C . ILE B 1 31 ? -11.461 16.594 6.371 1 95.31 31 ILE B C 1
ATOM 2399 O O . ILE B 1 31 ? -11.82 15.578 6.965 1 95.31 31 ILE B O 1
ATOM 2403 N N . HIS B 1 32 ? -12.227 17.391 5.816 1 91.5 32 HIS B N 1
ATOM 2404 C CA . HIS B 1 32 ? -13.664 17.219 5.973 1 91.5 32 HIS B CA 1
ATOM 2405 C C . HIS B 1 32 ? -14.227 16.25 4.934 1 91.5 32 HIS B C 1
ATOM 2407 O O . HIS B 1 32 ? -15.039 15.391 5.266 1 91.5 32 HIS B O 1
ATOM 2413 N N . ARG B 1 33 ? -13.789 16.328 3.691 1 92.56 33 ARG B N 1
ATOM 2414 C CA . ARG B 1 33 ? -14.469 15.641 2.592 1 92.56 33 ARG B CA 1
ATOM 2415 C C . ARG B 1 33 ? -13.852 14.273 2.324 1 92.56 33 ARG B C 1
ATOM 2417 O O . ARG B 1 33 ? -14.539 13.344 1.904 1 92.56 33 ARG B O 1
ATOM 2424 N N . LEU B 1 34 ? -12.641 14.102 2.586 1 94.25 34 LEU B N 1
ATOM 2425 C CA . LEU B 1 34 ? -11.969 12.852 2.232 1 94.25 34 LEU B CA 1
ATOM 2426 C C . LEU B 1 34 ? -12.586 11.68 2.982 1 94.25 34 LEU B C 1
ATOM 2428 O O . LEU B 1 34 ? -12.961 10.672 2.371 1 94.25 34 LEU B O 1
ATOM 2432 N N . PRO B 1 35 ? -12.711 11.789 4.293 1 94.31 35 PRO B N 1
ATOM 2433 C CA . PRO B 1 35 ? -13.336 10.672 5 1 94.31 35 PRO B CA 1
ATOM 2434 C C . PRO B 1 35 ? -14.75 10.375 4.504 1 94.31 35 PRO B C 1
ATOM 2436 O O . PRO B 1 35 ? -15.156 9.211 4.441 1 94.31 35 PRO B O 1
ATOM 2439 N N . ARG B 1 36 ? -15.453 11.398 4.203 1 91.81 36 ARG B N 1
ATOM 2440 C CA . ARG B 1 36 ? -16.812 11.219 3.695 1 91.81 36 ARG B CA 1
ATOM 2441 C C . ARG B 1 36 ? -16.797 10.523 2.338 1 91.81 36 ARG B C 1
ATOM 2443 O O . ARG B 1 36 ? -17.656 9.68 2.055 1 91.81 36 ARG B O 1
ATOM 2450 N N . MET B 1 37 ? -15.922 10.961 1.555 1 92.94 37 MET B N 1
ATOM 2451 C CA . MET B 1 37 ? -15.758 10.32 0.255 1 92.94 37 MET B CA 1
ATOM 2452 C C . MET B 1 37 ? -15.445 8.836 0.419 1 92.94 37 MET B C 1
ATOM 2454 O O . MET B 1 37 ? -16.016 7.996 -0.287 1 92.94 37 MET B O 1
ATOM 2458 N N . MET B 1 38 ? -14.625 8.484 1.287 1 93.12 38 MET B N 1
ATOM 2459 C CA . MET B 1 38 ? -14.242 7.098 1.549 1 93.12 38 MET B CA 1
ATOM 2460 C C . MET B 1 38 ? -15.43 6.301 2.076 1 93.12 38 MET B C 1
ATOM 2462 O O . MET B 1 38 ? -15.648 5.156 1.668 1 93.12 38 MET B O 1
ATOM 2466 N N . GLN B 1 39 ? -16.094 6.895 2.975 1 92 39 GLN B N 1
ATOM 2467 C CA . GLN B 1 39 ? -17.266 6.23 3.531 1 92 39 GLN B CA 1
ATOM 2468 C C . GLN B 1 39 ? -18.281 5.898 2.439 1 92 39 GLN B C 1
ATOM 2470 O O . GLN B 1 39 ? -18.844 4.797 2.418 1 92 39 GLN B O 1
ATOM 2475 N N . ARG B 1 40 ? -18.516 6.879 1.614 1 90.38 40 ARG B N 1
ATOM 2476 C CA . ARG B 1 40 ? -19.438 6.645 0.501 1 90.38 40 ARG B CA 1
ATOM 2477 C C . ARG B 1 40 ? -18.938 5.5 -0.38 1 90.38 40 ARG B C 1
ATOM 2479 O O . ARG B 1 40 ? -19.734 4.656 -0.809 1 90.38 40 ARG B O 1
ATOM 2486 N N . GLU B 1 41 ? -17.734 5.543 -0.654 1 91.06 41 GLU B N 1
ATOM 2487 C CA . GLU B 1 41 ? -17.141 4.48 -1.465 1 91.06 41 GLU B CA 1
ATOM 2488 C C . GLU B 1 41 ? -17.266 3.125 -0.778 1 91.06 41 GLU B C 1
ATOM 2490 O O . GLU B 1 41 ? -17.578 2.123 -1.426 1 91.06 41 GLU B O 1
ATOM 2495 N N . TRP B 1 42 ? -17 3.074 0.493 1 91.12 42 TRP B N 1
ATOM 2496 C CA . TRP B 1 42 ? -17.109 1.838 1.261 1 91.12 42 TRP B CA 1
ATOM 2497 C C . TRP B 1 42 ? -18.531 1.307 1.254 1 91.12 42 TRP B C 1
ATOM 2499 O O . TRP B 1 42 ? -18.75 0.098 1.141 1 91.12 42 TRP B O 1
ATOM 2509 N N . GLU B 1 43 ? -19.391 2.186 1.411 1 91.88 43 GLU B N 1
ATOM 2510 C CA . GLU B 1 43 ? -20.797 1.789 1.394 1 91.88 43 GLU B CA 1
ATOM 2511 C C . GLU B 1 43 ? -21.188 1.228 0.032 1 91.88 43 GLU B C 1
ATOM 2513 O O . GLU B 1 43 ? -21.891 0.215 -0.048 1 91.88 43 GLU B O 1
ATOM 2518 N N . HIS B 1 44 ? -20.781 1.951 -0.96 1 91 44 HIS B N 1
ATOM 2519 C CA . HIS B 1 44 ? -21.062 1.469 -2.309 1 91 44 HIS B CA 1
ATOM 2520 C C . HIS B 1 44 ? -20.469 0.076 -2.523 1 91 44 HIS B C 1
ATOM 2522 O O . HIS B 1 44 ? -21.156 -0.811 -3.049 1 91 44 HIS B O 1
ATOM 2528 N N . GLU B 1 45 ? -19.281 -0.093 -2.115 1 90.94 45 GLU B N 1
ATOM 2529 C CA . GLU B 1 45 ? -18.625 -1.385 -2.262 1 90.94 45 GLU B CA 1
ATOM 2530 C C . GLU B 1 45 ? -19.297 -2.451 -1.402 1 90.94 45 GLU B C 1
ATOM 2532 O O . GLU B 1 45 ? -19.422 -3.604 -1.824 1 90.94 45 GLU B O 1
ATOM 2537 N N . ALA B 1 46 ? -19.609 -2.064 -0.244 1 92.88 46 ALA B N 1
ATOM 2538 C CA . ALA B 1 46 ? -20.281 -2.996 0.664 1 92.88 46 ALA B CA 1
ATOM 2539 C C . ALA B 1 46 ? -21.594 -3.494 0.072 1 92.88 46 ALA B C 1
ATOM 2541 O O . ALA B 1 46 ? -21.891 -4.688 0.137 1 92.88 46 ALA B O 1
ATOM 2542 N N . ARG B 1 47 ? -22.359 -2.648 -0.49 1 92.44 47 ARG B N 1
ATOM 2543 C CA . ARG B 1 47 ? -23.625 -3.029 -1.109 1 92.44 47 ARG B CA 1
ATOM 2544 C C . ARG B 1 47 ? -23.391 -3.965 -2.291 1 92.44 47 ARG B C 1
ATOM 2546 O O . ARG B 1 47 ? -24.156 -4.914 -2.494 1 92.44 47 ARG B O 1
ATOM 2553 N N . ALA B 1 48 ? -22.359 -3.65 -3.008 1 90.81 48 ALA B N 1
ATOM 2554 C CA . ALA B 1 48 ? -22.031 -4.516 -4.141 1 90.81 48 ALA B CA 1
ATOM 2555 C C . ALA B 1 48 ? -21.641 -5.914 -3.668 1 90.81 48 ALA B C 1
ATOM 2557 O O . ALA B 1 48 ? -22.078 -6.914 -4.242 1 90.81 48 ALA B O 1
ATOM 2558 N N . ILE B 1 49 ? -20.859 -5.953 -2.637 1 91 49 ILE B N 1
ATOM 2559 C CA . ILE B 1 49 ? -20.375 -7.219 -2.102 1 91 49 ILE B CA 1
ATOM 2560 C C . ILE B 1 49 ? -21.547 -8.047 -1.581 1 91 49 ILE B C 1
ATOM 2562 O O . ILE B 1 49 ? -21.594 -9.266 -1.784 1 91 49 ILE B O 1
ATOM 2566 N N . LEU B 1 50 ? -22.484 -7.414 -0.992 1 91.69 50 LEU B N 1
ATOM 2567 C CA . LEU B 1 50 ? -23.625 -8.109 -0.405 1 91.69 50 LEU B CA 1
ATOM 2568 C C . LEU B 1 50 ? -24.781 -8.195 -1.4 1 91.69 50 LEU B C 1
ATOM 2570 O O . LEU B 1 50 ? -25.891 -8.555 -1.031 1 91.69 50 LEU B O 1
ATOM 2574 N N . GLU B 1 51 ? -24.469 -7.766 -2.615 1 91.81 51 GLU B N 1
ATOM 2575 C CA . GLU B 1 51 ? -25.453 -7.828 -3.693 1 91.81 51 GLU B CA 1
ATOM 2576 C C . GLU B 1 51 ? -26.734 -7.105 -3.311 1 91.81 51 GLU B C 1
ATOM 2578 O O . GLU B 1 51 ? -27.828 -7.641 -3.488 1 91.81 51 GLU B O 1
ATOM 2583 N N . GLN B 1 52 ? -26.672 -6.004 -2.758 1 89.38 52 GLN B N 1
ATOM 2584 C CA . GLN B 1 52 ? -27.781 -5.121 -2.416 1 89.38 52 GLN B CA 1
ATOM 2585 C C . GLN B 1 52 ? -27.938 -4.012 -3.451 1 89.38 52 GLN B C 1
ATOM 2587 O O . GLN B 1 52 ? -27 -3.68 -4.164 1 89.38 52 GLN B O 1
ATOM 2592 N N . PRO B 1 53 ? -29.172 -3.545 -3.564 1 86.81 53 PRO B N 1
ATOM 2593 C CA . PRO B 1 53 ? -29.375 -2.445 -4.508 1 86.81 53 PRO B CA 1
ATOM 2594 C C . PRO B 1 53 ? -28.547 -1.214 -4.172 1 86.81 53 PRO B C 1
ATOM 2596 O O . PRO B 1 53 ? -28.266 -0.95 -3 1 86.81 53 PRO B O 1
ATOM 2599 N N . GLU B 1 54 ? -28.125 -0.649 -5.242 1 80.69 54 GLU B N 1
ATOM 2600 C CA . GLU B 1 54 ? -27.312 0.558 -5.062 1 80.69 54 GLU B CA 1
ATOM 2601 C C . GLU B 1 54 ? -28.109 1.64 -4.332 1 80.69 54 GLU B C 1
ATOM 2603 O O . GLU B 1 54 ? -29.328 1.754 -4.508 1 80.69 54 GLU B O 1
ATOM 2608 N N . ALA B 1 55 ? -27.406 2.275 -3.395 1 74 55 ALA B N 1
ATOM 2609 C CA . ALA B 1 55 ? -28.047 3.406 -2.723 1 74 55 ALA B CA 1
ATOM 2610 C C . ALA B 1 55 ? -28.469 4.477 -3.725 1 74 55 ALA B C 1
ATOM 2612 O O . ALA B 1 55 ? -27.859 4.605 -4.793 1 74 55 ALA B O 1
ATOM 2613 N N . PRO B 1 56 ? -29.641 5.105 -3.488 1 71.06 56 PRO B N 1
ATOM 2614 C CA . PRO B 1 56 ? -30.031 6.18 -4.406 1 71.06 56 PRO B CA 1
ATOM 2615 C C . PRO B 1 56 ? -28.859 7.102 -4.758 1 71.06 56 PRO B C 1
ATOM 2617 O O . PRO B 1 56 ? -27.938 7.258 -3.969 1 71.06 56 PRO B O 1
ATOM 2620 N N . GLU B 1 57 ? -28.719 7.477 -5.996 1 66.12 57 GLU B N 1
ATOM 2621 C CA . GLU B 1 57 ? -27.625 8.281 -6.539 1 66.12 57 GLU B CA 1
ATOM 2622 C C . GLU B 1 57 ? -27.328 9.484 -5.648 1 66.12 57 GLU B C 1
ATOM 2624 O O . GLU B 1 57 ? -28.219 10.297 -5.371 1 66.12 57 GLU B O 1
ATOM 2629 N N . SER B 1 58 ? -26.297 9.359 -4.859 1 72.31 58 SER B N 1
ATOM 2630 C CA . SER B 1 58 ? -25.875 10.539 -4.109 1 72.31 58 SER B CA 1
ATOM 2631 C C . SER B 1 58 ? -25.203 11.562 -5.016 1 72.31 58 SER B C 1
ATOM 2633 O O . SER B 1 58 ? -24.562 11.195 -6.012 1 72.31 58 SER B O 1
ATOM 2635 N N . PRO B 1 59 ? -25.547 12.812 -4.906 1 79.31 59 PRO B N 1
ATOM 2636 C CA . PRO B 1 59 ? -24.906 13.852 -5.719 1 79.31 59 PRO B CA 1
ATOM 2637 C C . PRO B 1 59 ? -23.375 13.742 -5.711 1 79.31 59 PRO B C 1
ATOM 2639 O O . PRO B 1 59 ? -22.812 13.117 -4.816 1 79.31 59 PRO B O 1
ATOM 2642 N N . ARG B 1 60 ? -22.844 14.266 -6.785 1 81.88 60 ARG B N 1
ATOM 2643 C CA . ARG B 1 60 ? -21.391 14.273 -6.906 1 81.88 60 ARG B CA 1
ATOM 2644 C C . ARG B 1 60 ? -20.734 14.852 -5.656 1 81.88 60 ARG B C 1
ATOM 2646 O O . ARG B 1 60 ? -21.188 15.875 -5.133 1 81.88 60 ARG B O 1
ATOM 2653 N N . TYR B 1 61 ? -19.844 14.227 -5.133 1 84.56 61 TYR B N 1
ATOM 2654 C CA . TYR B 1 61 ? -19.172 14.633 -3.908 1 84.56 61 TYR B CA 1
ATOM 2655 C C . TYR B 1 61 ? -17.688 14.281 -3.963 1 84.56 61 TYR B C 1
ATOM 2657 O O . TYR B 1 61 ? -17.312 13.117 -3.799 1 84.56 61 TYR B O 1
ATOM 2665 N N . ASP B 1 62 ? -16.906 15.227 -4.32 1 88.38 62 ASP B N 1
ATOM 2666 C CA . ASP B 1 62 ? -15.461 15.062 -4.332 1 88.38 62 ASP B CA 1
ATOM 2667 C C . ASP B 1 62 ? -14.766 16.266 -3.691 1 88.38 62 ASP B C 1
ATOM 2669 O O . ASP B 1 62 ? -15.391 17.016 -2.939 1 88.38 62 ASP B O 1
ATOM 2673 N N . LEU B 1 63 ? -13.477 16.391 -3.883 1 86 63 LEU B N 1
ATOM 2674 C CA . LEU B 1 63 ? -12.734 17.438 -3.203 1 86 63 LEU B CA 1
ATOM 2675 C C . LEU B 1 63 ? -13.047 18.797 -3.818 1 86 63 LEU B C 1
ATOM 2677 O O . LEU B 1 63 ? -12.812 19.844 -3.191 1 86 63 LEU B O 1
ATOM 2681 N N . TRP B 1 64 ? -13.602 18.703 -5.023 1 83.12 64 TRP B N 1
ATOM 2682 C CA . TRP B 1 64 ? -13.828 19.953 -5.738 1 83.12 64 TRP B CA 1
ATOM 2683 C C . TRP B 1 64 ? -15.32 20.266 -5.832 1 83.12 64 TRP B C 1
ATOM 2685 O O . TRP B 1 64 ? -15.703 21.422 -6.07 1 83.12 64 TRP B O 1
ATOM 2695 N N . TRP B 1 65 ? -16.188 19.172 -5.711 1 83 65 TRP B N 1
ATOM 2696 C CA . TRP B 1 65 ? -17.625 19.328 -5.832 1 83 65 TRP B CA 1
ATOM 2697 C C . TRP B 1 65 ? -18.359 18.641 -4.684 1 83 65 TRP B C 1
ATOM 2699 O O . TRP B 1 65 ? -17.984 17.531 -4.293 1 83 65 TRP B O 1
ATOM 2709 N N . PRO B 1 66 ? -19.344 19.359 -4.207 1 79.06 66 PRO B N 1
ATOM 2710 C CA . PRO B 1 66 ? -19.859 20.703 -4.5 1 79.06 66 PRO B CA 1
ATOM 2711 C C . PRO B 1 66 ? -19 21.812 -3.887 1 79.06 66 PRO B C 1
ATOM 2713 O O . PRO B 1 66 ? -18.031 21.531 -3.189 1 79.06 66 PRO B O 1
ATOM 2716 N N . ARG B 1 67 ? -19.375 22.938 -4.23 1 79.69 67 ARG B N 1
ATOM 2717 C CA . ARG B 1 67 ? -18.656 24.078 -3.65 1 79.69 67 ARG B CA 1
ATOM 2718 C C . ARG B 1 67 ? -18.859 24.141 -2.139 1 79.69 67 ARG B C 1
ATOM 2720 O O . ARG B 1 67 ? -19.812 23.562 -1.611 1 79.69 67 ARG B O 1
ATOM 2727 N N . SER B 1 68 ? -18 24.781 -1.492 1 78.31 68 SER B N 1
ATOM 2728 C CA . SER B 1 68 ? -18.109 24.906 -0.042 1 78.31 68 SER B CA 1
ATOM 2729 C C . SER B 1 68 ? -19.453 25.469 0.376 1 78.31 68 SER B C 1
ATOM 2731 O O . SER B 1 68 ? -20 26.359 -0.28 1 78.31 68 SER B O 1
ATOM 2733 N N . GLN B 1 69 ? -20.016 24.719 1.287 1 77.88 69 GLN B N 1
ATOM 2734 C CA . GLN B 1 69 ? -21.328 25.125 1.759 1 77.88 69 GLN B CA 1
ATOM 2735 C C . GLN B 1 69 ? -21.375 25.188 3.283 1 77.88 69 GLN B C 1
ATOM 2737 O O . GLN B 1 69 ? -20.594 24.516 3.961 1 77.88 69 GLN B O 1
ATOM 2742 N N . CYS B 1 70 ? -22.156 26.062 3.727 1 74.38 70 CYS B N 1
ATOM 2743 C CA . CYS B 1 70 ? -22.422 26.094 5.16 1 74.38 70 CYS B CA 1
ATOM 2744 C C . CYS B 1 70 ? -23.047 24.781 5.637 1 74.38 70 CYS B C 1
ATOM 2746 O O . CYS B 1 70 ? -24.016 24.297 5.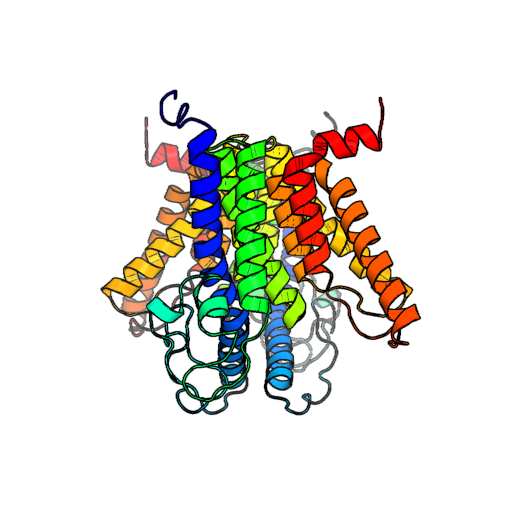051 1 74.38 70 CYS B O 1
ATOM 2748 N N . PRO B 1 71 ? -22.484 24.203 6.621 1 74.56 71 PRO B N 1
ATOM 2749 C CA . PRO B 1 71 ? -23.016 22.922 7.082 1 74.56 71 PRO B CA 1
ATOM 2750 C C . PRO B 1 71 ? -24.406 23.047 7.699 1 74.56 71 PRO B C 1
ATOM 2752 O O . PRO B 1 71 ? -25.125 22.062 7.824 1 74.56 71 PRO B O 1
ATOM 2755 N N . HIS B 1 72 ? -24.828 24.234 8.023 1 74 72 HIS B N 1
ATOM 2756 C CA . HIS B 1 72 ? -26.109 24.453 8.688 1 74 72 HIS B CA 1
ATOM 2757 C C . HIS B 1 72 ? -27.219 24.688 7.68 1 74 72 HIS B C 1
ATOM 2759 O O . HIS B 1 72 ? -28.266 24.047 7.746 1 74 72 HIS B O 1
ATOM 2765 N N . CYS B 1 73 ? -27.016 25.531 6.863 1 78.06 73 CYS B N 1
ATOM 2766 C CA . CYS B 1 73 ? -28.109 25.938 5.973 1 78.06 73 CYS B CA 1
ATOM 2767 C C . CYS B 1 73 ? -27.844 25.453 4.551 1 78.06 73 CYS B C 1
ATOM 2769 O O . CYS B 1 73 ? -28.703 25.594 3.678 1 78.06 73 CYS B O 1
ATOM 2771 N N . GLY B 1 74 ? -26.609 24.953 4.234 1 78.62 74 GLY B N 1
ATOM 2772 C CA . GLY B 1 74 ? -26.312 24.406 2.92 1 78.62 74 GLY B CA 1
ATOM 2773 C C . GLY B 1 74 ? -25.969 25.484 1.898 1 78.62 74 GLY B C 1
ATOM 2774 O O . GLY B 1 74 ? -25.719 25.172 0.729 1 78.62 74 GLY B O 1
ATOM 2775 N N . ARG B 1 75 ? -25.984 26.719 2.332 1 76.5 75 ARG B N 1
ATOM 2776 C CA . ARG B 1 75 ? -25.672 27.828 1.45 1 76.5 75 ARG B CA 1
ATOM 2777 C C . ARG B 1 75 ? -24.234 27.75 0.943 1 76.5 75 ARG B C 1
ATOM 2779 O O . ARG B 1 75 ? -23.328 27.391 1.694 1 76.5 75 ARG B O 1
ATOM 2786 N N . ALA B 1 76 ? -24.156 27.984 -0.398 1 80.81 76 ALA B N 1
ATOM 2787 C CA . ALA B 1 76 ? -22.828 27.969 -1.006 1 80.81 76 ALA B CA 1
ATOM 2788 C C . ALA B 1 76 ? -21.984 29.125 -0.513 1 80.81 76 ALA B C 1
ATOM 2790 O O . ALA B 1 76 ? -22.453 30.266 -0.453 1 80.81 76 ALA B O 1
ATOM 2791 N N . ILE B 1 77 ? -20.812 28.906 -0.12 1 74.25 77 ILE B N 1
ATOM 2792 C CA . ILE B 1 77 ? -19.891 29.953 0.334 1 74.25 77 ILE B CA 1
ATOM 2793 C C . ILE B 1 77 ? -19.234 30.609 -0.87 1 74.25 77 ILE B C 1
ATOM 2795 O O . ILE B 1 77 ? -18.625 29.938 -1.706 1 74.25 77 ILE B O 1
ATOM 2799 N N . ARG B 1 78 ? -19.484 32.031 -1.04 1 72.88 78 ARG B N 1
ATOM 2800 C CA . ARG B 1 78 ? -18.906 32.781 -2.15 1 72.88 78 ARG B CA 1
ATOM 2801 C C . ARG B 1 78 ? -17.391 32.906 -2.014 1 72.88 78 ARG B C 1
ATOM 2803 O O . ARG B 1 78 ? -16.844 32.719 -0.919 1 72.88 78 ARG B O 1
ATOM 2810 N N . ALA B 1 79 ? -16.703 33.094 -2.965 1 73.94 79 ALA B N 1
ATOM 2811 C CA . ALA B 1 79 ? -15.242 33.156 -3.014 1 73.94 79 ALA B CA 1
ATOM 2812 C C . ALA B 1 79 ? -14.703 34.156 -1.996 1 73.94 79 ALA B C 1
ATOM 2814 O O . ALA B 1 79 ? -13.695 33.906 -1.335 1 73.94 79 ALA B O 1
ATOM 2815 N N . ARG B 1 80 ? -15.375 35.312 -1.914 1 72.94 80 ARG B N 1
ATOM 2816 C CA . ARG B 1 80 ? -14.938 36.344 -0.997 1 72.94 80 ARG B CA 1
ATOM 2817 C C . ARG B 1 80 ? -15.133 35.938 0.454 1 72.94 80 ARG B C 1
ATOM 2819 O O . ARG B 1 80 ? -14.461 36.438 1.353 1 72.94 80 ARG B O 1
ATOM 2826 N N . GLU B 1 81 ? -15.984 35.031 0.581 1 74.88 81 GLU B N 1
ATOM 2827 C CA . GLU B 1 81 ? -16.266 34.531 1.919 1 74.88 81 GLU B CA 1
ATOM 2828 C C . GLU B 1 81 ? -15.383 33.344 2.26 1 74.88 81 GLU B C 1
ATOM 2830 O O . GLU B 1 81 ? -15.453 32.781 3.367 1 74.88 81 GLU B O 1
ATOM 2835 N N . ASN B 1 82 ? -14.484 33.031 1.301 1 72.56 82 ASN B N 1
ATOM 2836 C CA . ASN B 1 82 ? -13.633 31.875 1.486 1 72.56 82 ASN B CA 1
ATOM 2837 C C . ASN B 1 82 ? -12.164 32.25 1.598 1 72.56 82 ASN B C 1
ATOM 2839 O O . ASN B 1 82 ? -11.281 31.438 1.373 1 72.56 82 ASN B O 1
ATOM 2843 N N . ILE B 1 83 ? -11.992 33.625 1.812 1 75.69 83 ILE B N 1
ATOM 2844 C CA . ILE B 1 83 ? -10.633 34.094 2.033 1 75.69 83 ILE B CA 1
ATOM 2845 C C . ILE B 1 83 ? -10.133 33.594 3.393 1 75.69 83 ILE B C 1
ATOM 2847 O O . ILE B 1 83 ? -10.727 33.906 4.426 1 75.69 83 ILE B O 1
ATOM 2851 N N . PRO B 1 84 ? -9.102 32.969 3.377 1 79.81 84 PRO B N 1
ATOM 2852 C CA . PRO B 1 84 ? -8.648 32.312 4.609 1 79.81 84 PRO B CA 1
ATOM 2853 C C . PRO B 1 84 ? -8.516 33.281 5.773 1 79.81 84 PRO B C 1
ATOM 2855 O O . PRO B 1 84 ? -8.031 34.406 5.598 1 79.81 84 PRO B O 1
ATOM 2858 N N . VAL B 1 85 ? -8.883 32.906 6.887 1 81.81 85 VAL B N 1
ATOM 2859 C CA . VAL B 1 85 ? -8.844 33.625 8.164 1 81.81 85 VAL B CA 1
ATOM 2860 C C . VAL B 1 85 ? -9.648 34.906 8.062 1 81.81 85 VAL B C 1
ATOM 2862 O O . VAL B 1 85 ? -10.477 35.219 8.922 1 81.81 85 VAL B O 1
ATOM 2865 N N . LEU B 1 86 ? -9.523 35.594 6.949 1 80.44 86 LEU B N 1
ATOM 2866 C CA . LEU B 1 86 ? -10.141 36.906 6.805 1 80.44 86 LEU B CA 1
ATOM 2867 C C . LEU B 1 86 ? -11.656 36.812 6.754 1 80.44 86 LEU B C 1
ATOM 2869 O O . LEU B 1 86 ? -12.367 37.625 7.371 1 80.44 86 LEU B O 1
ATOM 2873 N N . SER B 1 87 ? -12.094 35.844 6.055 1 79.06 87 SER B N 1
ATOM 2874 C CA . SER B 1 87 ? -13.539 35.688 5.957 1 79.06 87 SER B CA 1
ATOM 2875 C C . SER B 1 87 ? -14.148 35.344 7.309 1 79.06 87 SER B C 1
ATOM 2877 O O . SER B 1 87 ? -15.234 35.812 7.652 1 79.06 87 SER B O 1
ATOM 2879 N N . PHE B 1 88 ? -13.43 34.531 8.008 1 79.88 88 PHE B N 1
ATOM 2880 C CA . PHE B 1 88 ? -13.891 34.094 9.328 1 79.88 88 PHE B CA 1
ATOM 2881 C C . PHE B 1 88 ? -14.008 35.312 10.266 1 79.88 88 PHE B C 1
ATOM 2883 O O . PHE B 1 88 ? -15.008 35.438 10.977 1 79.88 88 PHE B O 1
ATOM 2890 N N . LEU B 1 89 ? -13.031 36.156 10.148 1 80.56 89 LEU B N 1
ATOM 2891 C CA . LEU B 1 89 ? -13.008 37.344 11.008 1 80.56 89 LEU B CA 1
ATOM 2892 C C . LEU B 1 89 ? -14.055 38.344 10.555 1 80.56 89 LEU B C 1
ATOM 2894 O O . LEU B 1 89 ? -14.773 38.906 11.383 1 80.56 89 LEU B O 1
ATOM 2898 N N . LEU B 1 90 ? -14.125 38.5 9.258 1 80.81 90 LEU B N 1
ATOM 2899 C CA . LEU B 1 90 ? -15.039 39.531 8.719 1 80.81 90 LEU B CA 1
ATOM 2900 C C . LEU B 1 90 ? -16.484 39.094 8.945 1 80.81 90 LEU B C 1
ATOM 2902 O O . LEU B 1 90 ? -17.359 39.938 9.172 1 80.81 90 LEU B O 1
ATOM 2906 N N . LEU B 1 91 ? -16.672 37.844 8.953 1 78.56 91 LEU B N 1
ATOM 2907 C CA . LEU B 1 91 ? -18.031 37.312 9.125 1 78.56 91 LEU B CA 1
ATOM 2908 C C . LEU B 1 91 ? -18.344 37.125 10.609 1 78.56 91 LEU B C 1
ATOM 2910 O O . LEU B 1 91 ? -19.438 36.688 10.953 1 78.56 91 LEU B O 1
ATOM 2914 N N . ARG B 1 92 ? -17.359 37.406 11.406 1 83.62 92 ARG B N 1
ATOM 2915 C CA . ARG B 1 92 ? -17.5 37.25 12.852 1 83.62 92 ARG B CA 1
ATOM 2916 C C . ARG B 1 92 ? -17.844 35.812 13.211 1 83.62 92 ARG B C 1
ATOM 2918 O O . ARG B 1 92 ? -18.719 35.562 14.047 1 83.62 92 ARG B O 1
ATOM 2925 N N . ALA B 1 93 ? -17.344 34.938 12.359 1 83.19 93 ALA B N 1
ATOM 2926 C CA . ALA B 1 93 ? -17.438 33.5 12.609 1 83.19 93 ALA B CA 1
ATOM 2927 C C . ALA B 1 93 ? -18.875 33 12.469 1 83.19 93 ALA B C 1
ATOM 2929 O O . ALA B 1 93 ? -19.312 32.094 13.203 1 83.19 93 ALA B O 1
ATOM 2930 N N . ARG B 1 94 ? -19.641 33.688 11.734 1 86.5 94 ARG B N 1
ATOM 2931 C CA . ARG B 1 94 ? -21.031 33.281 11.523 1 86.5 94 ARG B CA 1
ATOM 2932 C C . ARG B 1 94 ? -21.375 33.281 10.039 1 86.5 94 ARG B C 1
ATOM 2934 O O . ARG B 1 94 ? -20.891 34.125 9.281 1 86.5 94 ARG B O 1
ATOM 2941 N N . CYS B 1 95 ? -22.156 32.312 9.742 1 83.06 95 CYS B N 1
ATOM 2942 C CA . CYS B 1 95 ? -22.641 32.25 8.367 1 83.06 95 CYS B CA 1
ATOM 2943 C C . CYS B 1 95 ? -23.531 33.438 8.055 1 83.06 95 CYS B C 1
ATOM 2945 O O . CYS B 1 95 ? -24.453 33.75 8.812 1 83.06 95 CYS B O 1
ATOM 2947 N N . PRO B 1 96 ? -23.328 34.031 7.043 1 81.44 96 PRO B N 1
ATOM 2948 C CA . PRO B 1 96 ? -24.172 35.156 6.699 1 81.44 96 PRO B CA 1
ATOM 2949 C C . PRO B 1 96 ? -25.609 34.75 6.375 1 81.44 96 PRO B C 1
ATOM 2951 O O . PRO B 1 96 ? -26.531 35.562 6.473 1 81.44 96 PRO B O 1
ATOM 2954 N N . GLY B 1 97 ? -25.75 33.5 6.039 1 79.25 97 GLY B N 1
ATOM 2955 C CA . GLY B 1 97 ? -27.062 33.031 5.68 1 79.25 97 GLY B CA 1
ATOM 2956 C C . GLY B 1 97 ? -27.906 32.625 6.879 1 79.25 97 GLY B C 1
ATOM 2957 O O . GLY B 1 97 ? -29 33.156 7.066 1 79.25 97 GLY B O 1
ATOM 2958 N N . CYS B 1 98 ? -27.438 31.812 7.648 1 84.81 98 CYS B N 1
ATOM 2959 C CA . CYS B 1 98 ? -28.25 31.266 8.719 1 84.81 98 CYS B CA 1
ATOM 2960 C C . CYS B 1 98 ? -27.766 31.75 10.078 1 84.81 98 CYS B C 1
ATOM 2962 O O . CYS B 1 98 ? -28.438 31.531 11.094 1 84.81 98 CYS B O 1
ATOM 2964 N N . GLY B 1 99 ? -26.594 32.344 10.086 1 83.44 99 GLY B N 1
ATOM 2965 C CA . GLY B 1 99 ? -26.062 32.844 11.336 1 83.44 99 GLY B CA 1
ATOM 2966 C C . GLY B 1 99 ? -25.391 31.766 12.172 1 83.44 99 GLY B C 1
ATOM 2967 O O . GLY B 1 99 ? -25 32.031 13.312 1 83.44 99 GLY B O 1
ATOM 2968 N N . GLY B 1 100 ? -25.312 30.656 11.656 1 82.94 100 GLY B N 1
ATOM 2969 C CA . GLY B 1 100 ? -24.672 29.562 12.375 1 82.94 100 GLY B CA 1
ATOM 2970 C C . GLY B 1 100 ? -23.188 29.797 12.602 1 82.94 100 GLY B C 1
ATOM 2971 O O . GLY B 1 100 ? -22.516 30.438 11.789 1 82.94 100 GLY B O 1
ATOM 2972 N N . ARG B 1 101 ? -22.781 29.344 13.672 1 86.62 101 ARG B N 1
ATOM 2973 C CA . ARG B 1 101 ? -21.375 29.531 14.023 1 86.62 101 ARG B CA 1
ATOM 2974 C C . ARG B 1 101 ? -20.469 28.672 13.148 1 86.62 101 ARG B C 1
ATOM 2976 O O . ARG B 1 101 ? -20.797 27.531 12.836 1 86.62 101 ARG B O 1
ATOM 2983 N N . ILE B 1 102 ? -19.438 29.297 12.695 1 82.38 102 ILE B N 1
ATOM 2984 C CA . ILE B 1 102 ? -18.422 28.594 11.914 1 82.38 102 ILE B CA 1
ATOM 2985 C C . ILE B 1 102 ? -17.375 28 12.852 1 82.38 102 ILE B C 1
ATOM 2987 O O . ILE B 1 102 ? -16.938 28.656 13.789 1 82.38 102 ILE B O 1
ATOM 2991 N N . SER B 1 103 ? -17.031 26.828 12.633 1 84.44 103 SER B N 1
ATOM 2992 C CA . SER B 1 103 ? -16.094 26.109 13.492 1 84.44 103 SER B CA 1
ATOM 2993 C C . SER B 1 103 ? -14.719 26.781 13.477 1 84.44 103 SER B C 1
ATOM 2995 O O . SER B 1 103 ? -14.25 27.219 12.422 1 84.44 103 SER B O 1
ATOM 2997 N N . TRP B 1 104 ? -14.102 26.859 14.633 1 87 104 TRP B N 1
ATOM 2998 C CA . TRP B 1 104 ? -12.773 27.438 14.789 1 87 104 TRP B CA 1
ATOM 2999 C C . TRP B 1 104 ? -11.719 26.562 14.117 1 87 104 TRP B C 1
ATOM 3001 O O . TRP B 1 104 ? -10.578 26.984 13.914 1 87 104 TRP B O 1
ATOM 3011 N N . GLN B 1 105 ? -12.078 25.406 13.75 1 87.38 105 GLN B N 1
ATOM 3012 C CA . GLN B 1 105 ? -11.148 24.5 13.07 1 87.38 105 GLN B CA 1
ATOM 3013 C C . GLN B 1 105 ? -10.633 25.125 11.773 1 87.38 105 GLN B C 1
ATOM 3015 O O . GLN B 1 105 ? -9.461 24.984 11.438 1 87.38 105 GLN B O 1
ATOM 3020 N N . TYR B 1 106 ? -11.461 25.844 11.148 1 88.25 106 TYR B N 1
ATOM 3021 C CA . TYR B 1 106 ? -11.133 26.344 9.82 1 88.25 106 TYR B CA 1
ATOM 3022 C C . TYR B 1 106 ? -10.008 27.375 9.898 1 88.25 106 TYR B C 1
ATOM 3024 O O . TYR B 1 106 ? -8.922 27.141 9.352 1 88.25 106 TYR B O 1
ATOM 3032 N N . PRO B 1 107 ? -10.219 28.438 10.719 1 90.44 107 PRO B N 1
ATOM 3033 C CA . PRO B 1 107 ? -9.109 29.391 10.789 1 90.44 107 PRO B CA 1
ATOM 3034 C C . PRO B 1 107 ? -7.883 28.797 11.484 1 90.44 107 PRO B C 1
ATOM 3036 O O . PRO B 1 107 ? -6.75 29.188 11.164 1 90.44 107 PRO B O 1
ATOM 3039 N N . LEU B 1 108 ? -8.008 27.875 12.312 1 93.25 108 LEU B N 1
ATOM 3040 C CA . LEU B 1 108 ? -6.887 27.281 13.023 1 93.25 108 LEU B CA 1
ATOM 3041 C C . LEU B 1 108 ? -6.004 26.484 12.07 1 93.25 108 LEU B C 1
ATOM 3043 O O . LEU B 1 108 ? -4.777 26.562 12.141 1 93.25 108 LEU B O 1
ATOM 3047 N N . VAL B 1 109 ? -6.613 25.719 11.219 1 95.69 109 VAL B N 1
ATOM 3048 C CA . VAL B 1 109 ? -5.859 24.938 10.242 1 95.69 109 VAL B CA 1
ATOM 3049 C C . VAL B 1 109 ? -5.141 25.875 9.281 1 95.69 109 VAL B C 1
ATOM 3051 O O . VAL B 1 109 ? -3.98 25.641 8.922 1 95.69 109 VAL B O 1
ATOM 3054 N N . GLU B 1 110 ? -5.844 26.922 8.906 1 95.88 110 GLU B N 1
ATOM 3055 C CA . GLU B 1 110 ? -5.238 27.906 8 1 95.88 110 GLU B CA 1
ATOM 3056 C C . GLU B 1 110 ? -4.023 28.562 8.641 1 95.88 110 GLU B C 1
ATOM 3058 O O . GLU B 1 110 ? -2.951 28.625 8.039 1 95.88 110 GLU B O 1
ATOM 3063 N N . LEU B 1 111 ? -4.203 28.984 9.844 1 96.06 111 LEU B N 1
ATOM 3064 C CA . LEU B 1 111 ? -3.127 29.672 10.547 1 96.06 111 LEU B CA 1
ATOM 3065 C C . LEU B 1 111 ? -1.979 28.719 10.859 1 96.06 111 LEU B C 1
ATOM 3067 O O . LEU B 1 111 ? -0.809 29.094 10.75 1 96.06 111 LEU B O 1
ATOM 3071 N N . LEU B 1 112 ? -2.309 27.531 11.25 1 97.19 112 LEU B N 1
ATOM 3072 C CA . LEU B 1 112 ? -1.292 26.531 11.531 1 97.19 112 LEU B CA 1
ATOM 3073 C C . LEU B 1 112 ? -0.462 26.234 10.289 1 97.19 112 LEU B C 1
ATOM 3075 O O . LEU B 1 112 ? 0.768 26.172 10.359 1 97.19 112 LEU B O 1
ATOM 3079 N N . THR B 1 113 ? -1.127 26.031 9.18 1 98.06 113 THR B N 1
ATOM 3080 C CA . THR B 1 113 ? -0.433 25.75 7.93 1 98.06 113 THR B CA 1
ATOM 3081 C C . THR B 1 113 ? 0.482 26.906 7.535 1 98.06 113 THR B C 1
ATOM 3083 O O . THR B 1 113 ? 1.629 26.688 7.137 1 98.06 113 THR B O 1
ATOM 3086 N N . ALA B 1 114 ? -0.07 28.094 7.695 1 97.38 114 ALA B N 1
ATOM 3087 C CA . ALA B 1 114 ? 0.728 29.281 7.391 1 97.38 114 ALA B CA 1
ATOM 3088 C C . ALA B 1 114 ? 1.978 29.344 8.266 1 97.38 114 ALA B C 1
ATOM 3090 O O . ALA B 1 114 ? 3.08 29.578 7.766 1 97.38 114 ALA B O 1
ATOM 3091 N N . ALA B 1 115 ? 1.781 29.156 9.508 1 97.75 115 ALA B N 1
ATOM 3092 C CA . ALA B 1 115 ? 2.889 29.234 10.453 1 97.75 115 ALA B CA 1
ATOM 3093 C C . ALA B 1 115 ? 3.924 28.156 10.172 1 97.75 115 ALA B C 1
ATOM 3095 O O . ALA B 1 115 ? 5.125 28.422 10.117 1 97.75 115 ALA B O 1
ATOM 3096 N N . LEU B 1 116 ? 3.553 26.891 9.961 1 98.38 116 LEU B N 1
ATOM 3097 C CA . LEU B 1 116 ? 4.473 25.781 9.734 1 98.38 116 LEU B CA 1
ATOM 3098 C C . LEU B 1 116 ? 5.184 25.922 8.391 1 98.38 116 LEU B C 1
ATOM 3100 O O . LEU B 1 116 ? 6.348 25.547 8.258 1 98.38 116 LEU B O 1
ATOM 3104 N N . PHE B 1 117 ? 4.41 26.406 7.414 1 97.88 117 PHE B N 1
ATOM 3105 C CA . PHE B 1 117 ? 5.047 26.672 6.133 1 97.88 117 PHE B CA 1
ATOM 3106 C C . PHE B 1 117 ? 6.156 27.703 6.281 1 97.88 117 PHE B C 1
ATOM 3108 O O . PHE B 1 117 ? 7.262 27.516 5.773 1 97.88 117 PHE B O 1
ATOM 3115 N N . ALA B 1 118 ? 5.836 28.797 7.039 1 96.69 118 ALA B N 1
ATOM 3116 C CA . ALA B 1 118 ? 6.816 29.859 7.25 1 96.69 118 ALA B CA 1
ATOM 3117 C C . ALA B 1 118 ? 8.055 29.328 7.973 1 96.69 118 ALA B C 1
ATOM 3119 O O . ALA B 1 118 ? 9.18 29.609 7.562 1 96.69 118 ALA B O 1
ATOM 3120 N N . VAL B 1 119 ? 7.852 28.547 8.992 1 96.5 119 VAL B N 1
ATOM 3121 C CA . VAL B 1 119 ? 8.961 27.984 9.758 1 96.5 119 VAL B CA 1
ATOM 3122 C C . VAL B 1 119 ? 9.766 27.031 8.867 1 96.5 119 VAL B C 1
ATOM 3124 O O . VAL B 1 119 ? 11 27.031 8.93 1 96.5 119 VAL B O 1
ATOM 3127 N N . THR B 1 120 ? 9.094 26.219 8.07 1 96.81 120 THR B N 1
ATOM 3128 C CA . THR B 1 120 ? 9.75 25.25 7.199 1 96.81 120 THR B CA 1
ATOM 3129 C C . THR B 1 120 ? 10.695 25.953 6.23 1 96.81 120 THR B C 1
ATOM 3131 O O . THR B 1 120 ? 11.859 25.562 6.105 1 96.81 120 THR B O 1
ATOM 3134 N N . VAL B 1 121 ? 10.25 27.047 5.668 1 95.25 121 VAL B N 1
ATOM 3135 C CA . VAL B 1 121 ? 11.07 27.766 4.695 1 95.25 121 VAL B CA 1
ATOM 3136 C C . VAL B 1 121 ? 12.164 28.562 5.414 1 95.25 121 VAL B C 1
ATOM 3138 O O . VAL B 1 121 ? 13.273 28.688 4.906 1 95.25 121 VAL B O 1
ATOM 3141 N N . TRP B 1 122 ? 11.766 29.016 6.586 1 93.44 122 TRP B N 1
ATOM 3142 C CA . TRP B 1 122 ? 12.758 29.719 7.395 1 93.44 122 TRP B CA 1
ATOM 3143 C C . TRP B 1 122 ? 13.93 28.812 7.73 1 93.44 122 TRP B C 1
ATOM 3145 O O . TRP B 1 122 ? 15.086 29.25 7.727 1 93.44 122 TRP B O 1
ATOM 3155 N N . GLN B 1 123 ? 13.711 27.562 7.957 1 93.75 123 GLN B N 1
ATOM 3156 C CA . GLN B 1 123 ? 14.727 26.625 8.406 1 93.75 123 GLN B CA 1
ATOM 3157 C C . GLN B 1 123 ? 15.406 25.938 7.227 1 93.75 123 GLN B C 1
ATOM 3159 O O . GLN B 1 123 ? 16.609 25.703 7.242 1 93.75 123 GLN B O 1
ATOM 3164 N N . LEU B 1 124 ? 14.633 25.609 6.152 1 93.81 124 LEU B N 1
ATOM 3165 C CA . LEU B 1 124 ? 15.156 24.75 5.098 1 93.81 124 LEU B CA 1
ATOM 3166 C C . LEU B 1 124 ? 15.422 25.547 3.824 1 93.81 124 LEU B C 1
ATOM 3168 O O . LEU B 1 124 ? 16.078 25.047 2.904 1 93.81 124 LEU B O 1
ATOM 3172 N N . GLY B 1 125 ? 14.883 26.766 3.73 1 92.12 125 GLY B N 1
ATOM 3173 C CA . GLY B 1 125 ? 15.086 27.609 2.559 1 92.12 125 GLY B CA 1
ATOM 3174 C C . GLY B 1 125 ? 14.086 27.328 1.45 1 92.12 125 GLY B C 1
ATOM 3175 O O . GLY B 1 125 ? 13.164 26.531 1.623 1 92.12 125 GLY B O 1
ATOM 3176 N N . VAL B 1 126 ? 14.117 28.031 0.303 1 90.75 126 VAL B N 1
ATOM 3177 C CA . VAL B 1 126 ? 13.156 27.953 -0.796 1 90.75 126 VAL B CA 1
ATOM 3178 C C . VAL B 1 126 ? 13.672 27 -1.868 1 90.75 126 VAL B C 1
ATOM 3180 O O . VAL B 1 126 ? 13.211 27.031 -3.01 1 90.75 126 VAL B O 1
ATOM 3183 N N . GLY B 1 127 ? 14.547 26.141 -1.646 1 93 127 GLY B N 1
ATOM 3184 C CA . GLY B 1 127 ? 15.047 25.141 -2.58 1 93 127 GLY B CA 1
ATOM 3185 C C . GLY B 1 127 ? 14.148 23.922 -2.691 1 93 127 GLY B C 1
ATOM 3186 O O . GLY B 1 127 ? 13.016 23.922 -2.193 1 93 127 GLY B O 1
ATOM 3187 N N . ILE B 1 128 ? 14.57 22.938 -3.414 1 95.62 128 ILE B N 1
ATOM 3188 C CA . ILE B 1 128 ? 13.789 21.734 -3.654 1 95.62 128 ILE B CA 1
ATOM 3189 C C . ILE B 1 128 ? 13.469 21.047 -2.326 1 95.62 128 ILE B C 1
ATOM 3191 O O . ILE B 1 128 ? 12.375 20.5 -2.15 1 95.62 128 ILE B O 1
ATOM 3195 N N . ALA B 1 129 ? 14.406 21.062 -1.483 1 95.75 129 ALA B N 1
ATOM 3196 C CA . ALA B 1 129 ? 14.18 20.484 -0.159 1 95.75 129 ALA B CA 1
ATOM 3197 C C . ALA B 1 129 ? 13.062 21.219 0.57 1 95.75 129 ALA B C 1
ATOM 3199 O O . ALA B 1 129 ? 12.211 20.609 1.216 1 95.75 129 ALA B O 1
ATOM 3200 N N . GLY B 1 130 ? 13.102 22.547 0.492 1 95.75 130 GLY B N 1
ATOM 3201 C CA . GLY B 1 130 ? 12.047 23.344 1.098 1 95.75 130 GLY B CA 1
ATOM 3202 C C . GLY B 1 130 ? 10.68 23.062 0.524 1 95.75 130 GLY B C 1
ATOM 3203 O O . GLY B 1 130 ? 9.703 22.906 1.269 1 95.75 130 GLY B O 1
ATOM 3204 N N . LEU B 1 131 ? 10.602 22.953 -0.771 1 96.19 131 LEU B N 1
ATOM 3205 C CA . LEU B 1 131 ? 9.336 22.656 -1.436 1 96.19 131 LEU B CA 1
ATOM 3206 C C . LEU B 1 131 ? 8.812 21.281 -1.046 1 96.19 131 LEU B C 1
ATOM 3208 O O . LEU B 1 131 ? 7.621 21.109 -0.793 1 96.19 131 LEU B O 1
ATOM 3212 N N . ALA B 1 132 ? 9.719 20.312 -1.064 1 97.94 132 ALA B N 1
ATOM 3213 C CA . ALA B 1 132 ? 9.344 18.969 -0.642 1 97.94 132 ALA B CA 1
ATOM 3214 C C . ALA B 1 132 ? 8.859 18.969 0.805 1 97.94 132 ALA B C 1
ATOM 3216 O O . ALA B 1 132 ? 7.875 18.297 1.133 1 97.94 132 ALA B O 1
ATOM 3217 N N . ALA B 1 133 ? 9.5 19.703 1.61 1 98.06 133 ALA B N 1
ATOM 3218 C CA . ALA B 1 133 ? 9.133 19.781 3.021 1 98.06 133 ALA B CA 1
ATOM 3219 C C . ALA B 1 133 ? 7.77 20.438 3.197 1 98.06 133 ALA B C 1
ATOM 3221 O O . ALA B 1 133 ? 7.016 20.094 4.113 1 98.06 133 ALA B O 1
ATOM 3222 N N . LEU B 1 134 ? 7.492 21.406 2.35 1 98.25 134 LEU B N 1
ATOM 3223 C CA . LEU B 1 134 ? 6.172 22.016 2.391 1 98.25 134 LEU B CA 1
ATOM 3224 C C . LEU B 1 134 ? 5.086 21 2.062 1 98.25 134 LEU B C 1
ATOM 3226 O O . LEU B 1 134 ? 4.035 20.984 2.709 1 98.25 134 LEU B O 1
ATOM 3230 N N . ALA B 1 135 ? 5.324 20.156 1.095 1 98.31 135 ALA B N 1
ATOM 3231 C CA . ALA B 1 135 ? 4.379 19.094 0.741 1 98.31 135 ALA B CA 1
ATOM 3232 C C . ALA B 1 135 ? 4.176 18.125 1.904 1 98.31 135 ALA B C 1
ATOM 3234 O O . ALA B 1 135 ? 3.043 17.781 2.24 1 98.31 135 ALA B O 1
ATOM 3235 N N . LEU B 1 136 ? 5.273 17.75 2.488 1 98.62 136 LEU B N 1
ATOM 3236 C CA . LEU B 1 136 ? 5.199 16.875 3.658 1 98.62 136 LEU B CA 1
ATOM 3237 C C . LEU B 1 136 ? 4.367 17.516 4.762 1 98.62 136 LEU B C 1
ATOM 3239 O O . LEU B 1 136 ? 3.496 16.875 5.348 1 98.62 136 LEU B O 1
ATOM 3243 N N . THR B 1 137 ? 4.641 18.781 4.996 1 98.69 137 THR B N 1
ATOM 3244 C CA . THR B 1 137 ? 3.953 19.516 6.047 1 98.69 137 THR B CA 1
ATOM 3245 C C . THR B 1 137 ? 2.449 19.547 5.793 1 98.69 137 THR B C 1
ATOM 3247 O O . THR B 1 137 ? 1.657 19.266 6.695 1 98.69 137 THR B O 1
ATOM 3250 N N . GLY B 1 138 ? 2.09 19.844 4.586 1 98.56 138 GLY B N 1
ATOM 3251 C CA . GLY B 1 138 ? 0.68 19.875 4.238 1 98.56 138 GLY B CA 1
ATOM 3252 C C . GLY B 1 138 ? -0.013 18.547 4.43 1 98.56 138 GLY B C 1
ATOM 3253 O O . GLY B 1 138 ? -1.11 18.484 4.992 1 98.56 138 GLY B O 1
ATOM 3254 N N . VAL B 1 139 ? 0.627 17.469 3.99 1 98.62 139 VAL B N 1
ATOM 3255 C CA . VAL B 1 139 ? 0.034 16.141 4.086 1 98.62 139 VAL B CA 1
ATOM 3256 C C . VAL B 1 139 ? -0.071 15.727 5.555 1 98.62 139 VAL B C 1
ATOM 3258 O O . VAL B 1 139 ? -1.05 15.094 5.957 1 98.62 139 VAL B O 1
ATOM 3261 N N . LEU B 1 140 ? 0.941 16.094 6.316 1 98.69 140 LEU B N 1
ATOM 3262 C CA . LEU B 1 140 ? 0.905 15.758 7.738 1 98.69 140 LEU B CA 1
ATOM 3263 C C . LEU B 1 140 ? -0.251 16.469 8.43 1 98.69 140 LEU B C 1
ATOM 3265 O O . LEU B 1 140 ? -0.922 15.883 9.289 1 98.69 140 LEU B O 1
ATOM 3269 N N . ILE B 1 141 ? -0.512 17.703 8.078 1 98.5 141 ILE B N 1
ATOM 3270 C CA . ILE B 1 141 ? -1.616 18.453 8.672 1 98.5 141 ILE B CA 1
ATOM 3271 C C . ILE B 1 141 ? -2.943 17.812 8.289 1 98.5 141 ILE B C 1
ATOM 3273 O O . ILE B 1 141 ? -3.812 17.609 9.141 1 98.5 141 ILE B O 1
ATOM 3277 N N . ALA B 1 142 ? -3.049 17.438 7.043 1 98.12 142 ALA B N 1
ATOM 3278 C CA . ALA B 1 142 ? -4.266 16.781 6.582 1 98.12 142 ALA B CA 1
ATOM 3279 C C . ALA B 1 142 ? -4.465 15.445 7.297 1 98.12 142 ALA B C 1
ATOM 3281 O O . ALA B 1 142 ? -5.566 15.141 7.766 1 98.12 142 ALA B O 1
ATOM 3282 N N . ALA B 1 143 ? -3.385 14.68 7.355 1 97.94 143 ALA B N 1
ATOM 3283 C CA . ALA B 1 143 ? -3.457 13.375 7.996 1 97.94 143 ALA B CA 1
ATOM 3284 C C . ALA B 1 143 ? -3.824 13.5 9.469 1 97.94 143 ALA B C 1
ATOM 3286 O O . ALA B 1 143 ? -4.656 12.75 9.977 1 97.94 143 ALA B O 1
ATOM 3287 N N . ALA B 1 144 ? -3.232 14.445 10.141 1 97.25 144 ALA B N 1
ATOM 3288 C CA . ALA B 1 144 ? -3.52 14.688 11.547 1 97.25 144 ALA B CA 1
ATOM 3289 C C . ALA B 1 144 ? -4.973 15.109 11.75 1 97.25 144 ALA B C 1
ATOM 3291 O O . ALA B 1 144 ? -5.641 14.648 12.672 1 97.25 144 ALA B O 1
ATOM 3292 N N . GLY B 1 145 ? -5.41 16 10.914 1 96.44 145 GLY B N 1
ATOM 3293 C CA . GLY B 1 145 ? -6.785 16.469 11.008 1 96.44 145 GLY B CA 1
ATOM 3294 C C . GLY B 1 145 ? -7.801 15.359 10.789 1 96.44 145 GLY B C 1
ATOM 3295 O O . GLY B 1 145 ? -8.781 15.258 11.531 1 96.44 145 GLY B O 1
ATOM 3296 N N . VAL B 1 146 ? -7.574 14.57 9.781 1 95.81 146 VAL B N 1
ATOM 3297 C CA . VAL B 1 146 ? -8.477 13.461 9.484 1 95.81 146 VAL B CA 1
ATOM 3298 C C . VAL B 1 146 ? -8.484 12.469 10.641 1 95.81 146 VAL B C 1
ATOM 3300 O O . VAL B 1 146 ? -9.547 12.039 11.094 1 95.81 146 VAL B O 1
ATOM 3303 N N . ASP B 1 147 ? -7.332 12.164 11.109 1 95.69 147 ASP B N 1
ATOM 3304 C CA . ASP B 1 147 ? -7.203 11.203 12.203 1 95.69 147 ASP B CA 1
ATOM 3305 C C . ASP B 1 147 ? -7.879 11.727 13.469 1 95.69 147 ASP B C 1
ATOM 3307 O O . ASP B 1 147 ? -8.57 10.977 14.164 1 95.69 147 ASP B O 1
ATOM 3311 N N . ALA B 1 148 ? -7.711 12.93 13.781 1 92.19 148 ALA B N 1
ATOM 3312 C CA . ALA B 1 148 ? -8.305 13.547 14.969 1 92.19 148 ALA B CA 1
ATOM 3313 C C . ALA B 1 148 ? -9.828 13.492 14.914 1 92.19 148 ALA B C 1
ATOM 3315 O O . ALA B 1 148 ? -10.484 13.336 15.945 1 92.19 148 ALA B O 1
ATOM 3316 N N . ARG B 1 149 ? -10.312 13.539 13.711 1 90.5 149 ARG B N 1
ATOM 3317 C CA . ARG B 1 149 ? -11.766 13.594 13.547 1 90.5 149 ARG B CA 1
ATOM 3318 C C . ARG B 1 149 ? -12.352 12.195 13.445 1 90.5 149 ARG B C 1
ATOM 3320 O O . ARG B 1 149 ? -13.477 11.953 13.891 1 90.5 149 ARG B O 1
ATOM 3327 N N . THR B 1 150 ? -11.648 11.281 12.82 1 91.5 150 THR B N 1
ATOM 3328 C CA . THR B 1 150 ? -12.289 10.016 12.469 1 91.5 150 THR B CA 1
ATOM 3329 C C . THR B 1 150 ? -11.484 8.836 13.016 1 91.5 150 THR B C 1
ATOM 3331 O O . THR B 1 150 ? -11.953 7.695 12.984 1 91.5 150 THR B O 1
ATOM 3334 N N . THR B 1 151 ? -10.18 9.078 13.477 1 89.5 151 THR B N 1
ATOM 3335 C CA . THR B 1 151 ? -9.25 8.062 13.953 1 89.5 151 THR B CA 1
ATOM 3336 C C . THR B 1 151 ? -8.734 7.219 12.789 1 89.5 151 THR B C 1
ATOM 3338 O O . THR B 1 151 ? -8.18 6.137 12.992 1 89.5 151 THR B O 1
ATOM 3341 N N . LEU B 1 152 ? -8.992 7.758 11.57 1 90.75 152 LEU B N 1
ATOM 3342 C CA . LEU B 1 152 ? -8.523 7.074 10.367 1 90.75 152 LEU B CA 1
ATOM 3343 C C . LEU B 1 152 ? -7.312 7.793 9.781 1 90.75 152 LEU B C 1
ATOM 3345 O O . LEU B 1 152 ? -7.242 9.023 9.797 1 90.75 152 LEU B O 1
ATOM 3349 N N . LEU B 1 153 ? -6.383 7.051 9.289 1 95.75 153 LEU B N 1
ATOM 3350 C CA . LEU B 1 153 ? -5.297 7.547 8.453 1 95.75 153 LEU B CA 1
ATOM 3351 C C . LEU B 1 153 ? -5.375 6.949 7.051 1 95.75 153 LEU B C 1
ATOM 3353 O O . LEU B 1 153 ? -4.914 5.828 6.82 1 95.75 153 LEU B O 1
ATOM 3357 N N . PRO B 1 154 ? -5.973 7.699 6.156 1 95.69 154 PRO B N 1
ATOM 3358 C CA . PRO B 1 154 ? -6.242 7.164 4.82 1 95.69 154 PRO B CA 1
ATOM 3359 C C . PRO B 1 154 ? -4.969 6.793 4.066 1 95.69 154 PRO B C 1
ATOM 3361 O O . PRO B 1 154 ? -3.992 7.547 4.086 1 95.69 154 PRO B O 1
ATOM 3364 N N . ASP B 1 155 ? -5.023 5.723 3.326 1 95.12 155 ASP B N 1
ATOM 3365 C CA . ASP B 1 155 ? -3.928 5.285 2.467 1 95.12 155 ASP B CA 1
ATOM 3366 C C . ASP B 1 155 ? -3.645 6.312 1.373 1 95.12 155 ASP B C 1
ATOM 3368 O O . ASP B 1 155 ? -2.51 6.434 0.907 1 95.12 155 ASP B O 1
ATOM 3372 N N . GLN B 1 156 ? -4.633 7.043 1.001 1 95.88 156 GLN B N 1
ATOM 3373 C CA . GLN B 1 156 ? -4.52 8.055 -0.047 1 95.88 156 GLN B CA 1
ATOM 3374 C C . GLN B 1 156 ? -3.562 9.164 0.361 1 95.88 156 GLN B C 1
ATOM 3376 O O . GLN B 1 156 ? -3.07 9.914 -0.489 1 95.88 156 GLN B O 1
ATOM 3381 N N . LEU B 1 157 ? -3.369 9.242 1.616 1 97.44 157 LEU B N 1
ATOM 3382 C CA . LEU B 1 157 ? -2.434 10.242 2.121 1 97.44 157 LEU B CA 1
ATOM 3383 C C . LEU B 1 157 ? -1.099 9.602 2.484 1 97.44 157 LEU B C 1
ATOM 3385 O O . LEU B 1 157 ? -0.041 10.078 2.066 1 97.44 157 LEU B O 1
ATOM 3389 N N . THR B 1 158 ? -1.107 8.469 3.129 1 97.56 158 THR B N 1
ATOM 3390 C CA . THR B 1 158 ? 0.093 7.887 3.717 1 97.56 158 THR B CA 1
ATOM 3391 C C . THR B 1 158 ? 0.963 7.238 2.643 1 97.56 158 THR B C 1
ATOM 3393 O O . THR B 1 158 ? 2.188 7.387 2.654 1 97.56 158 THR B O 1
ATOM 3396 N N . LEU B 1 159 ? 0.343 6.57 1.71 1 97.06 159 LEU B N 1
ATOM 3397 C CA . LEU B 1 159 ? 1.125 5.82 0.73 1 97.06 159 LEU B CA 1
ATOM 3398 C C . LEU B 1 159 ? 1.84 6.766 -0.228 1 97.06 159 LEU B C 1
ATOM 3400 O O . LEU B 1 159 ? 3.047 6.637 -0.449 1 97.06 159 LEU B O 1
ATOM 3404 N N . PRO B 1 160 ? 1.126 7.762 -0.798 1 97.62 160 PRO B N 1
ATOM 3405 C CA . PRO B 1 160 ? 1.856 8.727 -1.624 1 97.62 160 PRO B CA 1
ATOM 3406 C C . PRO B 1 160 ? 2.945 9.461 -0.848 1 97.62 160 PRO B C 1
ATOM 3408 O O . PRO B 1 160 ? 4.008 9.766 -1.4 1 97.62 160 PRO B O 1
ATOM 3411 N N . LEU B 1 161 ? 2.6 9.742 0.384 1 98.5 161 LEU B N 1
ATOM 3412 C CA . LEU B 1 161 ? 3.6 10.406 1.214 1 98.5 161 LEU B CA 1
ATOM 3413 C C . LEU B 1 161 ? 4.855 9.555 1.343 1 98.5 161 LEU B C 1
ATOM 3415 O O . LEU B 1 161 ? 5.973 10.062 1.261 1 98.5 161 LEU B O 1
ATOM 3419 N N . LEU B 1 162 ? 4.664 8.281 1.574 1 98.62 162 LEU B N 1
ATOM 3420 C CA . LEU B 1 162 ? 5.773 7.344 1.694 1 98.62 162 LEU B CA 1
ATOM 3421 C C . LEU B 1 162 ? 6.629 7.348 0.433 1 98.62 162 LEU B C 1
ATOM 3423 O O . LEU B 1 162 ? 7.852 7.508 0.508 1 98.62 162 LEU B O 1
ATOM 3427 N N . TRP B 1 163 ? 6.031 7.285 -0.676 1 98.56 163 TRP B N 1
ATOM 3428 C CA . TRP B 1 163 ? 6.773 7.176 -1.928 1 98.56 163 TRP B CA 1
ATOM 3429 C C . TRP B 1 163 ? 7.414 8.508 -2.297 1 98.56 163 TRP B C 1
ATOM 3431 O O . TRP B 1 163 ? 8.5 8.547 -2.885 1 98.56 163 TRP B O 1
ATOM 3441 N N . LEU B 1 164 ? 6.75 9.633 -1.973 1 98.44 164 LEU B N 1
ATOM 3442 C CA . LEU B 1 164 ? 7.363 10.938 -2.184 1 98.44 164 LEU B CA 1
ATOM 3443 C C . LEU B 1 164 ? 8.664 11.062 -1.391 1 98.44 164 LEU B C 1
ATOM 3445 O O . LEU B 1 164 ? 9.617 11.688 -1.852 1 98.44 164 LEU B O 1
ATOM 3449 N N . GLY B 1 165 ? 8.594 10.484 -0.185 1 98.69 165 GLY B N 1
ATOM 3450 C CA . GLY B 1 165 ? 9.805 10.492 0.617 1 98.69 165 GLY B CA 1
ATOM 3451 C C . GLY B 1 165 ? 10.945 9.711 -0.014 1 98.69 165 GLY B C 1
ATOM 3452 O O . GLY B 1 165 ? 12.086 10.18 -0.037 1 98.69 165 GLY B O 1
ATOM 3453 N N . LEU B 1 166 ? 10.625 8.555 -0.558 1 98.75 166 LEU B N 1
ATOM 3454 C CA . LEU B 1 166 ? 11.641 7.75 -1.227 1 98.75 166 LEU B CA 1
ATOM 3455 C C . LEU B 1 166 ? 12.164 8.461 -2.469 1 98.75 166 LEU B C 1
ATOM 3457 O O . LEU B 1 166 ? 13.375 8.477 -2.719 1 98.75 166 LEU B O 1
ATOM 3461 N N . VAL B 1 167 ? 11.312 9.078 -3.236 1 98.5 167 VAL B N 1
ATOM 3462 C CA . VAL B 1 167 ? 11.711 9.789 -4.453 1 98.5 167 VAL B CA 1
ATOM 3463 C C . VAL B 1 167 ? 12.57 10.992 -4.09 1 98.5 167 VAL B C 1
ATOM 3465 O O . VAL B 1 167 ? 13.562 11.281 -4.766 1 98.5 167 VAL B O 1
ATOM 3468 N N . ALA B 1 168 ? 12.172 11.703 -3.014 1 98.19 168 ALA B N 1
ATOM 3469 C CA . ALA B 1 168 ? 12.953 12.844 -2.555 1 98.19 168 ALA B CA 1
ATOM 3470 C C . ALA B 1 168 ? 14.383 12.43 -2.215 1 98.19 168 ALA B C 1
ATOM 3472 O O . ALA B 1 168 ? 15.336 13.148 -2.523 1 98.19 168 ALA B O 1
ATOM 3473 N N . ASN B 1 169 ? 14.516 11.273 -1.67 1 98.44 169 ASN B N 1
ATOM 3474 C CA . ASN B 1 169 ? 15.828 10.867 -1.184 1 98.44 169 ASN B CA 1
ATOM 3475 C C . ASN B 1 169 ? 16.609 10.102 -2.248 1 98.44 169 ASN B C 1
ATOM 3477 O O . ASN B 1 169 ? 17.734 9.664 -2.004 1 98.44 169 ASN B O 1
ATOM 3481 N N . LEU B 1 170 ? 15.953 9.867 -3.414 1 97.19 170 LEU B N 1
ATOM 3482 C CA . LEU B 1 170 ? 16.75 9.508 -4.582 1 97.19 170 LEU B CA 1
ATOM 3483 C C . LEU B 1 170 ? 17.812 10.562 -4.863 1 97.19 170 LEU B C 1
ATOM 3485 O O . LEU B 1 170 ? 18.891 10.242 -5.367 1 97.19 170 LEU B O 1
ATOM 3489 N N . PHE B 1 171 ? 17.438 11.773 -4.449 1 95.94 171 PHE B N 1
ATOM 3490 C CA . PHE B 1 171 ? 18.328 12.906 -4.695 1 95.94 171 PHE B CA 1
ATOM 3491 C C . PHE B 1 171 ? 19.031 13.328 -3.414 1 95.94 171 PHE B C 1
ATOM 3493 O O . PHE B 1 171 ? 19.656 14.391 -3.367 1 95.94 171 PHE B O 1
ATOM 3500 N N . GLY B 1 172 ? 18.812 12.57 -2.389 1 96.5 172 GLY B N 1
ATOM 3501 C CA . GLY B 1 172 ? 19.5 12.836 -1.141 1 96.5 172 GLY B CA 1
ATOM 3502 C C . GLY B 1 172 ? 19.062 14.125 -0.477 1 96.5 172 GLY B C 1
ATOM 3503 O O . GLY B 1 172 ? 19.875 14.852 0.1 1 96.5 172 GLY B O 1
ATOM 3504 N N . LEU B 1 173 ? 17.812 14.438 -0.553 1 96.56 173 LEU B N 1
ATOM 3505 C CA . LEU B 1 173 ? 17.328 15.719 -0.059 1 96.56 173 LEU B CA 1
ATOM 3506 C C . LEU B 1 173 ? 17.391 15.781 1.464 1 96.56 173 LEU B C 1
ATOM 3508 O O . LEU B 1 173 ? 17.734 16.812 2.037 1 96.56 173 LEU B O 1
ATOM 3512 N N . PHE B 1 174 ? 17.031 14.672 2.131 1 97.19 174 PHE B N 1
ATOM 3513 C CA . PHE B 1 174 ? 16.938 14.719 3.586 1 97.19 174 PHE B CA 1
ATOM 3514 C C . PHE B 1 174 ? 17.797 13.641 4.219 1 97.19 174 PHE B C 1
ATOM 3516 O O . PHE B 1 174 ? 18.234 13.773 5.367 1 97.19 174 PHE B O 1
ATOM 3523 N N . THR B 1 175 ? 18.016 12.531 3.541 1 97.44 175 THR B N 1
ATOM 3524 C CA . THR B 1 175 ? 18.859 11.422 3.963 1 97.44 175 THR B CA 1
ATOM 3525 C C . THR B 1 175 ? 19.281 10.578 2.766 1 97.44 175 THR B C 1
ATOM 3527 O O . THR B 1 175 ? 18.875 10.852 1.634 1 97.44 175 THR B O 1
ATOM 3530 N N . ASP B 1 176 ? 20.234 9.617 2.961 1 98.12 176 ASP B N 1
ATOM 3531 C CA . ASP B 1 176 ? 20.609 8.734 1.857 1 98.12 176 ASP B CA 1
ATOM 3532 C C . ASP B 1 176 ? 19.5 7.723 1.567 1 98.12 176 ASP B C 1
ATOM 3534 O O . ASP B 1 176 ? 18.719 7.371 2.457 1 98.12 176 ASP B O 1
ATOM 3538 N N . LEU B 1 177 ? 19.438 7.285 0.354 1 98.56 177 LEU B N 1
ATOM 3539 C CA . LEU B 1 177 ? 18.344 6.426 -0.111 1 98.56 177 LEU B CA 1
ATOM 3540 C C . LEU B 1 177 ? 18.297 5.133 0.695 1 98.56 177 LEU B C 1
ATOM 3542 O O . LEU B 1 177 ? 17.219 4.621 0.987 1 98.56 177 LEU B O 1
ATOM 3546 N N . GLU B 1 178 ? 19.406 4.523 1.043 1 98.62 178 GLU B N 1
ATOM 3547 C CA . GLU B 1 178 ? 19.438 3.312 1.856 1 98.62 178 GLU B CA 1
ATOM 3548 C C . GLU B 1 178 ? 18.734 3.525 3.197 1 98.62 178 GLU B C 1
ATOM 3550 O O . GLU B 1 178 ? 17.891 2.727 3.592 1 98.62 178 GLU B O 1
ATOM 3555 N N . SER B 1 179 ? 19.078 4.672 3.822 1 98.62 179 SER B N 1
ATOM 3556 C CA . SER B 1 179 ? 18.484 4.996 5.109 1 98.62 179 SER B CA 1
ATOM 3557 C C . SER B 1 179 ? 16.984 5.223 4.977 1 98.62 179 SER B C 1
ATOM 3559 O O . SER B 1 179 ? 16.219 4.902 5.887 1 98.62 179 SER B O 1
ATOM 3561 N N . ALA B 1 180 ? 16.594 5.801 3.857 1 98.81 180 ALA B N 1
ATOM 3562 C CA . ALA B 1 180 ? 15.18 6.062 3.604 1 98.81 180 ALA B CA 1
ATOM 3563 C C . ALA B 1 180 ? 14.398 4.758 3.461 1 98.81 180 ALA B C 1
ATOM 3565 O O . ALA B 1 180 ? 13.328 4.602 4.055 1 98.81 180 ALA B O 1
ATOM 3566 N N . VAL B 1 181 ? 14.938 3.818 2.686 1 98.81 181 VAL B N 1
ATOM 3567 C CA . VAL B 1 181 ? 14.266 2.541 2.469 1 98.81 181 VAL B CA 1
ATOM 3568 C C . VAL B 1 181 ? 14.227 1.751 3.775 1 98.81 181 VAL B C 1
ATOM 3570 O O . VAL B 1 181 ? 13.18 1.211 4.148 1 98.81 181 VAL B O 1
ATOM 3573 N N . ILE B 1 182 ? 15.312 1.741 4.484 1 98.69 182 ILE B N 1
ATOM 3574 C CA . ILE B 1 182 ? 15.367 1.066 5.777 1 98.69 182 ILE B CA 1
ATOM 3575 C C . ILE B 1 182 ? 14.391 1.73 6.746 1 98.69 182 ILE B C 1
ATOM 3577 O O . ILE B 1 182 ? 13.703 1.049 7.512 1 98.69 182 ILE B O 1
ATOM 3581 N N . GLY B 1 183 ? 14.359 3.043 6.676 1 98.69 183 GLY B N 1
ATOM 3582 C CA . GLY B 1 183 ? 13.445 3.783 7.527 1 98.69 183 GLY B CA 1
ATOM 3583 C C . GLY B 1 183 ? 11.984 3.441 7.27 1 98.69 183 GLY B C 1
ATOM 3584 O O . GLY B 1 183 ? 11.195 3.324 8.203 1 98.69 183 GLY B O 1
ATOM 3585 N N . ALA B 1 184 ? 11.602 3.326 6.012 1 98.75 184 ALA B N 1
ATOM 3586 C CA . ALA B 1 184 ? 10.234 2.943 5.656 1 98.75 184 ALA B CA 1
ATOM 3587 C C . ALA B 1 184 ? 9.898 1.562 6.207 1 98.75 184 ALA B C 1
ATOM 3589 O O . ALA B 1 184 ? 8.859 1.383 6.852 1 98.75 184 ALA B O 1
ATOM 3590 N N . VAL B 1 185 ? 10.773 0.621 6.023 1 98.56 185 VAL B N 1
ATOM 3591 C CA . VAL B 1 185 ? 10.562 -0.757 6.453 1 98.56 185 VAL B CA 1
ATOM 3592 C C . VAL B 1 185 ? 10.555 -0.831 7.977 1 98.56 185 VAL B C 1
ATOM 3594 O O . VAL B 1 185 ? 9.641 -1.391 8.578 1 98.56 185 VAL B O 1
ATOM 3597 N N . ALA B 1 186 ? 11.531 -0.225 8.578 1 98.44 186 ALA B N 1
ATOM 3598 C CA . ALA B 1 186 ? 11.664 -0.252 10.031 1 98.44 186 ALA B CA 1
ATOM 3599 C C . ALA B 1 186 ? 10.523 0.507 10.703 1 98.44 186 ALA B C 1
ATOM 3601 O O . ALA B 1 186 ? 10.055 0.114 11.773 1 98.44 186 ALA B O 1
ATOM 3602 N N . GLY B 1 187 ? 10.211 1.608 10.109 1 98.19 187 GLY B N 1
ATOM 3603 C CA . GLY B 1 187 ? 9.086 2.354 10.656 1 98.19 187 GLY B CA 1
ATOM 3604 C C . GLY B 1 187 ? 7.809 1.544 10.719 1 98.19 187 GLY B C 1
ATOM 3605 O O . GLY B 1 187 ? 7.156 1.479 11.766 1 98.19 187 GLY B O 1
ATOM 3606 N N . TYR B 1 188 ? 7.469 0.895 9.633 1 98 188 TYR B N 1
ATOM 3607 C CA . TYR B 1 188 ? 6.285 0.048 9.602 1 98 188 TYR B CA 1
ATOM 3608 C C . TYR B 1 188 ? 6.395 -1.085 10.617 1 98 188 TYR B C 1
ATOM 3610 O O . TYR B 1 188 ? 5.477 -1.315 11.406 1 98 188 TYR B O 1
ATOM 3618 N N . LEU B 1 189 ? 7.492 -1.741 10.586 1 97.12 189 LEU B N 1
ATOM 3619 C CA . LEU B 1 189 ? 7.668 -2.947 11.383 1 97.12 189 LEU B CA 1
ATOM 3620 C C . LEU B 1 189 ? 7.758 -2.604 12.867 1 97.12 189 LEU B C 1
ATOM 3622 O O . LEU B 1 189 ? 7.344 -3.395 13.719 1 97.12 189 LEU B O 1
ATOM 3626 N N . ALA B 1 190 ? 8.297 -1.449 13.172 1 96.25 190 ALA B N 1
ATOM 3627 C CA . ALA B 1 190 ? 8.414 -1.044 14.57 1 96.25 190 ALA B CA 1
ATOM 3628 C C . ALA B 1 190 ? 7.039 -0.95 15.234 1 96.25 190 ALA B C 1
ATOM 3630 O O . ALA B 1 190 ? 6.805 -1.558 16.281 1 96.25 190 ALA B O 1
ATOM 3631 N N . LEU B 1 191 ? 6.188 -0.257 14.617 1 94.75 191 LEU B N 1
ATOM 3632 C CA . LEU B 1 191 ? 4.867 -0.11 15.219 1 94.75 191 LEU B CA 1
ATOM 3633 C C . LEU B 1 191 ? 4.062 -1.397 15.078 1 94.75 191 LEU B C 1
ATOM 3635 O O . LEU B 1 191 ? 3.264 -1.733 15.953 1 94.75 191 LEU B O 1
ATOM 3639 N N . TRP B 1 192 ? 4.289 -2.072 13.969 1 93.5 192 TRP B N 1
ATOM 3640 C CA . TRP B 1 192 ? 3.67 -3.383 13.805 1 93.5 192 TRP B CA 1
ATOM 3641 C C . TRP B 1 192 ? 4.043 -4.309 14.961 1 93.5 192 TRP B C 1
ATOM 3643 O O . TRP B 1 192 ? 3.182 -4.992 15.516 1 93.5 192 TRP B O 1
ATOM 3653 N N . ALA B 1 193 ? 5.27 -4.297 15.297 1 93.81 193 ALA B N 1
ATOM 3654 C CA . ALA B 1 193 ? 5.758 -5.141 16.375 1 93.81 193 ALA B CA 1
ATOM 3655 C C . ALA B 1 193 ? 5.176 -4.703 17.719 1 93.81 193 ALA B C 1
ATOM 3657 O O . ALA B 1 193 ? 4.793 -5.543 18.547 1 93.81 193 ALA B O 1
ATOM 3658 N N . VAL B 1 194 ? 5.148 -3.484 17.938 1 87.75 194 VAL B N 1
ATOM 3659 C CA . VAL B 1 194 ? 4.578 -2.953 19.172 1 87.75 194 VAL B CA 1
ATOM 3660 C C . VAL B 1 194 ? 3.107 -3.348 19.281 1 87.75 194 VAL B C 1
ATOM 3662 O O . VAL B 1 194 ? 2.646 -3.783 20.328 1 87.75 194 VAL B O 1
ATOM 3665 N N . TYR B 1 195 ? 2.422 -3.18 18.234 1 87.19 195 TYR B N 1
ATOM 3666 C CA . TYR B 1 195 ? 1.002 -3.506 18.188 1 87.19 195 TYR B CA 1
ATOM 3667 C C . TYR B 1 195 ? 0.766 -4.973 18.516 1 87.19 195 TYR B C 1
ATOM 3669 O O . TYR B 1 195 ? -0.042 -5.297 19.391 1 87.19 195 TYR B O 1
ATOM 3677 N N . HIS B 1 196 ? 1.399 -5.832 17.828 1 88.94 196 HIS B N 1
ATOM 3678 C CA . HIS B 1 196 ? 1.191 -7.262 18.031 1 88.94 196 HIS B CA 1
ATOM 3679 C C . HIS B 1 196 ? 1.717 -7.707 19.391 1 88.94 196 HIS B C 1
ATOM 3681 O O . HIS B 1 196 ? 1.155 -8.617 20.016 1 88.94 196 HIS B O 1
ATOM 3687 N N . GLY B 1 197 ? 2.82 -7.152 19.797 1 88.44 197 GLY B N 1
ATOM 3688 C CA . GLY B 1 197 ? 3.297 -7.43 21.141 1 88.44 197 GLY B CA 1
ATOM 3689 C C . GLY B 1 197 ? 2.293 -7.062 22.219 1 88.44 197 GLY B C 1
ATOM 3690 O O . GLY B 1 197 ? 2.037 -7.848 23.125 1 88.44 197 GLY B O 1
ATOM 3691 N N . PHE B 1 198 ? 1.758 -5.926 22.094 1 83.94 198 PHE B N 1
ATOM 3692 C CA . PHE B 1 198 ? 0.743 -5.465 23.031 1 83.94 198 PHE B CA 1
ATOM 3693 C C . PHE B 1 198 ? -0.49 -6.359 22.984 1 83.94 198 PHE B C 1
ATOM 3695 O O . PHE B 1 198 ? -1.051 -6.715 24.016 1 83.94 198 PHE B O 1
ATOM 3702 N N . ARG B 1 199 ? -0.87 -6.707 21.766 1 86.38 199 ARG B N 1
ATOM 3703 C CA . ARG B 1 199 ? -2.031 -7.57 21.578 1 86.38 199 ARG B CA 1
ATOM 3704 C 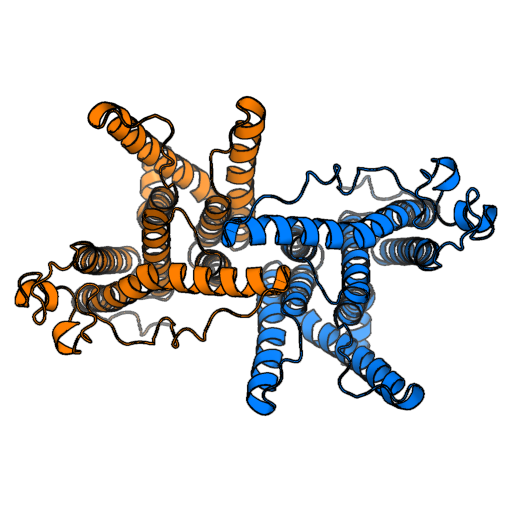C . ARG B 1 199 ? -1.806 -8.938 22.219 1 86.38 199 ARG B C 1
ATOM 3706 O O . ARG B 1 199 ? -2.715 -9.492 22.844 1 86.38 199 ARG B O 1
ATOM 3713 N N . LEU B 1 200 ? -0.695 -9.453 22.031 1 86.81 200 LEU B N 1
ATOM 3714 C CA . LEU B 1 200 ? -0.367 -10.758 22.609 1 86.81 200 LEU B CA 1
ATOM 3715 C C . LEU B 1 200 ? -0.37 -10.695 24.125 1 86.81 200 LEU B C 1
ATOM 3717 O O . LEU B 1 200 ? -0.794 -11.648 24.797 1 86.81 200 LEU B O 1
ATOM 3721 N N . LEU B 1 201 ? -0.022 -9.602 24.703 1 86.38 201 LEU B N 1
ATOM 3722 C CA . LEU B 1 201 ? 0.124 -9.453 26.156 1 86.38 201 LEU B CA 1
ATOM 3723 C C . LEU B 1 201 ? -1.208 -9.094 26.797 1 86.38 201 LEU B C 1
ATOM 3725 O O . LEU B 1 201 ? -1.506 -9.547 27.906 1 86.38 201 LEU B O 1
ATOM 3729 N N . THR B 1 202 ? -1.998 -8.312 26.172 1 83.31 202 THR B N 1
ATOM 3730 C CA . THR B 1 202 ? -3.184 -7.77 26.828 1 83.31 202 THR B CA 1
ATOM 3731 C C . THR B 1 202 ? -4.453 -8.32 26.188 1 83.31 202 THR B C 1
ATOM 3733 O O . THR B 1 202 ? -5.539 -8.234 26.766 1 83.31 202 THR B O 1
ATOM 3736 N N . GLY B 1 203 ? -4.301 -8.773 24.891 1 78.31 203 GLY B N 1
ATOM 3737 C CA . GLY B 1 203 ? -5.461 -9.242 24.156 1 78.31 203 GLY B CA 1
ATOM 3738 C C . GLY B 1 203 ? -6.254 -8.117 23.5 1 78.31 203 GLY B C 1
ATOM 3739 O O . GLY B 1 203 ? -7.27 -8.367 22.844 1 78.31 203 GLY B O 1
ATOM 3740 N N . LYS B 1 204 ? -5.812 -6.945 23.734 1 78 204 LYS B N 1
ATOM 3741 C CA . LYS B 1 204 ? -6.527 -5.789 23.203 1 78 204 LYS B CA 1
ATOM 3742 C C . LYS B 1 204 ? -5.797 -5.184 22.016 1 78 204 LYS B C 1
ATOM 3744 O O . LYS B 1 204 ? -4.586 -5.371 21.859 1 78 204 LYS B O 1
ATOM 3749 N N . GLU B 1 205 ? -6.77 -4.645 21.125 1 71.25 205 GLU B N 1
ATOM 3750 C CA . GLU B 1 205 ? -6.16 -3.949 20 1 71.25 205 GLU B CA 1
ATOM 3751 C C . GLU B 1 205 ? -5.867 -2.49 20.328 1 71.25 205 GLU B C 1
ATOM 3753 O O . GLU B 1 205 ? -6.723 -1.79 20.875 1 71.25 205 GLU B O 1
ATOM 3758 N N . GLY B 1 206 ? -4.691 -2.057 20.359 1 61.97 206 GLY B N 1
ATOM 3759 C CA . GLY B 1 206 ? -4.305 -0.751 20.859 1 61.97 206 GLY B CA 1
ATOM 3760 C C . GLY B 1 206 ? -4.152 0.293 19.781 1 61.97 206 GLY B C 1
ATOM 3761 O O . GLY B 1 206 ? -4.344 1.486 20.016 1 61.97 206 GLY B O 1
ATOM 3762 N N . MET B 1 207 ? -3.637 -0.065 18.609 1 72.94 207 MET B N 1
ATOM 3763 C CA . MET B 1 207 ? -3.283 0.984 17.656 1 72.94 207 MET B CA 1
ATOM 3764 C C . MET B 1 207 ? -3.746 0.619 16.25 1 72.94 207 MET B C 1
ATOM 3766 O O . MET B 1 207 ? -3.947 -0.557 15.945 1 72.94 207 MET B O 1
ATOM 3770 N N . GLY B 1 208 ? -4.098 1.675 15.492 1 76.25 208 GLY B N 1
ATOM 3771 C CA . GLY B 1 208 ? -4.594 1.466 14.141 1 76.25 208 GLY B CA 1
ATOM 3772 C C . GLY B 1 208 ? -3.49 1.171 13.141 1 76.25 208 GLY B C 1
ATOM 3773 O O . GLY B 1 208 ? -2.348 1.596 13.328 1 76.25 208 GLY B O 1
ATOM 3774 N N . PHE B 1 209 ? -3.701 0.529 12.047 1 84 209 PHE B N 1
ATOM 3775 C CA . PHE B 1 209 ? -2.785 0.151 10.977 1 84 209 PHE B CA 1
ATOM 3776 C C . PHE B 1 209 ? -2.318 1.378 10.203 1 84 209 PHE B C 1
ATOM 3778 O O . PHE B 1 209 ? -1.275 1.347 9.555 1 84 209 PHE B O 1
ATOM 3785 N N . GLY B 1 210 ? -3.055 2.438 10.375 1 91.62 210 GLY B N 1
ATOM 3786 C CA . GLY B 1 210 ? -2.693 3.676 9.703 1 91.62 210 GLY B CA 1
ATOM 3787 C C . GLY B 1 210 ? -1.427 4.305 10.258 1 91.62 210 GLY B C 1
ATOM 3788 O O . GLY B 1 210 ? -0.653 4.91 9.516 1 91.62 210 GLY B O 1
ATOM 3789 N N . ASP B 1 211 ? -1.242 4.09 11.523 1 95.69 211 ASP B N 1
ATOM 3790 C CA . ASP B 1 211 ? -0.068 4.66 12.18 1 95.69 211 ASP B CA 1
ATOM 3791 C C . ASP B 1 211 ? 1.214 3.992 11.68 1 95.69 211 ASP B C 1
ATOM 3793 O O . ASP B 1 211 ? 2.256 4.645 11.57 1 95.69 211 ASP B O 1
ATOM 3797 N N . PHE B 1 212 ? 1.126 2.689 11.305 1 96.38 212 PHE B N 1
ATOM 3798 C CA . PHE B 1 212 ? 2.27 1.98 10.75 1 96.38 212 PHE B CA 1
ATOM 3799 C C . PHE B 1 212 ? 2.742 2.643 9.461 1 96.38 212 PHE B C 1
ATOM 3801 O O . PHE B 1 212 ? 3.941 2.867 9.273 1 96.38 212 PHE B O 1
ATOM 3808 N N . LYS B 1 213 ? 1.802 2.986 8.695 1 97.75 213 LYS B N 1
ATOM 3809 C CA . LYS B 1 213 ? 2.094 3.533 7.371 1 97.75 213 LYS B CA 1
ATOM 3810 C C . LYS B 1 213 ? 2.615 4.965 7.473 1 97.75 213 LYS B C 1
ATOM 3812 O O . LYS B 1 213 ? 3.488 5.367 6.703 1 97.75 213 LYS B O 1
ATOM 3817 N N . LEU B 1 214 ? 2.061 5.637 8.383 1 98.31 214 LEU B N 1
ATOM 3818 C CA . LEU B 1 214 ? 2.535 7.004 8.562 1 98.31 214 LEU B CA 1
ATOM 3819 C C . LEU B 1 214 ? 3.977 7.02 9.062 1 98.31 214 LEU B C 1
ATOM 3821 O O . LEU B 1 214 ? 4.797 7.801 8.578 1 98.31 214 LEU B O 1
ATOM 3825 N N . LEU B 1 215 ? 4.25 6.172 10.047 1 98.38 215 LEU B N 1
ATOM 3826 C CA . LEU B 1 215 ? 5.625 6.113 10.531 1 98.38 215 LEU B CA 1
ATOM 3827 C C . LEU B 1 215 ? 6.57 5.637 9.43 1 98.38 215 LEU B C 1
ATOM 3829 O O . LEU B 1 215 ? 7.703 6.117 9.336 1 98.38 215 LEU B O 1
ATOM 3833 N N . ALA B 1 216 ? 6.133 4.695 8.672 1 98.69 216 ALA B N 1
ATOM 3834 C CA . ALA B 1 216 ? 6.91 4.258 7.52 1 98.69 216 ALA B CA 1
ATOM 3835 C C . ALA B 1 216 ? 7.203 5.426 6.578 1 98.69 216 ALA B C 1
ATOM 3837 O O . ALA B 1 216 ? 8.328 5.57 6.09 1 98.69 216 ALA B O 1
ATOM 3838 N N . ALA B 1 217 ? 6.199 6.242 6.336 1 98.81 217 ALA B N 1
ATOM 3839 C CA . ALA B 1 217 ? 6.371 7.406 5.473 1 98.81 217 ALA B CA 1
ATOM 3840 C C . ALA B 1 217 ? 7.398 8.375 6.055 1 98.81 217 ALA B C 1
ATOM 3842 O O . ALA B 1 217 ? 8.266 8.875 5.34 1 98.81 217 ALA B O 1
ATOM 3843 N N . LEU B 1 218 ? 7.281 8.586 7.332 1 98.75 218 LEU B N 1
ATOM 3844 C CA . LEU B 1 218 ? 8.234 9.477 7.98 1 98.75 218 LEU B CA 1
ATOM 3845 C C . LEU B 1 218 ? 9.641 8.906 7.918 1 98.75 218 LEU B C 1
ATOM 3847 O O . LEU B 1 218 ? 10.609 9.648 7.746 1 98.75 218 LEU B O 1
ATOM 3851 N N . GLY B 1 219 ? 9.727 7.609 8.078 1 98.62 219 GLY B N 1
ATOM 3852 C CA . GLY B 1 219 ? 11.008 6.949 7.895 1 98.62 219 GLY B CA 1
ATOM 3853 C C . GLY B 1 219 ? 11.555 7.09 6.484 1 98.62 219 GLY B C 1
ATOM 3854 O O . GLY B 1 219 ? 12.766 7.242 6.293 1 98.62 219 GLY B O 1
ATOM 3855 N N . ALA B 1 220 ? 10.703 7.027 5.508 1 98.81 220 ALA B N 1
ATOM 3856 C CA . ALA B 1 220 ? 11.094 7.203 4.113 1 98.81 220 ALA B CA 1
ATOM 3857 C C . ALA B 1 220 ? 11.648 8.602 3.869 1 98.81 220 ALA B C 1
ATOM 3859 O O . ALA B 1 220 ? 12.516 8.797 3.021 1 98.81 220 ALA B O 1
ATOM 3860 N N . TRP B 1 221 ? 11.133 9.57 4.629 1 98.69 221 TRP B N 1
ATOM 3861 C CA . TRP B 1 221 ? 11.531 10.961 4.434 1 98.69 221 TRP B CA 1
ATOM 3862 C C . TRP B 1 221 ? 12.82 11.273 5.199 1 98.69 221 TRP B C 1
ATOM 3864 O O . TRP B 1 221 ? 13.703 11.953 4.688 1 98.69 221 TRP B O 1
ATOM 3874 N N . LEU B 1 222 ? 12.953 10.703 6.434 1 98.31 222 LEU B N 1
ATOM 3875 C CA . LEU B 1 222 ? 13.984 11.211 7.328 1 98.31 222 LEU B CA 1
ATOM 3876 C C . LEU B 1 222 ? 15.016 10.141 7.641 1 98.31 222 LEU B C 1
ATOM 3878 O O . LEU B 1 222 ? 16.031 10.414 8.297 1 98.31 222 LEU B O 1
ATOM 3882 N N . GLY B 1 223 ? 14.75 8.914 7.184 1 98 223 GLY B N 1
ATOM 3883 C CA . GLY B 1 223 ? 15.68 7.82 7.445 1 98 223 GLY B CA 1
ATOM 3884 C C . GLY B 1 223 ? 15.383 7.094 8.742 1 98 223 GLY B C 1
ATOM 3885 O O . GLY B 1 223 ? 14.617 7.578 9.578 1 98 223 GLY B O 1
ATOM 3886 N N . TRP B 1 224 ? 15.984 5.926 8.852 1 97.5 224 TRP B N 1
ATOM 3887 C CA . TRP B 1 224 ? 15.711 5.09 10.016 1 97.5 224 TRP B CA 1
ATOM 3888 C C . TRP B 1 224 ? 16.266 5.719 11.281 1 97.5 224 TRP B C 1
ATOM 3890 O O . TRP B 1 224 ? 15.766 5.469 12.383 1 97.5 224 TRP B O 1
ATOM 3900 N N . GLN B 1 225 ? 17.219 6.562 11.195 1 95.88 225 GLN B N 1
ATOM 3901 C CA . GLN B 1 225 ? 17.875 7.188 12.344 1 95.88 225 GLN B CA 1
ATOM 3902 C C . GLN B 1 225 ? 16.906 8.133 13.07 1 95.88 225 GLN B C 1
ATOM 3904 O O . GLN B 1 225 ? 17.078 8.391 14.266 1 95.88 225 GLN B O 1
ATOM 3909 N N . ALA B 1 226 ? 15.969 8.602 12.344 1 96.81 226 ALA B N 1
ATOM 3910 C CA . ALA B 1 226 ? 15.039 9.57 12.922 1 96.81 226 ALA B CA 1
ATOM 3911 C C . ALA B 1 226 ? 13.914 8.867 13.68 1 96.81 226 ALA B C 1
ATOM 3913 O O . ALA B 1 226 ? 13.195 9.492 14.461 1 96.81 226 ALA B O 1
ATOM 3914 N N . LEU B 1 227 ? 13.727 7.598 13.477 1 97.44 227 LEU B N 1
ATOM 3915 C CA . LEU B 1 227 ? 12.562 6.867 13.961 1 97.44 227 LEU B CA 1
ATOM 3916 C C . LEU B 1 227 ? 12.523 6.852 15.492 1 97.44 227 LEU B C 1
ATOM 3918 O O . LEU B 1 227 ? 11.477 7.074 16.094 1 97.44 227 LEU B O 1
ATOM 3922 N N . PRO B 1 228 ? 13.672 6.574 16.156 1 96.12 228 PRO B N 1
ATOM 3923 C CA . PRO B 1 228 ? 13.617 6.57 17.625 1 96.12 228 PRO B CA 1
ATOM 3924 C C . PRO B 1 228 ? 13.164 7.906 18.188 1 96.12 228 PRO B C 1
ATOM 3926 O O . PRO B 1 228 ? 12.344 7.941 19.109 1 96.12 228 PRO B O 1
ATOM 3929 N N . LEU B 1 229 ? 13.711 8.969 17.641 1 95.81 229 LEU B N 1
ATOM 3930 C CA . LEU B 1 229 ? 13.32 10.297 18.094 1 95.81 229 LEU B CA 1
ATOM 3931 C C . LEU B 1 229 ? 11.828 10.531 17.875 1 95.81 229 LEU B C 1
ATOM 3933 O O . LEU B 1 229 ? 11.125 11.016 18.766 1 95.81 229 LEU B O 1
ATOM 3937 N N . ILE B 1 230 ? 11.312 10.195 16.703 1 97.62 230 ILE B N 1
ATOM 3938 C CA . ILE B 1 230 ? 9.914 10.398 16.359 1 97.62 230 ILE B CA 1
ATOM 3939 C C . ILE B 1 230 ? 9.023 9.594 17.312 1 97.62 230 ILE B C 1
ATOM 3941 O O . ILE B 1 230 ? 8.039 10.117 17.828 1 97.62 230 ILE B O 1
ATOM 3945 N N . LEU B 1 231 ? 9.391 8.367 17.5 1 96 231 LEU B N 1
ATOM 3946 C CA . LEU B 1 231 ? 8.609 7.496 18.375 1 96 231 LEU B CA 1
ATOM 3947 C C . LEU B 1 231 ? 8.617 8.016 19.812 1 96 231 LEU B C 1
ATOM 3949 O O . LEU B 1 231 ? 7.586 7.988 20.484 1 96 231 LEU B O 1
ATOM 3953 N N . LEU B 1 232 ? 9.719 8.445 20.234 1 94.5 232 LEU B N 1
ATOM 3954 C CA . LEU B 1 232 ? 9.836 8.977 21.594 1 94.5 232 LEU B CA 1
ATOM 3955 C C . LEU B 1 232 ? 8.961 10.211 21.766 1 94.5 232 LEU B C 1
ATOM 3957 O O . LEU B 1 232 ? 8.172 10.281 22.703 1 94.5 232 LEU B O 1
ATOM 3961 N N . LEU B 1 233 ? 9.102 11.141 20.844 1 95.75 233 LEU B N 1
ATOM 3962 C CA . LEU B 1 233 ? 8.336 12.375 20.938 1 95.75 233 LEU B CA 1
ATOM 3963 C C . LEU B 1 233 ? 6.84 12.094 20.859 1 95.75 233 LEU B C 1
ATOM 3965 O O . LEU B 1 233 ? 6.055 12.656 21.609 1 95.75 233 LEU B O 1
ATOM 3969 N N . ALA B 1 234 ? 6.457 11.258 19.922 1 96 234 ALA B N 1
ATOM 3970 C CA . ALA B 1 234 ? 5.047 10.945 19.719 1 96 234 ALA B CA 1
ATOM 3971 C C . ALA B 1 234 ? 4.465 10.242 20.953 1 96 234 ALA B C 1
ATOM 3973 O O . ALA B 1 234 ? 3.359 10.562 21.391 1 96 234 ALA B O 1
ATOM 3974 N N . SER B 1 235 ? 5.199 9.289 21.469 1 92.69 235 SER B N 1
ATOM 3975 C CA . SER B 1 235 ? 4.715 8.531 22.625 1 92.69 235 SER B CA 1
ATOM 3976 C C . SER B 1 235 ? 4.629 9.406 23.859 1 92.69 235 SER B C 1
ATOM 3978 O O . SER B 1 235 ? 3.689 9.281 24.656 1 92.69 235 SER B O 1
ATOM 3980 N N . LEU B 1 236 ? 5.594 10.234 24.062 1 93.75 236 LEU B N 1
ATOM 3981 C CA . LEU B 1 236 ? 5.586 11.148 25.203 1 93.75 236 LEU B CA 1
ATOM 3982 C C . LEU B 1 236 ? 4.402 12.109 25.125 1 93.75 236 LEU B C 1
ATOM 3984 O O . LEU B 1 236 ? 3.678 12.289 26.094 1 93.75 236 LEU B O 1
ATOM 3988 N N . ALA B 1 237 ? 4.281 12.703 23.984 1 93 237 ALA B N 1
ATOM 3989 C CA . ALA B 1 237 ? 3.17 13.633 23.797 1 93 237 ALA B CA 1
ATOM 3990 C C . ALA B 1 237 ? 1.831 12.93 24 1 93 237 ALA B C 1
ATOM 3992 O O . ALA B 1 237 ? 0.945 13.445 24.672 1 93 237 ALA B O 1
ATOM 3993 N N . GLY B 1 238 ? 1.718 11.805 23.391 1 88.25 238 GLY B N 1
ATOM 3994 C CA . GLY B 1 238 ? 0.495 11.031 23.531 1 88.25 238 GLY B CA 1
ATOM 3995 C C . GLY B 1 238 ? 0.214 10.609 24.969 1 88.25 238 GLY B C 1
ATOM 3996 O O . GLY B 1 238 ? -0.933 10.648 25.422 1 88.25 238 GLY B O 1
ATOM 3997 N N . ALA B 1 239 ? 1.195 10.242 25.656 1 87.62 239 ALA B N 1
ATOM 3998 C CA . ALA B 1 239 ? 1.051 9.828 27.047 1 87.62 239 ALA B CA 1
ATOM 3999 C C . ALA B 1 239 ? 0.629 11 27.922 1 87.62 239 ALA B C 1
ATOM 4001 O O . ALA B 1 239 ? -0.274 10.875 28.75 1 87.62 239 ALA B O 1
ATOM 4002 N N . ILE B 1 240 ? 1.252 12.016 27.703 1 91.25 240 ILE B N 1
ATOM 4003 C CA . ILE B 1 240 ? 0.952 13.211 28.484 1 91.25 240 ILE B CA 1
ATOM 4004 C C . ILE B 1 240 ? -0.5 13.625 28.266 1 91.25 240 ILE B C 1
ATOM 4006 O O . ILE B 1 240 ? -1.246 13.844 29.219 1 91.25 240 ILE B O 1
ATOM 4010 N N . VAL B 1 241 ? -0.833 13.75 27.062 1 88 241 VAL B N 1
ATOM 4011 C CA . VAL B 1 241 ? -2.191 14.164 26.734 1 88 241 VAL B CA 1
ATOM 4012 C C . VAL B 1 241 ? -3.188 13.117 27.234 1 88 241 VAL B C 1
ATOM 4014 O O . VAL B 1 241 ? -4.23 13.461 27.781 1 88 241 VAL B O 1
ATOM 4017 N N . GLY B 1 242 ? -2.846 11.852 27.031 1 82.75 242 GLY B N 1
ATOM 4018 C CA . GLY B 1 242 ? -3.709 10.773 27.484 1 82.75 242 GLY B CA 1
ATOM 4019 C C . GLY B 1 242 ? -3.928 10.781 28.984 1 82.75 242 GLY B C 1
ATOM 4020 O O . GLY B 1 242 ? -5.066 10.703 29.453 1 82.75 242 GLY B O 1
ATOM 4021 N N . ILE B 1 243 ? -2.943 10.93 29.703 1 84.81 243 ILE B N 1
ATOM 4022 C CA . ILE B 1 243 ? -3.002 10.945 31.156 1 84.81 243 ILE B CA 1
ATOM 4023 C C . ILE B 1 243 ? -3.748 12.188 31.641 1 84.81 243 ILE B C 1
ATOM 4025 O O . ILE B 1 243 ? -4.57 12.117 32.562 1 84.81 243 ILE B O 1
ATOM 4029 N N . ALA B 1 244 ? -3.404 13.242 31 1 87.75 244 ALA B N 1
ATOM 4030 C CA . ALA B 1 244 ? -4.07 14.492 31.344 1 87.75 244 ALA B CA 1
ATOM 4031 C C . ALA B 1 244 ? -5.578 14.391 31.141 1 87.75 244 ALA B C 1
ATOM 4033 O O . ALA B 1 244 ? -6.355 14.859 31.984 1 87.75 244 ALA B O 1
ATOM 4034 N N . LEU B 1 245 ? -5.949 13.781 30.031 1 83.5 245 LEU B N 1
ATOM 4035 C CA . LEU B 1 245 ? -7.371 13.633 29.734 1 83.5 245 LEU B CA 1
ATOM 4036 C C . LEU B 1 245 ? -8.039 12.711 30.734 1 83.5 245 LEU B C 1
ATOM 4038 O O . LEU B 1 245 ? -9.188 12.945 31.125 1 83.5 245 LEU B O 1
ATOM 4042 N N . ILE B 1 246 ? -7.352 11.719 31.172 1 81.25 246 ILE B N 1
ATOM 4043 C CA . ILE B 1 246 ? -7.883 10.789 32.156 1 81.25 246 ILE B CA 1
ATOM 4044 C C . ILE B 1 246 ? -8.062 11.5 33.5 1 81.25 246 ILE B C 1
ATOM 4046 O O . ILE B 1 246 ? -9.094 11.352 34.156 1 81.25 246 ILE B O 1
ATOM 4050 N N . LEU B 1 247 ? -7.148 12.25 33.844 1 84.88 247 LEU B N 1
ATOM 4051 C CA . LEU B 1 247 ? -7.152 12.93 35.156 1 84.88 247 LEU B CA 1
ATOM 4052 C C . LEU B 1 247 ? -8.18 14.055 35.156 1 84.88 247 LEU B C 1
ATOM 4054 O O . LEU B 1 247 ? -8.836 14.289 36.188 1 84.88 247 LEU B O 1
ATOM 4058 N N . LEU B 1 248 ? -8.305 14.711 34.125 1 85.31 248 LEU B N 1
ATOM 4059 C CA . LEU B 1 248 ? -9.125 15.914 34.094 1 85.31 248 LEU B CA 1
ATOM 4060 C C . LEU B 1 248 ? -10.578 15.578 33.75 1 85.31 248 LEU B C 1
ATOM 4062 O O . LEU B 1 248 ? -11.5 16.234 34.25 1 85.31 248 LEU B O 1
ATOM 4066 N N . ARG B 1 249 ? -10.75 14.742 32.844 1 76.25 249 ARG B N 1
ATOM 4067 C CA . ARG B 1 249 ? -12.102 14.531 32.344 1 76.25 249 ARG B CA 1
ATOM 4068 C C . ARG B 1 249 ? -12.68 13.219 32.875 1 76.25 249 ARG B C 1
ATOM 4070 O O . ARG B 1 249 ? -13.852 12.922 32.656 1 76.25 249 ARG B O 1
ATOM 4077 N N . GLY B 1 250 ? -11.969 12.555 33.688 1 69.38 250 GLY B N 1
ATOM 4078 C CA . GLY B 1 250 ? -12.453 11.266 34.156 1 69.38 250 GLY B CA 1
ATOM 4079 C C . GLY B 1 250 ? -12.695 10.273 33.031 1 69.38 250 GLY B C 1
ATOM 4080 O O . GLY B 1 250 ? -13.539 9.391 33.125 1 69.38 250 GLY B O 1
ATOM 4081 N N . ARG B 1 251 ? -12.32 10.742 31.891 1 62.56 251 ARG B N 1
ATOM 4082 C CA . ARG B 1 251 ? -12.586 9.898 30.719 1 62.56 251 ARG B CA 1
ATOM 4083 C C . ARG B 1 251 ? -12.125 8.469 30.969 1 62.56 251 ARG B C 1
ATOM 4085 O O . ARG B 1 251 ? -11.102 8.242 31.625 1 62.56 251 ARG B O 1
ATOM 4092 N N . ASP B 1 252 ? -13.039 7.566 30.641 1 62.62 252 ASP B N 1
ATOM 4093 C CA . ASP B 1 252 ? -12.734 6.141 30.766 1 62.62 252 ASP B CA 1
ATOM 4094 C C . ASP B 1 252 ? -11.5 5.77 29.953 1 62.62 252 ASP B C 1
ATOM 4096 O O . ASP B 1 252 ? -11.273 6.328 28.875 1 62.62 252 ASP B O 1
ATOM 4100 N N . ARG B 1 253 ? -10.633 5.273 30.5 1 61.22 253 ARG B N 1
ATOM 4101 C CA . ARG B 1 253 ? -9.375 4.738 29.969 1 61.22 253 ARG B CA 1
ATOM 4102 C C . ARG B 1 253 ? -9.594 4.043 28.641 1 61.22 253 ARG B C 1
ATOM 4104 O O . ARG B 1 253 ? -8.648 3.822 27.875 1 61.22 253 ARG B O 1
ATOM 4111 N N . ASN B 1 254 ? -10.914 3.994 28.234 1 63.16 254 ASN B N 1
ATOM 4112 C CA . ASN B 1 254 ? -11.133 3.135 27.078 1 63.16 254 ASN B CA 1
ATOM 4113 C C . ASN B 1 254 ? -11.453 3.949 25.828 1 63.16 254 ASN B C 1
ATOM 4115 O O . ASN B 1 254 ? -11.75 3.385 24.781 1 63.16 254 ASN B O 1
ATOM 4119 N N . VAL B 1 255 ? -11.469 5.289 26 1 62.47 255 VAL B N 1
ATOM 4120 C CA . VAL B 1 255 ? -11.75 6.051 24.781 1 62.47 255 VAL B CA 1
ATOM 4121 C C . VAL B 1 255 ? -10.492 6.141 23.922 1 62.47 255 VAL B C 1
ATOM 4123 O O . VAL B 1 255 ? -9.438 6.586 24.406 1 62.47 255 VAL B O 1
ATOM 4126 N N . PRO B 1 256 ? -10.484 5.629 22.719 1 70.12 256 PRO B N 1
ATOM 4127 C CA . PRO B 1 256 ? -9.289 5.625 21.875 1 70.12 256 PRO B CA 1
ATOM 4128 C C . PRO B 1 256 ? -8.828 7.027 21.484 1 70.12 256 PRO B C 1
ATOM 4130 O O . PRO B 1 256 ? -9.656 7.871 21.125 1 70.12 256 PRO B O 1
ATOM 4133 N N . ILE B 1 257 ? -7.668 7.453 21.859 1 78.88 257 ILE B N 1
ATOM 4134 C CA . ILE B 1 257 ? -7.043 8.703 21.438 1 78.88 257 ILE B CA 1
ATOM 4135 C C . ILE B 1 257 ? -6.254 8.477 20.141 1 78.88 257 ILE B C 1
ATOM 4137 O O . ILE B 1 257 ? -5.41 7.582 20.078 1 78.88 257 ILE B O 1
ATOM 4141 N N . PRO B 1 258 ? -6.617 9.281 19.125 1 88.5 258 PRO B N 1
ATOM 4142 C CA . PRO B 1 258 ? -5.867 9.086 17.891 1 88.5 258 PRO B CA 1
ATOM 4143 C C . PRO B 1 258 ? -4.379 9.398 18.031 1 88.5 258 PRO B C 1
ATOM 4145 O O . PRO B 1 258 ? -4.02 10.438 18.609 1 88.5 258 PRO B O 1
ATOM 4148 N N . PHE B 1 259 ? -3.566 8.617 17.641 1 91.19 259 PHE B N 1
ATOM 4149 C CA . PHE B 1 259 ? -2.117 8.727 17.75 1 91.19 259 PHE B CA 1
ATOM 4150 C C . PHE B 1 259 ? -1.53 9.484 16.578 1 91.19 259 PHE B C 1
ATOM 4152 O O . PHE B 1 259 ? -0.412 10 16.656 1 91.19 259 PHE B O 1
ATOM 4159 N N . GLY B 1 260 ? -2.236 9.617 15.469 1 93.94 260 GLY B N 1
ATOM 4160 C CA . GLY B 1 260 ? -1.804 10.203 14.211 1 93.94 260 GLY B CA 1
ATOM 4161 C C . GLY B 1 260 ? -1.276 11.617 14.367 1 93.94 260 GLY B C 1
ATOM 4162 O O . GLY B 1 260 ? -0.183 11.938 13.898 1 93.94 260 GLY B O 1
ATOM 4163 N N . PRO B 1 261 ? -2.008 12.406 15.094 1 96.56 261 PRO B N 1
ATOM 4164 C CA . PRO B 1 261 ? -1.557 13.789 15.281 1 96.56 261 PRO B CA 1
ATOM 4165 C C . PRO B 1 261 ? -0.209 13.875 15.992 1 96.56 261 PRO B C 1
ATOM 4167 O O . PRO B 1 261 ? 0.627 14.711 15.641 1 96.56 261 PRO B O 1
ATOM 4170 N N . TYR B 1 262 ? 0.003 13.078 16.922 1 96.19 262 TYR B N 1
ATOM 4171 C CA . TYR B 1 262 ? 1.255 13.086 17.672 1 96.19 262 TYR B CA 1
ATOM 4172 C C . TYR B 1 262 ? 2.408 12.586 16.812 1 96.19 262 TYR B C 1
ATOM 4174 O O . TYR B 1 262 ? 3.514 13.133 16.875 1 96.19 262 TYR B O 1
ATOM 4182 N N . LEU B 1 263 ? 2.152 11.609 16.078 1 96.75 263 LEU B N 1
ATOM 4183 C CA . LEU B 1 263 ? 3.15 11.102 15.141 1 96.75 263 LEU B CA 1
ATOM 4184 C C . LEU B 1 263 ? 3.5 12.156 14.094 1 96.75 263 LEU B C 1
ATOM 4186 O O . LEU B 1 263 ? 4.676 12.344 13.766 1 96.75 263 LEU B O 1
ATOM 4190 N N . ALA B 1 264 ? 2.475 12.789 13.547 1 98.25 264 ALA B N 1
ATOM 4191 C CA . ALA B 1 264 ? 2.666 13.844 12.555 1 98.25 264 ALA B CA 1
ATOM 4192 C C . ALA B 1 264 ? 3.492 14.992 13.117 1 98.25 264 ALA B C 1
ATOM 4194 O O . ALA B 1 264 ? 4.43 15.469 12.469 1 98.25 264 ALA B O 1
ATOM 4195 N N . ALA B 1 265 ? 3.125 15.406 14.297 1 97.81 265 ALA B N 1
ATOM 4196 C CA . ALA B 1 265 ? 3.852 16.5 14.938 1 97.81 265 ALA B CA 1
ATOM 4197 C C . ALA B 1 265 ? 5.301 16.109 15.211 1 97.81 265 ALA B C 1
ATOM 4199 O O . ALA B 1 265 ? 6.219 16.891 14.961 1 97.81 265 ALA B O 1
ATOM 4200 N N . ALA B 1 266 ? 5.477 14.922 15.75 1 97.88 266 ALA B N 1
ATOM 4201 C CA . ALA B 1 266 ? 6.82 14.422 16.031 1 97.88 266 ALA B CA 1
ATOM 4202 C C . ALA B 1 266 ? 7.656 14.336 14.758 1 97.88 266 ALA B C 1
ATOM 4204 O O . ALA B 1 266 ? 8.836 14.703 14.758 1 97.88 266 ALA B O 1
ATOM 4205 N N . GLY B 1 267 ? 7.062 13.805 13.727 1 98.25 267 GLY B N 1
ATOM 4206 C CA . GLY B 1 267 ? 7.75 13.727 12.445 1 98.25 267 GLY B CA 1
ATOM 4207 C C . GLY B 1 267 ? 8.148 15.086 11.906 1 98.25 267 GLY B C 1
ATOM 4208 O O . GLY B 1 267 ? 9.258 15.25 11.391 1 98.25 267 GLY B O 1
ATOM 4209 N N . TRP B 1 268 ? 7.227 16.047 12.016 1 98.31 268 TRP B N 1
ATOM 4210 C CA . TRP B 1 268 ? 7.52 17.391 11.539 1 98.31 268 TRP B CA 1
ATOM 4211 C C . TRP B 1 268 ? 8.633 18.031 12.352 1 98.31 268 TRP B C 1
ATOM 4213 O O . TRP B 1 268 ? 9.523 18.672 11.797 1 98.31 268 TRP B O 1
ATOM 4223 N N . LEU B 1 269 ? 8.602 17.844 13.648 1 97.5 269 LEU B N 1
ATOM 4224 C CA . LEU B 1 269 ? 9.648 18.375 14.516 1 97.5 269 LEU B CA 1
ATOM 4225 C C . LEU B 1 269 ? 11 17.75 14.172 1 97.5 269 LEU B C 1
ATOM 4227 O O . LEU B 1 269 ? 12.023 18.453 14.172 1 97.5 269 LEU B O 1
ATOM 4231 N N . ALA B 1 270 ? 10.961 16.484 13.914 1 97.19 270 ALA B N 1
ATOM 4232 C CA . ALA B 1 270 ? 12.188 15.797 13.516 1 97.19 270 ALA B CA 1
ATOM 4233 C C . ALA B 1 270 ? 12.719 16.344 12.195 1 97.19 270 ALA B C 1
ATOM 4235 O O . ALA B 1 270 ? 13.93 16.438 11.992 1 97.19 270 ALA B O 1
ATOM 4236 N N . LEU B 1 271 ? 11.812 16.688 11.297 1 97.06 271 LEU B N 1
ATOM 4237 C CA . LEU B 1 271 ? 12.188 17.25 10.008 1 97.06 271 LEU B CA 1
ATOM 4238 C C . LEU B 1 271 ? 12.922 18.578 10.195 1 97.06 271 LEU B C 1
ATOM 4240 O O . LEU B 1 271 ? 13.938 18.828 9.555 1 97.06 271 LEU B O 1
ATOM 4244 N N . ILE B 1 272 ? 12.445 19.406 11.094 1 95.81 272 ILE B N 1
ATOM 4245 C CA . ILE B 1 272 ? 12.906 20.781 11.227 1 95.81 272 ILE B CA 1
ATOM 4246 C C . ILE B 1 272 ? 14.094 20.828 12.188 1 95.81 272 ILE B C 1
ATOM 4248 O O . ILE B 1 272 ? 15.086 21.516 11.922 1 95.81 272 ILE B O 1
ATOM 4252 N N . TRP B 1 273 ? 14.023 20.031 13.25 1 93.88 273 TRP B N 1
ATOM 4253 C CA . TRP B 1 273 ? 15.016 20.203 14.305 1 93.88 273 TRP B CA 1
ATOM 4254 C C . TRP B 1 273 ? 15.609 18.875 14.734 1 93.88 273 TRP B C 1
ATOM 4256 O O . TRP B 1 273 ? 16.109 18.734 15.852 1 93.88 273 TRP B O 1
ATOM 4266 N N . GLY B 1 274 ? 15.523 17.859 13.969 1 89.56 274 GLY B N 1
ATOM 4267 C CA . GLY B 1 274 ? 15.977 16.516 14.328 1 89.56 274 GLY B CA 1
ATOM 4268 C C . GLY B 1 274 ? 17.391 16.5 14.898 1 89.56 274 GLY B C 1
ATOM 4269 O O . GLY B 1 274 ? 17.625 15.953 15.977 1 89.56 274 GLY B O 1
ATOM 4270 N N . ASP B 1 275 ? 18.312 17.109 14.188 1 85.31 275 ASP B N 1
ATOM 4271 C CA . ASP B 1 275 ? 19.719 17.109 14.586 1 85.31 275 ASP B CA 1
ATOM 4272 C C . ASP B 1 275 ? 19.906 17.812 15.922 1 85.31 275 ASP B C 1
ATOM 4274 O O . ASP B 1 275 ? 20.656 17.344 16.781 1 85.31 275 ASP B O 1
ATOM 4278 N N . THR B 1 276 ? 19.203 18.891 16.078 1 85.75 276 THR B N 1
ATOM 4279 C CA . THR B 1 276 ? 19.281 19.672 17.312 1 85.75 276 THR B CA 1
ATOM 4280 C C . THR B 1 276 ? 18.688 18.891 18.484 1 85.75 276 THR B C 1
ATOM 4282 O O . THR B 1 276 ? 19.266 18.875 19.578 1 85.75 276 THR B O 1
ATOM 4285 N N . LEU B 1 277 ? 17.656 18.203 18.203 1 86.56 277 LEU B N 1
ATOM 4286 C CA . LEU B 1 277 ? 16.969 17.453 19.266 1 86.56 277 LEU B CA 1
ATOM 4287 C C . LEU B 1 277 ? 17.781 16.219 19.656 1 86.56 277 LEU B C 1
ATOM 4289 O O . LEU B 1 277 ? 17.859 15.883 20.844 1 86.56 277 LEU B O 1
ATOM 4293 N N . ILE B 1 278 ? 18.375 15.578 18.703 1 81.56 278 ILE B N 1
ATOM 4294 C CA . ILE B 1 278 ? 19.172 14.398 18.984 1 81.56 278 ILE B CA 1
ATOM 4295 C C . ILE B 1 278 ? 20.438 14.797 19.75 1 81.56 278 ILE B C 1
ATOM 4297 O O . ILE B 1 278 ? 20.828 14.117 20.703 1 81.56 278 ILE B O 1
ATOM 4301 N N . ALA B 1 279 ? 21.047 15.906 19.344 1 78.94 279 ALA B N 1
ATOM 4302 C CA . ALA B 1 279 ? 22.234 16.406 20.016 1 78.94 279 ALA B CA 1
ATOM 4303 C C . ALA B 1 279 ? 21.922 16.781 21.469 1 78.94 279 ALA B C 1
ATOM 4305 O O . ALA B 1 279 ? 22.781 16.641 22.344 1 78.94 279 ALA B O 1
ATOM 4306 N N . ALA B 1 280 ? 20.703 17.188 21.625 1 76.25 280 ALA B N 1
ATOM 4307 C CA . ALA B 1 280 ? 20.297 17.594 22.969 1 76.25 280 ALA B CA 1
ATOM 4308 C C . ALA B 1 280 ? 20.078 16.375 23.859 1 76.25 280 ALA B C 1
ATOM 4310 O O . ALA B 1 280 ? 20.375 16.406 25.047 1 76.25 280 ALA B O 1
ATOM 4311 N N . TYR B 1 281 ? 19.578 15.344 23.312 1 68.06 281 TYR B N 1
ATOM 4312 C CA . TYR B 1 281 ? 19.266 14.148 24.094 1 68.06 281 TYR B CA 1
ATOM 4313 C C . TYR B 1 281 ? 20.484 13.242 24.234 1 68.06 281 TYR B C 1
ATOM 4315 O O . TYR B 1 281 ? 20.656 12.578 25.25 1 68.06 281 TYR B O 1
ATOM 4323 N N . LEU B 1 282 ? 21.25 13.094 22.969 1 59.84 282 LEU B N 1
ATOM 4324 C CA . LEU B 1 282 ? 22.469 12.305 23.031 1 59.84 282 LEU B CA 1
ATOM 4325 C C . LEU B 1 282 ? 23.703 13.195 22.906 1 59.84 282 LEU B C 1
ATOM 4327 O O . LEU B 1 282 ? 24.344 13.219 21.844 1 59.84 282 LEU B O 1
ATOM 4331 N N . PRO B 1 283 ? 23.969 14.094 23.875 1 51.91 283 PRO B N 1
ATOM 4332 C CA . PRO B 1 283 ? 25.188 14.898 23.75 1 51.91 283 PRO B CA 1
ATOM 4333 C C . PRO B 1 283 ? 26.422 14.047 23.5 1 51.91 283 PRO B C 1
ATOM 4335 O O . PRO B 1 283 ? 26.484 12.898 23.938 1 51.91 283 PRO B O 1
ATOM 4338 N N . PRO B 1 284 ? 27.203 14.492 22.484 1 49.91 284 PRO B N 1
ATOM 4339 C CA . PRO B 1 284 ? 28.438 13.703 22.453 1 49.91 284 PRO B CA 1
ATOM 4340 C C . PRO B 1 284 ? 29.062 13.508 23.828 1 49.91 284 PRO B C 1
ATOM 4342 O O . PRO B 1 284 ? 28.844 14.328 24.734 1 49.91 284 PRO B O 1
#

InterPro domains:
  IPR000045 Prepilin type IV endopeptidase, peptidase domain [PF01478] (135-243)
  IPR010627 Prepilin peptidase A24, N-terminal [PF06750] (18-123)
  IPR014032 Peptidase A24A, prepilin type IV, bacterial [PR00864] (143-160)
  IPR014032 Peptidase A24A, prepilin type IV, bacterial [PR00864] (200-210)
  IPR014032 Peptidase A24A, prepilin type IV, bacterial [PR00864] (211-222)
  IPR014032 Peptidase A24A, prepilin type IV, bacterial [PR00864] (223-238)
  IPR050882 Prepilin leader peptidase/N-methyltransferase [PTHR30487] (13-281)